Protein AF-A0ABD3PRK5-F1 (afdb_monomer_lite)

pLDDT: mean 80.18, std 20.68, range [23.12, 98.81]

Foldseek 3Di:
DDDDDDDDDDDDDDDDDDDDDPPPPVVVVVVQVVDCPRPVVPDDPVVVVVVVVVVVVVVVVVVVVPDDDDPPFPWDQPDPQFKTKTPLLADPVLLVLVVVQVVVFFPAPLPPDPQDDPDDFDWTFGQEDPVRHTDQKHKDDLPPCVRSVSVSVCSVLCVDPVSVVQVWDWPIKMKIKGKEFAQPPDNRHGYFKHDWDAAADPQQKKKKKAKFAFKFQKWKDWPVDPDIDTDIHDHNMIMIGDRHVVRRITIMTHGTDAPPPPPPCPVPRCVVPVSSNGMMMIMIMITDIDRPPVCCPVVVVVVVCVVVVVPPDDDDDPPPPPPPPPPPPPPQPDCHDAQKDWPDWDFPDDDQKTWTWTKIWHQDDPPDPPDRDPDTDIDIDTAIEGRQPFQAKEFEWEAELVLQWTKWKWWQDPVVRDTAIFTQMDTLHPPVQCPPPVPPPVVPDDSRVSRNQLSCCAQAQWHDADKDWLDPPPDWAQPDPRYSHTYTYMYGYDTDGHPDGDYHDPPIDMDMDISHHLVNLVVSVVVVRHDPVRNVSSVSNVVVCVVVVSDD

InterPro domains:
  IPR015797 NUDIX hydrolase-like domain superfamily [SSF55811] (386-530)
  IPR027450 Alpha-ketoglutarate-dependent dioxygenase AlkB-like [PF13532] (84-259)
  IPR037151 Alpha-ketoglutarate-dependent dioxygenase AlkB-like superfamily [G3DSA:2.60.120.590] (176-291)

Radius of gyration: 34.69 Å; chains: 1; bounding box: 88×92×71 Å

Sequence (552 aa):
MVACARLKYCVCCVVSLSAQPCSAIVIVQKEAMRNQDHPLARLSPITAIAIAEIGRISNYLLARYSEKSSSPPQTICLTKAGSYVQKNLLSQDEQLRLFSFIQQQDTTDWDNIPPCMNPSPKTLDLLQNKNGESSRTVCLDPNNDNNAVVQMLKKALDSVDWYKKGKRKIKTLSMAVLKYCPAETYSRTIGSTFPPHIDHCNDGSWVVLISLGCTANFRLKCLSMTRSEMFEMESGDVLVFDPSSEAAILHGVDSIQCGEDRGVDWAGLGEHFEVLSCSRFGVQCRVSSTMNLIKVSVLSILHILCILGISSVIASPPNLHASRSSAKSYPNGRDRPHHYQIQSDKLVYSGWRRVIRRTVSSLRHPHHYDEYNPTKHLIDFDIIDQNQGTCGAVIVFAWNSTSKTATIVREYMPGCHRILGGLAAGLVEEEKHAANDILDLDTGEDRNLVAARCELEEECHLAGGTWYRLTEEGISIPMDKYVITEITPYLVIDPHHVHNPRPLDDEEDIEIISGVTADEIMQMIREGDMNLVGGFGALLALQKLRDLGEIK

Structure (mmCIF, N/CA/C/O backbone):
data_AF-A0ABD3PRK5-F1
#
_entry.id   AF-A0ABD3PRK5-F1
#
loop_
_atom_site.group_PDB
_atom_site.id
_atom_site.type_symbol
_atom_site.label_atom_id
_atom_site.label_alt_id
_atom_site.label_comp_id
_atom_site.label_asym_id
_atom_site.label_entity_id
_atom_site.label_seq_id
_atom_site.pdbx_PDB_ins_code
_atom_site.Cartn_x
_atom_site.Cartn_y
_atom_site.Cartn_z
_atom_site.occupancy
_atom_site.B_iso_or_equiv
_atom_site.auth_seq_id
_atom_site.auth_comp_id
_atom_site.auth_asym_id
_atom_site.auth_atom_id
_atom_site.pdbx_PDB_model_num
ATOM 1 N N . MET A 1 1 ? -59.906 36.802 -15.118 1.00 38.34 1 MET A N 1
ATOM 2 C CA . MET A 1 1 ? -60.064 38.166 -14.572 1.00 38.34 1 MET A CA 1
ATOM 3 C C . MET A 1 1 ? -60.675 38.057 -13.188 1.00 38.34 1 MET A C 1
ATOM 5 O O . MET A 1 1 ? -61.753 37.497 -13.088 1.00 38.34 1 MET A O 1
ATOM 9 N N . VAL A 1 2 ? -59.935 38.525 -12.181 1.00 26.00 2 VAL A N 1
ATOM 10 C CA . VAL A 1 2 ? -60.304 39.037 -10.840 1.00 26.00 2 VAL A CA 1
ATOM 11 C C . VAL A 1 2 ? -59.149 38.685 -9.894 1.00 26.00 2 VAL A C 1
ATOM 13 O O . VAL A 1 2 ? -58.669 37.557 -9.851 1.00 26.00 2 VAL A O 1
ATOM 16 N N . ALA A 1 3 ? -58.630 39.729 -9.255 1.00 26.86 3 ALA A N 1
ATOM 17 C CA . ALA A 1 3 ? -57.329 39.814 -8.616 1.00 26.86 3 ALA A CA 1
ATOM 18 C C . ALA A 1 3 ? -57.334 39.316 -7.161 1.00 26.86 3 ALA A C 1
ATOM 20 O O . ALA A 1 3 ? -58.203 39.688 -6.378 1.00 26.86 3 ALA A O 1
ATOM 21 N N . CYS A 1 4 ? -56.294 38.566 -6.780 1.00 24.14 4 CYS A N 1
ATOM 22 C CA . CYS A 1 4 ? -55.896 38.373 -5.385 1.00 24.14 4 CYS A CA 1
ATOM 23 C C . CYS A 1 4 ? -54.982 39.528 -4.956 1.00 24.14 4 CYS A C 1
ATOM 25 O O . CYS A 1 4 ? -53.845 39.644 -5.423 1.00 24.14 4 CYS A O 1
ATOM 27 N N . ALA A 1 5 ? -55.472 40.373 -4.050 1.00 30.05 5 ALA A N 1
ATOM 28 C CA . ALA A 1 5 ? -54.668 41.376 -3.367 1.00 30.05 5 ALA A CA 1
ATOM 29 C C . ALA A 1 5 ? -53.857 40.736 -2.225 1.00 30.05 5 ALA A C 1
ATOM 31 O O . ALA A 1 5 ? -54.369 39.966 -1.416 1.00 30.05 5 ALA A O 1
ATOM 32 N N . ARG A 1 6 ? -52.563 41.069 -2.204 1.00 29.88 6 ARG A N 1
ATOM 33 C CA . ARG A 1 6 ? -51.546 40.688 -1.218 1.00 29.88 6 ARG A CA 1
ATOM 34 C C . ARG A 1 6 ? -51.714 41.471 0.087 1.00 29.88 6 ARG A C 1
ATOM 36 O O . ARG A 1 6 ? -51.919 42.679 0.042 1.00 29.88 6 ARG A O 1
ATOM 43 N N . LEU A 1 7 ? -51.413 40.831 1.215 1.00 23.72 7 LEU A N 1
ATOM 44 C CA . LEU A 1 7 ? -50.934 41.497 2.429 1.00 23.72 7 LEU A CA 1
ATOM 45 C C . LEU A 1 7 ? -49.596 40.858 2.826 1.00 23.72 7 LEU A C 1
ATOM 47 O O . LEU A 1 7 ? -49.532 39.705 3.240 1.00 23.72 7 LEU A O 1
ATOM 51 N N . LYS A 1 8 ? -48.512 41.613 2.607 1.00 26.88 8 LYS A N 1
ATOM 52 C CA . LYS A 1 8 ? -47.154 41.335 3.085 1.00 26.88 8 LYS A CA 1
ATOM 53 C C . LYS A 1 8 ? -46.963 42.102 4.393 1.00 26.88 8 LYS A C 1
ATOM 55 O O . LYS A 1 8 ? -47.075 43.322 4.372 1.00 26.88 8 LYS A O 1
ATOM 60 N N . TYR A 1 9 ? -46.567 41.426 5.465 1.00 25.06 9 TYR A N 1
ATOM 61 C CA . TYR A 1 9 ? -45.815 42.058 6.548 1.00 25.06 9 TYR A CA 1
ATOM 62 C C . TYR A 1 9 ? -44.525 41.269 6.757 1.00 25.06 9 TYR A C 1
ATOM 64 O O . TYR A 1 9 ? -44.531 40.136 7.224 1.00 25.06 9 TYR A O 1
ATOM 72 N N . CYS A 1 10 ? -43.422 41.882 6.333 1.00 23.12 10 CYS A N 1
ATOM 73 C CA . CYS A 1 10 ? -42.058 41.459 6.600 1.00 23.12 10 CYS A CA 1
ATOM 74 C C . CYS A 1 10 ? -41.510 42.454 7.624 1.00 23.12 10 CYS A C 1
ATOM 76 O O . CYS A 1 10 ? -41.424 43.645 7.328 1.00 23.12 10 CYS A O 1
ATOM 78 N N . VAL A 1 11 ? -41.191 41.994 8.831 1.00 24.28 11 VAL A N 1
ATOM 79 C CA . VAL A 1 11 ? -40.504 42.813 9.834 1.00 24.28 11 VAL A CA 1
ATOM 80 C C . VAL A 1 11 ? -39.004 42.643 9.601 1.00 24.28 11 VAL A C 1
ATOM 82 O O . VAL A 1 11 ? -38.421 41.632 9.978 1.00 24.28 11 VAL A O 1
ATOM 85 N N . CYS A 1 12 ? -38.386 43.617 8.933 1.00 24.38 12 CYS A N 1
ATOM 86 C CA . CYS A 1 12 ? -36.933 43.772 8.904 1.00 24.38 12 CYS A CA 1
ATOM 87 C C . CYS A 1 12 ? -36.504 44.601 10.119 1.00 24.38 12 CYS A C 1
ATOM 89 O O . CYS A 1 12 ? -36.779 45.797 10.172 1.00 24.38 12 CYS A O 1
ATOM 91 N N . CYS A 1 13 ? -35.791 43.996 11.070 1.00 26.17 13 CYS A N 1
ATOM 92 C CA . CYS A 1 13 ? -34.974 44.753 12.015 1.00 26.17 13 CYS A CA 1
ATOM 93 C C . CYS A 1 13 ? -33.598 44.996 11.386 1.00 26.17 13 CYS A C 1
ATOM 95 O O . CYS A 1 13 ? -32.785 44.082 11.276 1.00 26.17 13 CYS A O 1
ATOM 97 N N . VAL A 1 14 ? -33.351 46.239 10.976 1.00 25.88 14 VAL A N 1
ATOM 98 C CA . VAL A 1 14 ? -32.010 46.760 10.698 1.00 25.88 14 VAL A CA 1
ATOM 99 C C . VAL A 1 14 ? -31.440 47.244 12.030 1.00 25.88 14 VAL A C 1
ATOM 101 O O . VAL A 1 14 ? -31.965 48.189 12.613 1.00 25.88 14 VAL A O 1
ATOM 104 N N . VAL A 1 15 ? -30.387 46.596 12.530 1.00 28.20 15 VAL A N 1
ATOM 105 C CA . VAL A 1 15 ? -29.602 47.110 13.661 1.00 28.20 15 VAL A CA 1
ATOM 106 C C . VAL A 1 15 ? -28.414 47.870 13.084 1.00 28.20 15 VAL A C 1
ATOM 108 O O . VAL A 1 15 ? -27.487 47.272 12.543 1.00 28.20 15 VAL A O 1
ATOM 111 N N . SER A 1 16 ? -28.468 49.198 13.177 1.00 24.98 16 SER A N 1
ATOM 112 C CA . SER A 1 16 ? -27.324 50.072 12.927 1.00 24.98 16 SER A CA 1
ATOM 113 C C . SER A 1 16 ? -26.397 50.017 14.141 1.00 24.98 16 SER A C 1
ATOM 115 O O . SER A 1 16 ? -26.805 50.347 15.254 1.00 24.98 16 SER A O 1
ATOM 117 N N . LEU A 1 17 ? -25.155 49.581 13.935 1.00 32.22 17 LEU A N 1
ATOM 118 C CA . LEU A 1 17 ? -24.101 49.600 14.947 1.00 32.22 17 LEU A CA 1
ATOM 119 C C . LEU A 1 17 ? -23.575 51.034 15.099 1.00 32.22 17 LEU A C 1
ATOM 121 O O . LEU A 1 17 ? -22.738 51.477 14.318 1.00 32.22 17 LEU A O 1
ATOM 125 N N . SER A 1 18 ? -24.039 51.749 16.123 1.00 30.48 18 SER A N 1
ATOM 126 C CA . SER A 1 18 ? -23.292 52.867 16.707 1.00 30.48 18 SER A CA 1
ATOM 127 C C . SER A 1 18 ? -22.980 52.552 18.165 1.00 30.48 18 SER A C 1
ATOM 129 O O . SER A 1 18 ? -23.817 52.012 18.888 1.00 30.48 18 SER A O 1
ATOM 131 N N . ALA A 1 19 ? -21.749 52.851 18.570 1.00 39.47 19 ALA A N 1
ATOM 132 C CA . ALA A 1 19 ? -21.189 52.514 19.868 1.00 39.47 19 ALA A CA 1
ATOM 133 C C . ALA A 1 19 ? -22.044 53.031 21.047 1.00 39.47 19 ALA A C 1
ATOM 135 O O . ALA A 1 19 ? -22.521 54.160 21.016 1.00 39.47 19 ALA A O 1
ATOM 136 N N . GLN A 1 20 ? -22.131 52.191 22.089 1.00 42.94 20 GLN A N 1
ATOM 137 C CA . GLN A 1 20 ? -22.838 52.313 23.382 1.00 42.94 20 GLN A CA 1
ATOM 138 C C . GLN A 1 20 ? -24.289 51.785 23.463 1.00 42.94 20 GLN A C 1
ATOM 140 O O . GLN A 1 20 ? -25.243 52.535 23.270 1.00 42.94 20 GLN A O 1
ATOM 145 N N . PRO A 1 21 ? -24.481 50.527 23.923 1.00 36.38 21 PRO A N 1
ATOM 146 C CA . PRO A 1 21 ? -25.783 50.021 24.338 1.00 36.38 21 PRO A CA 1
ATOM 147 C C . PRO A 1 21 ? -25.736 49.438 25.764 1.00 36.38 21 PRO A C 1
ATOM 149 O O . PRO A 1 21 ? -25.818 48.230 25.938 1.00 36.38 21 PRO A O 1
ATOM 152 N N . CYS A 1 22 ? -25.628 50.270 26.805 1.00 43.47 22 CYS A N 1
ATOM 153 C CA . CYS A 1 22 ? -25.883 49.807 28.185 1.00 43.47 22 CYS A CA 1
ATOM 154 C C . CYS A 1 22 ? -27.105 50.464 28.845 1.00 43.47 22 CYS A C 1
ATOM 156 O O . CYS A 1 22 ? -27.529 50.027 29.910 1.00 43.47 22 CYS A O 1
ATOM 158 N N . SER A 1 23 ? -27.743 51.441 28.195 1.00 40.75 23 SER A N 1
ATOM 159 C CA . SER A 1 23 ? -28.864 52.187 28.794 1.00 40.75 23 SER A CA 1
ATOM 160 C C . SER A 1 23 ? -30.213 51.929 28.112 1.00 40.75 23 SER A C 1
ATOM 162 O O . SER A 1 23 ? -31.254 52.110 28.731 1.00 40.75 23 SER A O 1
ATOM 164 N N . ALA A 1 24 ? -30.232 51.482 26.851 1.00 42.25 24 ALA A N 1
ATOM 165 C CA . ALA A 1 24 ? -31.452 51.502 26.037 1.00 42.25 24 ALA A CA 1
ATOM 166 C C . ALA A 1 24 ? -32.447 50.364 26.346 1.00 42.25 24 ALA A C 1
ATOM 168 O O . ALA A 1 24 ? -33.653 50.589 26.364 1.00 42.25 24 ALA A O 1
ATOM 169 N N . ILE A 1 25 ? -31.976 49.146 26.638 1.00 41.91 25 ILE A N 1
ATOM 170 C CA . ILE A 1 25 ? -32.865 47.971 26.751 1.00 41.91 25 ILE A CA 1
ATOM 171 C C . ILE A 1 25 ? -33.645 47.960 28.078 1.00 41.91 25 ILE A C 1
ATOM 173 O O . ILE A 1 25 ? -34.820 47.596 28.104 1.00 41.91 25 ILE A O 1
ATOM 177 N N . VAL A 1 26 ? -33.039 48.431 29.173 1.00 44.75 26 VAL A N 1
ATOM 178 C CA . VAL A 1 26 ? -33.699 48.488 30.493 1.00 44.75 26 VAL A CA 1
ATOM 179 C C . VAL A 1 26 ? -34.729 49.628 30.562 1.00 44.75 26 VAL A C 1
ATOM 181 O O . VAL A 1 26 ? -35.728 49.509 31.273 1.00 44.75 26 VAL A O 1
ATOM 184 N N . ILE A 1 27 ? -34.541 50.705 29.789 1.00 49.25 27 ILE A N 1
ATOM 185 C CA . ILE A 1 27 ? -35.487 51.833 29.730 1.00 49.25 27 ILE A CA 1
ATOM 186 C C . ILE A 1 27 ? -36.748 51.443 28.939 1.00 49.25 27 ILE A C 1
ATOM 188 O O . ILE A 1 27 ? -37.856 51.633 29.441 1.00 49.25 27 ILE A O 1
ATOM 192 N N . VAL A 1 28 ? -36.600 50.767 27.791 1.00 49.12 28 VAL A N 1
ATOM 193 C CA . VAL A 1 28 ? -37.741 50.329 26.958 1.00 49.12 28 VAL A CA 1
ATOM 194 C C . VAL A 1 28 ? -38.655 49.347 27.702 1.00 49.12 28 VAL A C 1
ATOM 196 O O . VAL A 1 28 ? -39.876 49.408 27.563 1.00 49.12 28 VAL A O 1
ATOM 199 N N . GLN A 1 29 ? -38.103 48.475 28.552 1.00 44.56 29 GLN A N 1
ATOM 200 C CA . GLN A 1 29 ? -38.902 47.517 29.325 1.00 44.56 29 GLN A CA 1
ATOM 201 C C . GLN A 1 29 ? -39.704 48.190 30.456 1.00 44.56 29 GLN A C 1
ATOM 203 O O . GLN A 1 29 ? -40.836 47.793 30.731 1.00 44.56 29 GLN A O 1
ATOM 208 N N . LYS A 1 30 ? -39.156 49.243 31.083 1.00 47.66 30 LYS A N 1
ATOM 209 C CA . LYS A 1 30 ? -39.846 50.018 32.130 1.00 47.66 30 LYS A CA 1
ATOM 210 C C . LYS A 1 30 ? -40.915 50.962 31.571 1.00 47.66 30 LYS A C 1
ATOM 212 O O . LYS A 1 30 ? -41.928 51.170 32.238 1.00 47.66 30 LYS A O 1
ATOM 217 N N . GLU A 1 31 ? -40.724 51.503 30.368 1.00 48.81 31 GLU A N 1
ATOM 218 C CA . GLU A 1 31 ? -41.727 52.341 29.692 1.00 48.81 31 GLU A CA 1
ATOM 219 C C . GLU A 1 31 ? -42.858 51.519 29.060 1.00 48.81 31 GLU A C 1
ATOM 221 O O . GLU A 1 31 ? -44.023 51.896 29.189 1.00 48.81 31 GLU A O 1
ATOM 226 N N . ALA A 1 32 ? -42.563 50.347 28.484 1.00 50.12 32 ALA A N 1
ATOM 227 C CA . ALA A 1 32 ? -43.581 49.465 27.905 1.00 50.12 32 ALA A CA 1
ATOM 228 C C . ALA A 1 32 ? -44.575 48.910 28.945 1.00 50.12 32 ALA A C 1
ATOM 230 O O . ALA A 1 32 ? -45.729 48.664 28.609 1.00 50.12 32 ALA A O 1
ATOM 231 N N . MET A 1 33 ? -44.169 48.748 30.211 1.00 50.09 33 MET A N 1
ATOM 232 C CA . MET A 1 33 ? -45.081 48.320 31.286 1.00 50.09 33 MET A CA 1
ATOM 233 C C . MET A 1 33 ? -45.940 49.459 31.860 1.00 50.09 33 MET A C 1
ATOM 235 O O . MET A 1 33 ? -46.901 49.188 32.575 1.00 50.09 33 MET A O 1
ATOM 239 N N . ARG A 1 34 ? -45.621 50.726 31.560 1.00 53.34 34 ARG A N 1
ATOM 240 C CA . ARG A 1 34 ? -46.426 51.888 31.980 1.00 53.34 34 ARG A CA 1
ATOM 241 C C . ARG A 1 34 ? -47.439 52.337 30.929 1.00 53.34 34 ARG A C 1
ATOM 243 O O . ARG A 1 34 ? -48.359 53.069 31.277 1.00 53.34 34 ARG A O 1
ATOM 250 N N . ASN A 1 35 ? -47.296 51.903 29.677 1.00 53.19 35 ASN A N 1
ATOM 251 C CA . ASN A 1 35 ? -48.154 52.319 28.573 1.00 53.19 35 ASN A CA 1
ATOM 252 C C . ASN A 1 35 ? -48.914 51.112 27.993 1.00 53.19 35 ASN A C 1
ATOM 254 O O . ASN A 1 35 ? -48.328 50.291 27.287 1.00 53.19 35 ASN A O 1
ATOM 258 N N . GLN A 1 36 ? -50.212 50.987 28.307 1.00 53.03 36 GLN A N 1
ATOM 259 C CA . GLN A 1 36 ? -51.039 49.815 27.954 1.00 53.03 36 GLN A CA 1
ATOM 260 C C . GLN A 1 36 ? -51.221 49.604 26.436 1.00 53.03 36 GLN A C 1
ATOM 262 O O . GLN A 1 36 ? -51.607 48.513 26.021 1.00 53.03 36 GLN A O 1
ATOM 267 N N . ASP A 1 37 ? -50.861 50.589 25.609 1.00 55.78 37 ASP A N 1
ATOM 268 C CA . ASP A 1 37 ? -50.931 50.508 24.145 1.00 55.78 37 ASP A CA 1
ATOM 269 C C . ASP A 1 37 ? -49.588 50.172 23.462 1.00 55.78 37 ASP A C 1
ATOM 271 O O . ASP A 1 37 ? -49.492 50.179 22.233 1.00 55.78 37 ASP A O 1
ATOM 275 N N . HIS A 1 38 ? -48.530 49.843 24.217 1.00 60.62 38 HIS A N 1
ATOM 276 C CA . HIS A 1 38 ? -47.235 49.499 23.623 1.00 60.62 38 HIS A CA 1
ATOM 277 C C . HIS A 1 38 ? -47.294 48.136 22.888 1.00 60.62 38 HIS A C 1
ATOM 279 O O . HIS A 1 38 ? -47.757 47.155 23.473 1.00 60.62 38 HIS A O 1
ATOM 285 N N . PRO A 1 39 ? -46.765 47.991 21.651 1.00 54.56 39 PRO A N 1
ATOM 286 C CA . PRO A 1 39 ? -46.854 46.747 20.863 1.00 54.56 39 PRO A CA 1
ATOM 287 C C . PRO A 1 39 ? -46.300 45.497 21.569 1.00 54.56 39 PRO A C 1
ATOM 289 O O . PRO A 1 39 ? -46.729 44.378 21.295 1.00 54.56 39 PRO A O 1
ATOM 292 N N . LEU A 1 40 ? -45.372 45.689 22.511 1.00 54.00 40 LEU A N 1
ATOM 293 C CA . LEU A 1 40 ? -44.791 44.619 23.331 1.00 54.00 40 LEU A CA 1
ATOM 294 C C . LEU A 1 40 ? -45.721 44.125 24.455 1.00 54.00 40 LEU A C 1
ATOM 296 O O . LEU A 1 40 ? -45.537 43.009 24.928 1.00 54.00 40 LEU A O 1
ATOM 300 N N . ALA A 1 41 ? -46.733 44.903 24.857 1.00 57.25 41 ALA A N 1
ATOM 301 C CA . ALA A 1 41 ? -47.711 44.512 25.878 1.00 57.25 41 ALA A CA 1
ATOM 302 C C . ALA A 1 41 ? -48.725 43.467 25.370 1.00 57.25 41 ALA A C 1
ATOM 304 O O . ALA A 1 41 ? -49.407 42.829 26.167 1.00 57.25 41 ALA A O 1
ATOM 305 N N . ARG A 1 42 ? -48.806 43.259 24.046 1.00 55.22 42 ARG A N 1
ATOM 306 C CA . ARG A 1 42 ? -49.652 42.234 23.403 1.00 55.22 42 ARG A CA 1
ATOM 307 C C . ARG A 1 42 ? -48.902 40.949 23.056 1.00 55.22 42 ARG A C 1
ATOM 309 O O . ARG A 1 42 ? -49.470 40.058 22.425 1.00 55.22 42 ARG A O 1
ATOM 316 N N . LEU A 1 43 ? -47.628 40.847 23.427 1.00 56.09 43 LEU A N 1
ATOM 317 C CA . LEU A 1 43 ? -46.879 39.614 23.239 1.00 56.09 43 LEU A CA 1
ATOM 318 C C . LEU A 1 43 ? -47.447 38.533 24.154 1.00 56.09 43 LEU A C 1
ATOM 320 O O . LEU A 1 43 ? -47.689 38.766 25.338 1.00 56.09 43 LEU A O 1
ATOM 324 N N . SER A 1 44 ? -47.652 37.336 23.601 1.00 68.69 44 SER A N 1
ATOM 325 C CA . SER A 1 44 ? -48.068 36.196 24.413 1.00 68.69 44 SER A CA 1
ATOM 326 C C . SER A 1 44 ? -47.050 35.971 25.546 1.00 68.69 44 SER A C 1
ATOM 328 O O . SER A 1 44 ? -45.852 36.208 25.335 1.00 68.69 44 SER A O 1
ATOM 330 N N . PRO A 1 45 ? -47.472 35.475 26.723 1.00 62.56 45 PRO A N 1
ATOM 331 C CA . PRO A 1 45 ? -46.564 35.185 27.836 1.00 62.56 45 PRO A CA 1
ATOM 332 C C . PRO A 1 45 ? -45.352 34.336 27.420 1.00 62.56 45 PRO A C 1
ATOM 334 O O . PRO A 1 45 ? -44.245 34.535 27.912 1.00 62.56 45 PRO A O 1
ATOM 337 N N . ILE A 1 46 ? -45.538 33.451 26.436 1.00 53.47 46 ILE A N 1
ATOM 338 C CA . ILE A 1 46 ? -44.492 32.588 25.874 1.00 53.47 46 ILE A CA 1
ATOM 339 C C . ILE A 1 46 ? -43.412 33.412 25.155 1.00 53.47 46 ILE A C 1
ATOM 341 O O . ILE A 1 46 ? -42.220 33.154 25.314 1.00 53.47 46 ILE A O 1
ATOM 345 N N . THR A 1 47 ? -43.800 34.441 24.401 1.00 59.12 47 THR A N 1
ATOM 346 C CA . THR A 1 47 ? -42.858 35.300 23.670 1.00 59.12 47 THR A CA 1
ATOM 347 C C . THR A 1 47 ? -42.060 36.200 24.616 1.00 59.12 47 THR A C 1
ATOM 349 O O . THR A 1 47 ? -40.870 36.418 24.399 1.00 59.12 47 THR A O 1
ATOM 352 N N . ALA A 1 48 ? -42.679 36.674 25.701 1.00 61.78 48 ALA A N 1
ATOM 353 C CA . ALA A 1 48 ? -41.993 37.462 26.724 1.00 61.78 48 ALA A CA 1
ATOM 354 C C . ALA A 1 48 ? -40.941 36.633 27.487 1.00 61.78 48 ALA A C 1
ATOM 356 O O . ALA A 1 48 ? -39.830 37.112 27.717 1.00 61.78 48 ALA A O 1
ATOM 357 N N . ILE A 1 49 ? -41.259 35.372 27.808 1.00 65.81 49 ILE A N 1
ATOM 358 C CA . ILE A 1 49 ? -40.323 34.430 28.442 1.00 65.81 49 ILE A CA 1
ATOM 359 C C . ILE A 1 49 ? -39.142 34.129 27.508 1.00 65.81 49 ILE A C 1
ATOM 361 O O . ILE A 1 49 ? -37.994 34.167 27.945 1.00 65.81 49 ILE A O 1
ATOM 365 N N . ALA A 1 50 ? -39.397 33.914 26.213 1.00 60.81 50 ALA A N 1
ATOM 366 C CA . ALA A 1 50 ? -38.337 33.659 25.237 1.00 60.81 50 ALA A CA 1
ATOM 367 C C . ALA A 1 50 ? -37.354 34.839 25.108 1.00 60.81 50 ALA A C 1
ATOM 369 O O . ALA A 1 50 ? -36.143 34.634 25.071 1.00 60.81 50 ALA A O 1
ATOM 370 N N . ILE A 1 51 ? -37.854 36.079 25.092 1.00 65.75 51 ILE A N 1
ATOM 371 C CA . ILE A 1 51 ? -37.008 37.281 25.004 1.00 65.75 51 ILE A CA 1
ATOM 372 C C . ILE A 1 51 ? -36.184 37.479 26.286 1.00 65.75 51 ILE A C 1
ATOM 374 O O . ILE A 1 51 ? -34.999 37.810 26.207 1.00 65.75 51 ILE A O 1
ATOM 378 N N . ALA A 1 52 ? -36.777 37.240 27.460 1.00 65.81 52 ALA A N 1
ATOM 379 C CA . ALA A 1 52 ? -36.070 37.330 28.737 1.00 65.81 52 ALA A CA 1
ATOM 380 C C . ALA A 1 52 ? -34.922 36.311 28.831 1.00 65.81 52 ALA A C 1
ATOM 382 O O . ALA A 1 52 ? -33.828 36.648 29.293 1.00 65.81 52 ALA A O 1
ATOM 383 N N . GLU A 1 53 ? -35.140 35.094 28.329 1.00 64.62 53 GLU A N 1
ATOM 384 C CA . GLU A 1 53 ? -34.133 34.036 28.368 1.00 64.62 53 GLU A CA 1
ATOM 385 C C . GLU A 1 53 ? -32.993 34.281 27.369 1.00 64.62 53 GLU A C 1
ATOM 387 O O . GLU A 1 53 ? -31.823 34.092 27.704 1.00 64.62 53 GLU A O 1
ATOM 392 N N . ILE A 1 54 ? -33.299 34.833 26.190 1.00 64.12 54 ILE A N 1
ATOM 393 C CA . ILE A 1 54 ? -32.283 35.299 25.231 1.00 64.12 54 ILE A CA 1
ATOM 394 C C . ILE A 1 54 ? -31.416 36.407 25.852 1.00 64.12 54 ILE A C 1
ATOM 396 O O . ILE A 1 54 ? -30.190 36.373 25.726 1.00 64.12 54 ILE A O 1
ATOM 400 N N . GLY A 1 55 ? -32.019 37.354 26.580 1.00 69.56 55 GLY A N 1
ATOM 401 C CA . GLY A 1 55 ? -31.285 38.407 27.290 1.00 69.56 55 GLY A CA 1
ATOM 402 C C . GLY A 1 55 ? -30.361 37.864 28.387 1.00 69.56 55 GLY A C 1
ATOM 403 O O . GLY A 1 55 ? -29.216 38.304 28.515 1.00 69.56 55 GLY A O 1
ATOM 404 N N . ARG A 1 56 ? -30.817 36.856 29.143 1.00 67.88 56 ARG A N 1
ATOM 405 C CA . ARG A 1 56 ? -30.012 36.175 30.172 1.00 67.88 56 ARG A CA 1
ATOM 406 C C . ARG A 1 56 ? -28.804 35.455 29.580 1.00 67.88 56 ARG A C 1
ATOM 408 O O . ARG A 1 56 ? -27.697 35.600 30.096 1.00 67.88 56 ARG A O 1
ATOM 415 N N . ILE A 1 57 ? -29.008 34.735 28.476 1.00 58.84 57 ILE A N 1
ATOM 416 C CA . ILE A 1 57 ? -27.942 34.026 27.757 1.00 58.84 57 ILE A CA 1
ATOM 417 C C . ILE A 1 57 ? -26.928 35.026 27.186 1.00 58.84 57 ILE A C 1
ATOM 419 O O . ILE A 1 57 ? -25.724 34.820 27.320 1.00 58.84 57 ILE A O 1
ATOM 423 N N . SER A 1 58 ? -27.389 36.145 26.623 1.00 58.81 58 SER A N 1
ATOM 424 C CA . SER A 1 58 ? -26.503 37.175 26.070 1.00 58.81 58 SER A CA 1
ATOM 425 C C . SER A 1 58 ? -25.630 37.838 27.145 1.00 58.81 58 SER A C 1
ATOM 427 O O . SER A 1 58 ? -24.436 38.039 26.929 1.00 58.81 58 SER A O 1
ATOM 429 N N . ASN A 1 59 ? -26.188 38.115 28.329 1.00 52.97 59 ASN A N 1
ATOM 430 C CA . ASN A 1 59 ? -25.435 38.684 29.454 1.00 52.97 59 ASN A CA 1
ATOM 431 C C . ASN A 1 59 ? -24.446 37.684 30.069 1.00 52.97 59 ASN A C 1
ATOM 433 O O . ASN A 1 59 ? -23.337 38.066 30.436 1.00 52.97 59 ASN A O 1
ATOM 437 N N . TYR A 1 60 ? -24.810 36.400 30.128 1.00 53.12 60 TYR A N 1
ATOM 438 C CA . TYR A 1 60 ? -23.903 35.334 30.558 1.00 53.12 60 TYR A CA 1
ATOM 439 C C . TYR A 1 60 ? -22.701 35.182 29.608 1.00 53.12 60 TYR A C 1
ATOM 441 O O . TYR A 1 60 ? -21.574 34.974 30.056 1.00 53.12 60 TYR A O 1
ATOM 449 N N . LEU A 1 61 ? -22.916 35.341 28.298 1.00 48.81 61 LEU A N 1
ATOM 450 C CA . LEU A 1 61 ? -21.853 35.275 27.290 1.00 48.81 61 LEU A CA 1
ATOM 451 C C . LEU A 1 61 ? -20.935 36.507 27.307 1.00 48.81 61 LEU A C 1
ATOM 453 O O . LEU A 1 61 ? -19.726 36.359 27.137 1.00 48.81 61 LEU A O 1
ATOM 457 N N . LEU A 1 62 ? -21.481 37.700 27.565 1.00 49.75 62 LEU A N 1
ATOM 458 C CA . LEU A 1 62 ? -20.701 38.939 27.674 1.00 49.75 62 LEU A CA 1
ATOM 459 C C . LEU A 1 62 ? -19.855 38.992 28.955 1.00 49.75 62 LEU A C 1
ATOM 461 O O . LEU A 1 62 ? -18.698 39.403 28.900 1.00 49.75 62 LEU A O 1
ATOM 465 N N . ALA A 1 63 ? -20.377 38.510 30.088 1.00 46.41 63 ALA A N 1
ATOM 466 C CA . ALA A 1 63 ? -19.632 38.456 31.349 1.00 46.41 63 ALA A CA 1
ATOM 467 C C . ALA A 1 63 ? -18.412 37.517 31.283 1.00 46.41 63 ALA A C 1
ATOM 469 O O . ALA A 1 63 ? -17.410 37.745 31.955 1.00 46.41 63 ALA A O 1
ATOM 470 N N . ARG A 1 64 ? -18.456 36.489 30.425 1.00 47.91 64 ARG A N 1
ATOM 471 C CA . ARG A 1 64 ? -17.350 35.540 30.233 1.00 47.91 64 ARG A CA 1
ATOM 472 C C . ARG A 1 64 ? -16.217 36.074 29.349 1.00 47.91 64 ARG A C 1
ATOM 474 O O . ARG A 1 64 ? -15.168 35.446 29.271 1.00 47.91 64 ARG A O 1
ATOM 481 N N . TYR A 1 65 ? -16.425 37.214 28.691 1.00 41.91 65 TYR A N 1
ATOM 482 C CA . TYR A 1 65 ? -15.460 37.831 27.778 1.00 41.91 65 TYR A CA 1
ATOM 483 C C . TYR A 1 65 ? -14.536 38.862 28.456 1.00 41.91 65 TYR A C 1
ATOM 485 O O . TYR A 1 65 ? -13.678 39.431 27.787 1.00 41.91 65 TYR A O 1
ATOM 493 N N . SER A 1 66 ? -14.685 39.103 29.767 1.00 35.12 66 SER A N 1
ATOM 494 C CA . SER A 1 66 ? -14.031 40.217 30.476 1.00 35.12 66 SER A CA 1
ATOM 495 C C . SER A 1 66 ? -12.957 39.816 31.505 1.00 35.12 66 SER A C 1
ATOM 497 O O . SER A 1 66 ? -12.640 40.611 32.387 1.00 35.12 66 SER A O 1
ATOM 499 N N . GLU A 1 67 ? -12.341 38.635 31.401 1.00 40.97 67 GLU A N 1
ATOM 500 C CA . GLU A 1 67 ? -11.193 38.271 32.248 1.00 40.97 67 GLU A CA 1
ATOM 501 C C . GLU A 1 67 ? -10.088 37.557 31.459 1.00 40.97 67 GLU A C 1
ATOM 503 O O . GLU A 1 67 ? -10.175 36.361 31.191 1.00 40.97 67 GLU A O 1
ATOM 508 N N . LYS A 1 68 ? -9.034 38.307 31.108 1.00 39.66 68 LYS A N 1
ATOM 509 C CA . LYS A 1 68 ? -7.602 38.018 31.351 1.00 39.66 68 LYS A CA 1
ATOM 510 C C . LYS A 1 68 ? -6.718 38.787 30.367 1.00 39.66 68 LYS A C 1
ATOM 512 O O . LYS A 1 68 ? -6.767 38.595 29.158 1.00 39.66 68 LYS A O 1
ATOM 517 N N . SER A 1 69 ? -5.889 39.647 30.949 1.00 37.50 69 SER A N 1
ATOM 518 C CA . SER A 1 69 ? -4.821 40.408 30.310 1.00 37.50 69 SER A CA 1
ATOM 519 C C . SER A 1 69 ? -3.492 39.666 30.483 1.00 37.50 69 SER A C 1
ATOM 521 O O . SER A 1 69 ? -2.820 39.807 31.500 1.00 37.50 69 SER A O 1
ATOM 523 N N . SER A 1 70 ? -3.119 38.909 29.462 1.00 45.44 70 SER A N 1
ATOM 524 C CA . SER A 1 70 ? -1.751 38.748 28.959 1.00 45.44 70 SER A CA 1
ATOM 525 C C . SER A 1 70 ? -1.897 38.779 27.436 1.00 45.44 70 SER A C 1
ATOM 527 O O . SER A 1 70 ? -2.949 38.371 26.939 1.00 45.44 70 SER A O 1
ATOM 529 N N . SER A 1 71 ? -0.942 39.337 26.689 1.00 46.19 71 SER A N 1
ATOM 530 C CA . SER A 1 71 ? -1.081 39.505 25.232 1.00 46.19 71 SER A CA 1
ATOM 531 C C . SER A 1 71 ? -1.586 38.205 24.588 1.00 46.19 71 SER A C 1
ATOM 533 O O . SER A 1 71 ? -0.963 37.162 24.799 1.00 46.19 71 SER A O 1
ATOM 535 N N . PRO A 1 72 ? -2.739 38.222 23.890 1.00 56.28 72 PRO A N 1
ATOM 536 C CA . PRO A 1 72 ? -3.353 37.001 23.393 1.00 56.28 72 PRO A CA 1
ATOM 537 C C . PRO A 1 72 ? -2.388 36.306 22.427 1.00 56.28 72 PRO A C 1
ATOM 539 O O . PRO A 1 72 ? -1.722 37.002 21.654 1.00 56.28 72 PRO A O 1
ATOM 542 N N . PRO A 1 73 ? -2.303 34.963 22.446 1.00 56.59 73 PRO A N 1
ATOM 543 C CA . PRO A 1 73 ? -1.499 34.233 21.477 1.00 56.59 73 PRO A CA 1
ATOM 544 C C . PRO A 1 73 ? -1.901 34.679 20.069 1.00 56.59 73 PRO A C 1
ATOM 546 O O . PRO A 1 73 ? -3.079 34.612 19.698 1.00 56.59 73 PRO A O 1
ATOM 549 N N . GLN A 1 74 ? -0.934 35.177 19.295 1.00 63.91 74 GLN A N 1
ATOM 550 C CA . GLN A 1 74 ? -1.168 35.525 17.899 1.00 63.91 74 GLN A CA 1
ATOM 551 C C . GLN A 1 74 ? -1.374 34.223 17.129 1.00 63.91 74 GLN A C 1
ATOM 553 O O . GLN A 1 74 ? -0.438 33.526 16.744 1.00 63.91 74 GLN A O 1
ATOM 558 N N . THR A 1 75 ? -2.641 33.870 16.932 1.00 60.62 75 THR A N 1
ATOM 559 C CA . THR A 1 75 ? -3.011 32.797 16.017 1.00 60.62 75 THR A CA 1
ATOM 560 C C . THR A 1 75 ? -2.814 33.328 14.606 1.00 60.62 75 THR A C 1
ATOM 562 O O . THR A 1 75 ? -3.628 34.108 14.110 1.00 60.62 75 THR A O 1
ATOM 565 N N . ILE A 1 76 ? -1.718 32.931 13.965 1.00 60.56 76 ILE A N 1
ATOM 566 C CA . ILE A 1 76 ? -1.485 33.241 12.560 1.00 60.56 76 ILE A CA 1
ATOM 567 C C . ILE A 1 76 ? -2.170 32.136 11.756 1.00 60.56 76 ILE A C 1
ATOM 569 O O . ILE A 1 76 ? -1.649 31.038 11.571 1.00 60.56 76 ILE A O 1
ATOM 573 N N . CYS A 1 77 ? -3.385 32.411 11.286 1.00 57.62 77 CYS A N 1
ATOM 574 C CA . CYS A 1 77 ? -4.066 31.522 10.351 1.00 57.62 77 CYS A CA 1
ATOM 575 C C . CYS A 1 77 ? -3.330 31.585 9.004 1.00 57.62 77 CYS A C 1
ATOM 577 O O . CYS A 1 77 ? -3.626 32.445 8.176 1.00 57.62 77 CYS A O 1
ATOM 579 N N . LEU A 1 78 ? -2.321 30.728 8.821 1.00 54.44 78 LEU A N 1
ATOM 580 C CA . LEU A 1 78 ? -1.485 30.762 7.623 1.00 54.44 78 LEU A CA 1
ATOM 581 C C . LEU A 1 78 ? -2.219 30.268 6.375 1.00 54.44 78 LEU A C 1
ATOM 583 O O . LEU A 1 78 ? -1.844 30.679 5.285 1.00 54.44 78 LEU A O 1
ATOM 587 N N . THR A 1 79 ? -3.287 29.460 6.464 1.00 56.97 79 THR A N 1
ATOM 588 C CA . THR A 1 79 ? -3.915 28.967 5.228 1.00 56.97 79 THR A CA 1
ATOM 589 C C . THR A 1 79 ? -5.441 28.911 5.258 1.00 56.97 79 THR A C 1
ATOM 591 O O . THR A 1 79 ? -6.083 28.498 6.221 1.00 56.97 79 THR A O 1
ATOM 594 N N . LYS A 1 80 ? -6.051 29.258 4.117 1.00 58.59 80 LYS A N 1
ATOM 595 C CA . LYS A 1 80 ? -7.475 29.016 3.818 1.00 58.59 80 LYS A CA 1
ATOM 596 C C . LYS A 1 80 ? -7.814 27.518 3.661 1.00 58.59 80 LYS A C 1
ATOM 598 O O . LYS A 1 80 ? -8.930 27.199 3.267 1.00 58.59 80 LYS A O 1
ATOM 603 N N . ALA A 1 81 ? -6.877 26.612 3.942 1.00 63.78 81 ALA A N 1
ATOM 604 C CA . ALA A 1 81 ? -6.898 25.220 3.494 1.00 63.78 81 ALA A CA 1
ATOM 605 C C . ALA A 1 81 ? -6.788 24.195 4.633 1.00 63.78 81 ALA A C 1
ATOM 607 O O . ALA A 1 81 ? -6.310 23.086 4.424 1.00 63.78 81 ALA A O 1
ATOM 608 N N . GLY A 1 82 ? -7.218 24.561 5.843 1.00 78.44 82 GLY A N 1
ATOM 609 C CA . GLY A 1 82 ? -7.329 23.606 6.948 1.00 78.44 82 GLY A CA 1
ATOM 610 C C . GLY A 1 82 ? -6.035 23.342 7.723 1.00 78.44 82 GLY A C 1
ATOM 611 O O . GLY A 1 82 ? -5.988 22.367 8.469 1.00 78.44 82 GLY A O 1
ATOM 612 N N . SER A 1 83 ? -5.018 24.205 7.607 1.00 89.31 83 SER A N 1
ATOM 613 C CA . SER A 1 83 ? -3.850 24.200 8.500 1.00 89.31 83 SER A CA 1
ATOM 614 C C . SER A 1 83 ? -3.748 25.482 9.334 1.00 89.31 83 SER A C 1
ATOM 616 O O . SER A 1 83 ? -4.052 26.580 8.864 1.00 89.31 83 SER A O 1
ATOM 618 N N . TYR A 1 84 ? -3.319 25.340 10.589 1.00 91.94 84 TYR A N 1
ATOM 619 C CA . TYR A 1 84 ? -3.298 26.412 11.586 1.00 91.94 84 TYR A CA 1
ATOM 620 C C . TYR A 1 84 ? -1.946 26.456 12.286 1.00 91.94 84 TYR A C 1
ATOM 622 O O . TYR A 1 84 ? -1.568 25.470 12.911 1.00 91.94 84 TYR A O 1
ATOM 630 N N . VAL A 1 85 ? -1.252 27.596 12.234 1.00 92.75 85 VAL A N 1
ATOM 631 C CA . VAL A 1 85 ? -0.017 27.819 12.998 1.00 92.75 85 VAL A CA 1
ATOM 632 C C . VAL A 1 85 ? -0.295 28.773 14.150 1.00 92.75 85 VAL A C 1
ATOM 634 O O . VAL A 1 85 ? -0.868 29.849 13.993 1.00 92.75 85 VAL A O 1
ATOM 637 N N . GLN A 1 86 ? 0.088 28.357 15.345 1.00 93.12 86 GLN A N 1
ATOM 638 C CA . GLN A 1 86 ? -0.179 29.065 16.584 1.00 93.12 86 GLN A CA 1
ATOM 639 C C . GLN A 1 86 ? 1.160 29.416 17.206 1.00 93.12 86 GLN A C 1
ATOM 641 O O . GLN A 1 86 ? 1.871 28.537 17.695 1.00 93.12 86 GLN A O 1
ATOM 646 N N . LYS A 1 87 ? 1.506 30.702 17.127 1.00 93.31 87 LYS A N 1
ATOM 647 C CA . LYS A 1 87 ? 2.787 31.206 17.603 1.00 93.31 87 LYS A CA 1
ATOM 648 C C . LYS A 1 87 ? 2.789 31.342 19.113 1.00 93.31 87 LYS A C 1
ATOM 650 O O . LYS A 1 87 ? 1.834 31.892 19.666 1.00 93.31 87 LYS A O 1
ATOM 655 N N . ASN A 1 88 ? 3.857 30.868 19.754 1.00 92.75 88 ASN A N 1
ATOM 656 C CA . ASN A 1 88 ? 4.046 30.944 21.203 1.00 92.75 88 ASN A CA 1
ATOM 657 C C . ASN A 1 88 ? 2.822 30.434 21.983 1.00 92.75 88 ASN A C 1
ATOM 659 O O . ASN A 1 88 ? 2.372 31.048 22.953 1.00 92.75 88 ASN A O 1
ATOM 663 N N . LEU A 1 89 ? 2.225 29.331 21.518 1.00 94.75 89 LEU A N 1
ATOM 664 C CA . LEU A 1 89 ? 1.047 28.773 22.173 1.00 94.75 89 LEU A CA 1
ATOM 665 C C . LEU A 1 89 ? 1.410 28.201 23.547 1.00 94.75 89 LEU A C 1
ATOM 667 O O . LEU A 1 89 ? 0.637 28.340 24.503 1.00 94.75 89 LEU A O 1
ATOM 671 N N . LEU A 1 90 ? 2.557 27.523 23.629 1.00 95.19 90 LEU A N 1
ATOM 672 C CA . LEU A 1 90 ? 3.016 26.901 24.861 1.00 95.19 90 LEU A CA 1
ATOM 673 C C . LEU A 1 90 ? 3.873 27.869 25.671 1.00 95.19 90 LEU A C 1
ATOM 675 O O . LEU A 1 90 ? 4.890 28.366 25.186 1.00 95.19 90 LEU A O 1
ATOM 679 N N . SER A 1 91 ? 3.493 28.090 26.929 1.00 94.31 91 SER A N 1
ATOM 680 C CA . SER A 1 91 ? 4.346 28.809 27.872 1.00 94.31 91 SER A CA 1
ATOM 681 C C . SER A 1 91 ? 5.624 28.017 28.142 1.00 94.31 91 SER A C 1
ATOM 683 O O . SER A 1 91 ? 5.677 26.804 27.944 1.00 94.31 91 SER A O 1
ATOM 685 N N . GLN A 1 92 ? 6.653 28.687 28.646 1.00 93.88 92 GLN A N 1
ATOM 686 C CA . GLN A 1 92 ? 7.907 28.034 29.006 1.00 93.88 92 GLN A CA 1
ATOM 687 C C . GLN A 1 92 ? 7.703 26.875 29.999 1.00 93.88 92 GLN A C 1
ATOM 689 O O . GLN A 1 92 ? 8.209 25.781 29.769 1.00 93.88 92 GLN A O 1
ATOM 694 N N . ASP A 1 93 ? 6.872 27.059 31.029 1.00 95.06 93 ASP A N 1
ATOM 695 C CA . ASP A 1 93 ? 6.527 25.997 31.988 1.00 95.06 93 ASP A CA 1
ATOM 696 C C . ASP A 1 93 ? 5.815 24.801 31.336 1.00 95.06 93 ASP A C 1
ATOM 698 O O . ASP A 1 93 ? 5.974 23.653 31.753 1.00 95.06 93 ASP A O 1
ATOM 702 N N . GLU A 1 94 ? 4.982 25.044 30.323 1.00 95.81 94 GLU A N 1
ATOM 703 C CA . GLU A 1 94 ? 4.361 23.972 29.543 1.00 95.81 94 GLU A CA 1
ATOM 704 C C . GLU A 1 94 ? 5.416 23.235 28.716 1.00 95.81 94 GLU A C 1
ATOM 706 O O . GLU A 1 94 ? 5.467 22.009 28.756 1.00 95.81 94 GLU A O 1
ATOM 711 N N . GLN A 1 95 ? 6.306 23.959 28.043 1.00 96.19 95 GLN A N 1
ATOM 712 C CA . GLN A 1 95 ? 7.398 23.362 27.274 1.00 96.19 95 GLN A CA 1
ATOM 713 C C . GLN A 1 95 ? 8.317 22.503 28.162 1.00 96.19 95 GLN A C 1
ATOM 715 O O . GLN A 1 95 ? 8.627 21.369 27.797 1.00 96.19 95 GLN A O 1
ATOM 720 N N . LEU A 1 96 ? 8.664 22.982 29.364 1.00 95.62 96 LEU A N 1
ATOM 721 C CA . LEU A 1 96 ? 9.443 22.229 30.353 1.00 95.62 96 LEU A CA 1
ATOM 722 C C . LEU A 1 96 ? 8.725 20.942 30.776 1.00 95.62 96 LEU A C 1
ATOM 724 O O . LEU A 1 96 ? 9.322 19.867 30.738 1.00 95.62 96 LEU A O 1
ATOM 728 N N . ARG A 1 97 ? 7.430 21.019 31.116 1.00 96.50 97 ARG A N 1
ATOM 729 C CA . ARG A 1 97 ? 6.631 19.835 31.486 1.00 96.50 97 ARG A CA 1
ATOM 730 C C . ARG A 1 97 ? 6.519 18.824 30.347 1.00 96.50 97 ARG A C 1
ATOM 732 O O . ARG A 1 97 ? 6.562 17.621 30.606 1.00 96.50 97 ARG A O 1
ATOM 739 N N . LEU A 1 98 ? 6.377 19.288 29.103 1.00 96.50 98 LEU A N 1
ATOM 740 C CA . LEU A 1 98 ? 6.335 18.411 27.931 1.00 96.50 98 LEU A CA 1
ATOM 741 C C . LEU A 1 98 ? 7.658 17.682 27.761 1.00 96.50 98 LEU A C 1
ATOM 743 O O . LEU A 1 98 ? 7.677 16.467 27.591 1.00 96.50 98 LEU A O 1
ATOM 747 N N . PHE A 1 99 ? 8.763 18.421 27.829 1.00 96.88 99 PHE A N 1
ATOM 748 C CA . PHE A 1 99 ? 10.074 17.837 27.624 1.00 96.88 99 PHE A CA 1
ATOM 749 C C . PHE A 1 99 ? 10.471 16.895 28.763 1.00 96.88 99 PHE A C 1
ATOM 751 O O . PHE A 1 99 ? 10.984 15.815 28.494 1.00 96.88 99 PHE A O 1
ATOM 758 N N . SER A 1 100 ? 10.136 17.225 30.016 1.00 96.31 100 SER A N 1
ATOM 759 C CA . SER A 1 100 ? 10.285 16.292 31.143 1.00 96.31 100 SER A CA 1
ATOM 760 C C . SER A 1 100 ? 9.525 14.989 30.909 1.00 96.31 100 SER A C 1
ATOM 762 O O . SER A 1 100 ? 10.056 13.918 31.187 1.00 96.31 100 SER A O 1
ATOM 764 N N . PHE A 1 101 ? 8.299 15.058 30.373 1.00 95.50 101 PHE A N 1
ATOM 765 C CA . PHE A 1 101 ? 7.551 13.857 30.006 1.00 95.50 101 PHE A CA 1
ATOM 766 C C . PHE A 1 101 ? 8.289 13.050 28.932 1.00 95.50 101 PHE A C 1
ATOM 768 O O . PHE A 1 101 ? 8.474 11.852 29.107 1.00 95.50 101 PHE A O 1
ATOM 775 N N . ILE A 1 102 ? 8.756 13.696 27.858 1.00 95.75 102 ILE A N 1
ATOM 776 C CA . ILE A 1 102 ? 9.502 13.028 26.779 1.00 95.75 102 ILE A CA 1
ATOM 777 C C . ILE A 1 102 ? 10.756 12.351 27.331 1.00 95.75 102 ILE A C 1
ATOM 779 O O . ILE A 1 102 ? 10.945 11.167 27.094 1.00 95.75 102 ILE A O 1
ATOM 783 N N . GLN A 1 103 ? 11.566 13.063 28.116 1.00 95.38 103 GLN A N 1
ATOM 784 C CA . GLN A 1 103 ? 12.802 12.535 28.692 1.00 95.38 103 GLN A CA 1
ATOM 785 C C . GLN A 1 103 ? 12.551 11.342 29.625 1.00 95.38 103 GLN A C 1
ATOM 787 O O . GLN A 1 103 ? 13.331 10.399 29.632 1.00 95.38 103 GLN A O 1
ATOM 792 N N . GLN A 1 104 ? 11.459 11.358 30.395 1.00 94.31 104 GLN A N 1
ATOM 793 C CA . GLN A 1 104 ? 11.078 10.231 31.254 1.00 94.31 104 GLN A CA 1
ATOM 794 C C . GLN A 1 104 ? 10.603 9.005 30.467 1.00 94.31 104 GLN A C 1
ATOM 796 O O . GLN A 1 104 ? 10.664 7.897 30.993 1.00 94.31 104 GLN A O 1
ATOM 801 N N . GLN A 1 105 ? 10.069 9.201 29.258 1.00 94.19 105 GLN A N 1
ATOM 802 C CA . GLN A 1 105 ? 9.608 8.109 28.400 1.00 94.19 105 GLN A CA 1
ATOM 803 C C . GLN A 1 105 ? 10.672 7.646 27.398 1.00 94.19 105 GLN A C 1
ATOM 805 O O . GLN A 1 105 ? 10.529 6.549 26.872 1.00 94.19 105 GLN A O 1
ATOM 810 N N . ASP A 1 106 ? 11.700 8.448 27.114 1.00 94.38 106 ASP A N 1
ATOM 811 C CA . ASP A 1 106 ? 12.727 8.141 26.119 1.00 94.38 106 ASP A CA 1
ATOM 812 C C . ASP A 1 106 ? 13.613 6.969 26.560 1.00 94.38 106 ASP A C 1
ATOM 814 O O . ASP A 1 106 ? 14.305 7.021 27.574 1.00 94.38 106 ASP A O 1
ATOM 818 N N . THR A 1 107 ? 13.589 5.909 25.760 1.00 93.81 107 THR A N 1
ATOM 819 C CA . THR A 1 107 ? 14.402 4.692 25.909 1.00 93.81 107 THR A CA 1
ATOM 820 C C . THR A 1 107 ? 15.283 4.441 24.696 1.00 93.81 107 THR A C 1
ATOM 822 O O . THR A 1 107 ? 15.831 3.351 24.546 1.00 93.81 107 THR A O 1
ATOM 825 N N . THR A 1 108 ? 15.416 5.439 23.821 1.00 90.12 108 THR A N 1
ATOM 826 C CA . THR A 1 108 ? 16.236 5.343 22.617 1.00 90.12 108 THR A CA 1
ATOM 827 C C . THR A 1 108 ? 17.678 5.021 23.002 1.00 90.12 108 THR A C 1
ATOM 829 O O . THR A 1 108 ? 18.301 5.742 23.784 1.00 90.12 108 THR A O 1
ATOM 832 N N . ASP A 1 109 ? 18.233 3.956 22.423 1.00 88.62 109 ASP A N 1
ATOM 833 C CA . ASP A 1 109 ? 19.656 3.646 22.542 1.00 88.62 109 ASP A CA 1
ATOM 834 C C . ASP A 1 109 ? 20.454 4.628 21.674 1.00 88.62 109 ASP A C 1
ATOM 836 O O . ASP A 1 109 ? 20.702 4.402 20.486 1.00 88.62 109 ASP A O 1
ATOM 840 N N . TRP A 1 110 ? 20.801 5.772 22.270 1.00 82.62 110 TRP A N 1
ATOM 841 C CA . TRP A 1 110 ? 21.497 6.861 21.587 1.00 82.62 110 TRP A CA 1
ATOM 842 C C . TRP A 1 110 ? 22.908 6.479 21.109 1.00 82.62 110 TRP A C 1
ATOM 844 O O . TRP A 1 110 ? 23.427 7.126 20.193 1.00 82.62 110 TRP A O 1
ATOM 854 N N . ASP A 1 111 ? 23.499 5.423 21.670 1.00 81.25 111 ASP A N 1
ATOM 855 C CA . ASP A 1 111 ? 24.843 4.957 21.330 1.00 81.25 111 ASP A CA 1
ATOM 856 C C . ASP A 1 111 ? 24.837 3.998 20.133 1.00 81.25 111 ASP A C 1
ATOM 858 O O . ASP A 1 111 ? 25.759 4.033 19.312 1.00 81.25 111 ASP A O 1
ATOM 862 N N . ASN A 1 112 ? 23.775 3.200 19.981 1.00 77.88 112 ASN A N 1
ATOM 863 C CA . ASN A 1 112 ? 23.644 2.195 18.920 1.00 77.88 112 ASN A CA 1
ATOM 864 C C . ASN A 1 112 ? 22.620 2.558 17.845 1.00 77.88 112 ASN A C 1
ATOM 866 O O . ASN A 1 112 ? 22.034 1.679 17.206 1.00 77.88 112 ASN A O 1
ATOM 870 N N . ILE A 1 113 ? 22.398 3.849 17.599 1.00 68.00 113 ILE A N 1
ATOM 871 C CA . ILE A 1 113 ? 21.429 4.234 16.579 1.00 68.00 113 ILE A CA 1
ATOM 872 C C . ILE A 1 113 ? 21.963 3.840 15.197 1.00 68.00 113 ILE A C 1
ATOM 874 O O . ILE A 1 113 ? 23.015 4.352 14.792 1.00 68.00 113 ILE A O 1
ATOM 878 N N . PRO A 1 114 ? 21.234 3.017 14.420 1.00 57.91 114 PRO A N 1
ATOM 879 C CA . PRO A 1 114 ? 21.648 2.703 13.066 1.00 57.91 114 PRO A CA 1
ATOM 880 C C . PRO A 1 114 ? 21.841 3.997 12.251 1.00 57.91 114 PRO A C 1
ATOM 882 O O . PRO A 1 114 ? 21.109 4.985 12.444 1.00 57.91 114 PRO A O 1
ATOM 885 N N . PRO A 1 115 ? 22.851 4.036 11.362 1.00 52.94 115 PRO A N 1
ATOM 886 C CA . PRO A 1 115 ? 23.060 5.169 10.475 1.00 52.94 115 PRO A CA 1
ATOM 887 C C . PRO A 1 115 ? 21.777 5.444 9.686 1.00 52.94 115 PRO A C 1
ATOM 889 O O . PRO A 1 115 ? 21.086 4.519 9.261 1.00 52.94 115 PRO A O 1
ATOM 892 N N . CYS A 1 116 ? 21.439 6.729 9.551 1.00 50.00 116 CYS A N 1
ATOM 893 C CA . CYS A 1 116 ? 20.248 7.208 8.856 1.00 50.00 116 CYS A CA 1
ATOM 894 C C . CYS A 1 116 ? 20.203 6.621 7.437 1.00 50.00 116 CYS A C 1
ATOM 896 O O . CYS A 1 116 ? 20.890 7.098 6.535 1.00 50.00 116 CYS A O 1
ATOM 898 N N . MET A 1 117 ? 19.406 5.573 7.240 1.00 35.97 117 MET A N 1
ATOM 899 C CA . MET A 1 117 ? 19.030 5.133 5.908 1.00 35.97 117 MET A CA 1
ATOM 900 C C . MET A 1 117 ? 17.917 6.060 5.438 1.00 35.97 117 MET A C 1
ATOM 902 O O . MET A 1 117 ? 16.794 6.048 5.948 1.00 35.97 117 MET A O 1
ATOM 906 N N . ASN A 1 118 ? 18.285 6.903 4.481 1.00 44.19 118 ASN A N 1
ATOM 907 C CA . ASN A 1 118 ? 17.380 7.715 3.692 1.00 44.19 118 ASN A CA 1
ATOM 908 C C . ASN A 1 118 ? 16.183 6.838 3.245 1.00 44.19 118 ASN A C 1
ATOM 910 O O . ASN A 1 118 ? 16.435 5.827 2.583 1.00 44.19 118 ASN A O 1
ATOM 914 N N . PRO A 1 119 ? 14.918 7.154 3.606 1.00 44.69 119 PRO A N 1
ATOM 915 C CA . PRO A 1 119 ? 14.427 8.481 3.997 1.00 44.69 119 PRO A CA 1
ATOM 916 C C . PRO A 1 119 ? 13.655 8.565 5.335 1.00 44.69 119 PRO A C 1
ATOM 918 O O . PRO A 1 119 ? 12.848 9.479 5.493 1.00 44.69 119 PRO A O 1
ATOM 921 N N . SER A 1 120 ? 13.829 7.654 6.301 1.00 51.31 120 SER A N 1
ATOM 922 C CA . SER A 1 120 ? 12.991 7.695 7.520 1.00 51.31 120 SER A CA 1
ATOM 923 C C . SER A 1 120 ? 13.633 8.509 8.658 1.00 51.31 120 SER A C 1
ATOM 925 O O . SER A 1 120 ? 14.748 8.191 9.074 1.00 51.31 120 SER A O 1
ATOM 927 N N . PRO A 1 121 ? 12.963 9.541 9.203 1.00 53.97 121 PRO A N 1
ATOM 928 C CA . PRO A 1 121 ? 13.452 10.280 10.361 1.00 53.97 121 PRO A CA 1
ATOM 929 C C . PRO A 1 121 ? 13.449 9.376 11.604 1.00 53.97 121 PRO A C 1
ATOM 931 O O . PRO A 1 121 ? 12.600 8.497 11.748 1.00 53.97 121 PRO A O 1
ATOM 934 N N . LYS A 1 122 ? 14.399 9.592 12.521 1.00 69.62 122 LYS A N 1
ATOM 935 C CA . LYS A 1 122 ? 14.506 8.836 13.778 1.00 69.62 122 LYS A CA 1
ATOM 936 C C . LYS A 1 122 ? 13.407 9.270 14.754 1.00 69.62 122 LYS A C 1
ATOM 938 O O . LYS A 1 122 ? 13.516 10.282 15.443 1.00 69.62 122 LYS A O 1
ATOM 943 N N . THR A 1 123 ? 12.330 8.505 14.792 1.00 84.06 123 THR A N 1
ATOM 944 C CA . THR A 1 123 ? 11.352 8.581 15.875 1.00 84.06 123 THR A CA 1
ATOM 945 C C . THR A 1 123 ? 11.973 7.997 17.144 1.00 84.06 123 THR A C 1
ATOM 947 O O . THR A 1 123 ? 12.555 6.918 17.071 1.00 84.06 123 THR A O 1
ATOM 950 N N . LEU A 1 124 ? 11.878 8.709 18.271 1.00 87.56 124 LEU A N 1
ATOM 951 C CA . LEU A 1 124 ? 12.318 8.209 19.578 1.00 87.56 124 LEU A CA 1
ATOM 952 C C . LEU A 1 124 ? 11.569 6.921 19.930 1.00 87.56 124 LEU A C 1
ATOM 954 O O . LEU A 1 124 ? 10.370 6.808 19.665 1.00 87.56 124 LEU A O 1
ATOM 958 N N . ASP A 1 125 ? 12.270 5.999 20.578 1.00 89.12 125 ASP A N 1
ATOM 959 C CA . ASP A 1 125 ? 11.690 4.803 21.175 1.00 89.12 125 ASP A CA 1
ATOM 960 C C . ASP A 1 125 ? 11.213 5.163 22.592 1.00 89.12 125 ASP A C 1
ATOM 962 O O . ASP A 1 125 ? 12.006 5.464 23.487 1.00 89.12 125 ASP A O 1
ATOM 966 N N . LEU A 1 126 ? 9.896 5.208 22.787 1.00 90.75 126 LEU A N 1
ATOM 967 C CA . LEU A 1 126 ? 9.250 5.677 24.009 1.00 90.75 126 LEU A CA 1
ATOM 968 C C . LEU A 1 126 ? 8.603 4.515 24.772 1.00 90.75 126 LEU A C 1
ATOM 970 O O . LEU A 1 126 ? 8.000 3.630 24.170 1.00 90.75 126 LEU A O 1
ATOM 974 N N . LEU A 1 127 ? 8.636 4.544 26.103 1.00 91.31 127 LEU A N 1
ATOM 975 C CA . LEU A 1 127 ? 7.961 3.541 26.931 1.00 91.31 127 LEU A CA 1
ATOM 976 C C . LEU A 1 127 ? 6.440 3.529 26.693 1.00 91.31 127 LEU A C 1
ATOM 978 O O . LEU A 1 127 ? 5.725 4.505 26.932 1.00 91.3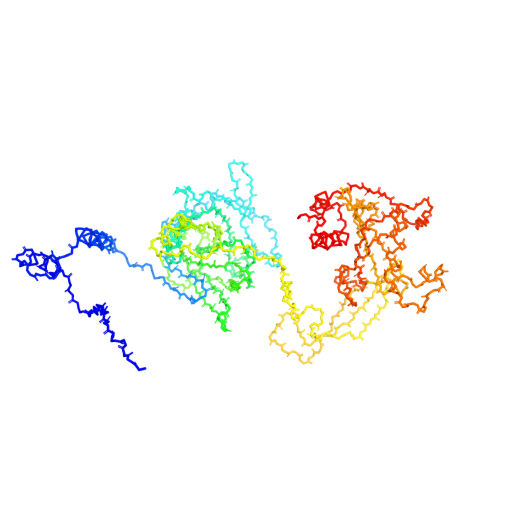1 127 LEU A O 1
ATOM 982 N N . GLN A 1 128 ? 5.930 2.381 26.253 1.00 82.44 128 GLN A N 1
ATOM 983 C CA . GLN A 1 128 ? 4.519 2.079 26.084 1.00 82.44 128 GLN A CA 1
ATOM 984 C C . GLN A 1 128 ? 4.026 1.286 27.302 1.00 82.44 128 GLN A C 1
ATOM 986 O O . GLN A 1 128 ? 4.276 0.094 27.459 1.00 82.44 128 GLN A O 1
ATOM 991 N N . ASN A 1 129 ? 3.245 1.952 28.156 1.00 72.38 129 ASN A N 1
ATOM 992 C CA . ASN A 1 129 ? 2.620 1.381 29.356 1.00 72.38 129 ASN A CA 1
ATOM 993 C C . ASN A 1 129 ? 3.606 0.947 30.465 1.00 72.38 129 ASN A C 1
ATOM 995 O O . ASN A 1 129 ? 4.822 0.915 30.312 1.00 72.38 129 ASN A O 1
ATOM 999 N N . LYS A 1 130 ? 3.052 0.580 31.630 1.00 69.38 130 LYS A N 1
ATOM 1000 C CA . LYS A 1 130 ? 3.815 0.122 32.810 1.00 69.38 130 LYS A CA 1
ATOM 1001 C C . LYS A 1 130 ? 4.605 -1.177 32.590 1.00 69.38 130 LYS A C 1
ATOM 1003 O O . LYS A 1 130 ? 5.380 -1.546 33.464 1.00 69.38 130 LYS A O 1
ATOM 1008 N N . ASN A 1 131 ? 4.396 -1.863 31.467 1.00 79.19 131 ASN A N 1
ATOM 1009 C CA . ASN A 1 131 ? 5.031 -3.146 31.176 1.00 79.19 131 ASN A CA 1
ATOM 1010 C C . ASN A 1 131 ? 6.474 -2.992 30.670 1.00 79.19 131 ASN A C 1
ATOM 1012 O O . ASN A 1 131 ? 7.169 -3.993 30.547 1.00 79.19 131 ASN A O 1
ATOM 1016 N N . GLY A 1 132 ? 6.927 -1.760 30.402 1.00 83.25 132 GLY A N 1
ATOM 1017 C CA . GLY A 1 132 ? 8.305 -1.490 29.991 1.00 83.25 132 GLY A CA 1
ATOM 1018 C C . GLY A 1 132 ? 8.598 -1.774 28.516 1.00 83.25 132 GLY A C 1
ATOM 1019 O O . GLY A 1 132 ? 9.754 -1.703 28.113 1.00 83.25 132 GLY A O 1
ATOM 1020 N N . GLU A 1 133 ? 7.584 -2.096 27.710 1.00 89.06 133 GLU A N 1
ATOM 1021 C CA . GLU A 1 133 ? 7.751 -2.256 26.264 1.00 89.06 133 GLU A CA 1
ATOM 1022 C C . GLU A 1 133 ? 8.036 -0.896 25.632 1.00 89.06 133 GLU A C 1
ATOM 1024 O O . GLU A 1 133 ? 7.369 0.086 25.946 1.00 89.06 133 GLU A O 1
ATOM 1029 N N . SER A 1 134 ? 9.029 -0.825 24.751 1.00 89.38 134 SER A N 1
ATOM 1030 C CA . SER A 1 134 ? 9.355 0.404 24.033 1.00 89.38 134 SER A CA 1
ATOM 1031 C C . SER A 1 134 ? 8.681 0.431 22.663 1.00 89.38 134 SER A C 1
ATOM 1033 O O . SER A 1 134 ? 8.587 -0.592 21.984 1.00 89.38 134 SER A O 1
ATOM 1035 N N . SER A 1 135 ? 8.188 1.599 22.258 1.00 90.12 135 SER A N 1
ATOM 1036 C CA . SER A 1 135 ? 7.497 1.817 20.993 1.00 90.12 135 SER A CA 1
ATOM 1037 C C . SER A 1 135 ? 7.754 3.219 20.456 1.00 90.12 135 SER A C 1
ATOM 1039 O O . SER A 1 135 ? 7.767 4.206 21.187 1.00 90.12 135 SER A O 1
ATOM 1041 N N . ARG A 1 136 ? 7.845 3.337 19.131 1.00 89.88 136 ARG A N 1
ATOM 1042 C CA . ARG A 1 136 ? 7.958 4.631 18.432 1.00 89.88 136 ARG A CA 1
ATOM 1043 C C . ARG A 1 136 ? 6.694 5.479 18.508 1.00 89.88 136 ARG A C 1
ATOM 1045 O O . ARG A 1 136 ? 6.672 6.631 18.079 1.00 89.88 136 ARG A O 1
ATOM 1052 N N . THR A 1 137 ? 5.590 4.902 18.969 1.00 90.44 137 THR A N 1
ATOM 1053 C CA . THR A 1 137 ? 4.319 5.603 19.105 1.00 90.44 137 THR A CA 1
ATOM 1054 C C . THR A 1 137 ? 3.643 5.196 20.400 1.00 90.44 137 THR A C 1
ATOM 1056 O O . THR A 1 137 ? 3.337 4.026 20.619 1.00 90.44 137 THR A O 1
ATOM 1059 N N . VAL A 1 138 ? 3.349 6.185 21.241 1.00 92.31 138 VAL A N 1
ATOM 1060 C CA . VAL A 1 138 ? 2.679 5.968 22.526 1.00 92.31 138 VAL A CA 1
ATOM 1061 C C . VAL A 1 138 ? 1.224 6.383 22.410 1.00 92.31 138 VAL A C 1
ATOM 1063 O O . VAL A 1 138 ? 0.919 7.524 22.063 1.00 92.31 138 VAL A O 1
ATOM 1066 N N . CYS A 1 139 ? 0.315 5.464 22.727 1.00 92.25 139 CYS A N 1
ATOM 1067 C CA . CYS A 1 139 ? -1.102 5.770 22.885 1.00 92.25 139 CYS A CA 1
ATOM 1068 C C . CYS A 1 139 ? -1.343 6.387 24.266 1.00 92.25 139 CYS A C 1
ATOM 1070 O O . CYS A 1 139 ? -0.959 5.815 25.283 1.00 92.25 139 CYS A O 1
ATOM 1072 N N . LEU A 1 140 ? -2.007 7.538 24.304 1.00 92.38 140 LEU A N 1
ATOM 1073 C CA . LEU A 1 140 ? -2.320 8.259 25.534 1.00 92.38 140 LEU A CA 1
ATOM 1074 C C . LEU A 1 140 ? -3.831 8.256 25.763 1.00 92.38 140 LEU A C 1
ATOM 1076 O O . LEU A 1 140 ? -4.608 8.390 24.817 1.00 92.38 140 LEU A O 1
ATOM 1080 N N . ASP A 1 141 ? -4.253 8.141 27.023 1.00 93.00 141 ASP A N 1
ATOM 1081 C CA . ASP A 1 141 ? -5.662 8.312 27.381 1.00 93.00 141 ASP A CA 1
ATOM 1082 C C . ASP A 1 141 ? -6.044 9.800 27.275 1.00 93.00 141 ASP A C 1
ATOM 1084 O O . ASP A 1 141 ? -5.571 10.610 28.080 1.00 93.00 141 ASP A O 1
ATOM 1088 N N . PRO A 1 142 ? -6.920 10.191 26.330 1.00 92.31 142 PRO A N 1
ATOM 1089 C CA . PRO A 1 142 ? -7.316 11.588 26.156 1.00 92.31 142 PRO A CA 1
ATOM 1090 C C . PRO A 1 142 ? -8.133 12.156 27.330 1.00 92.31 142 PRO A C 1
ATOM 1092 O O . PRO A 1 142 ? -8.368 13.370 27.390 1.00 92.31 142 PRO A O 1
ATOM 1095 N N . ASN A 1 143 ? -8.597 11.307 28.252 1.00 92.06 143 ASN A N 1
ATOM 1096 C CA . ASN A 1 143 ? -9.304 11.725 29.462 1.00 92.06 143 ASN A CA 1
ATOM 1097 C C . ASN A 1 143 ? -8.360 11.941 30.656 1.00 92.06 143 ASN A C 1
ATOM 1099 O O . ASN A 1 143 ? -8.802 12.451 31.683 1.00 92.06 143 ASN A O 1
ATOM 1103 N N . ASN A 1 144 ? -7.075 11.591 30.540 1.00 91.75 144 ASN A N 1
ATOM 1104 C CA . ASN A 1 144 ? -6.106 11.830 31.601 1.00 91.75 144 ASN A CA 1
ATOM 1105 C C . ASN A 1 144 ? -5.635 13.291 31.586 1.00 91.75 144 ASN A C 1
ATOM 1107 O O . ASN A 1 144 ? -4.592 13.626 31.024 1.00 91.75 144 ASN A O 1
ATOM 1111 N N . ASP A 1 145 ? -6.405 14.156 32.242 1.00 84.38 145 ASP A N 1
ATOM 1112 C CA . ASP A 1 145 ? -6.123 15.591 32.334 1.00 84.38 145 ASP A CA 1
ATOM 1113 C C . ASP A 1 145 ? -4.832 15.927 33.086 1.00 84.38 145 ASP A C 1
ATOM 1115 O O . ASP A 1 145 ? -4.377 17.061 33.001 1.00 84.38 145 ASP A O 1
ATOM 1119 N N . ASN A 1 146 ? -4.201 14.974 33.777 1.00 90.31 146 ASN A N 1
ATOM 1120 C CA . ASN A 1 146 ? -2.913 15.192 34.441 1.00 90.31 146 ASN A CA 1
ATOM 1121 C C . ASN A 1 146 ? -1.713 14.980 33.504 1.00 90.31 146 ASN A C 1
ATOM 1123 O O . ASN A 1 146 ? -0.587 15.314 33.870 1.00 90.31 146 ASN A O 1
ATOM 1127 N N . ASN A 1 147 ? -1.922 14.427 32.306 1.00 92.44 147 ASN A N 1
ATOM 1128 C CA . ASN A 1 147 ? -0.848 14.210 31.345 1.00 92.44 147 ASN A CA 1
ATOM 1129 C C . ASN A 1 147 ? -0.516 15.514 30.591 1.00 92.44 147 ASN A C 1
ATOM 1131 O O . ASN A 1 147 ? -1.389 16.126 29.972 1.00 92.44 147 ASN A O 1
ATOM 1135 N N . ALA A 1 148 ? 0.759 15.919 30.614 1.00 92.81 148 ALA A N 1
ATOM 1136 C CA . ALA A 1 148 ? 1.235 17.157 29.993 1.00 92.81 148 ALA A CA 1
ATOM 1137 C C . ALA A 1 148 ? 0.899 17.241 28.490 1.00 92.81 148 ALA A C 1
ATOM 1139 O O . ALA A 1 148 ? 0.427 18.277 28.022 1.00 92.81 148 ALA A O 1
ATOM 1140 N N . VAL A 1 149 ? 1.051 16.134 27.755 1.00 94.25 149 VAL A N 1
ATOM 1141 C CA . VAL A 1 149 ? 0.741 16.047 26.318 1.00 94.25 149 VAL A CA 1
ATOM 1142 C C . VAL A 1 149 ? -0.750 16.278 26.076 1.00 94.25 149 VAL A C 1
ATOM 1144 O O . VAL A 1 149 ? -1.123 17.052 25.198 1.00 94.25 149 VAL A O 1
ATOM 1147 N N . VAL A 1 150 ? -1.615 15.654 26.884 1.00 94.81 150 VAL A N 1
ATOM 1148 C CA . VAL A 1 150 ? -3.077 15.796 26.774 1.00 94.81 150 VAL A CA 1
ATOM 1149 C C . VAL A 1 150 ? -3.509 17.239 27.045 1.00 94.81 150 VAL A C 1
ATOM 1151 O O . VAL A 1 150 ? -4.329 17.775 26.299 1.00 94.81 150 VAL A O 1
ATOM 1154 N N . GLN A 1 151 ? -2.946 17.890 28.069 1.00 94.50 151 GLN A N 1
ATOM 1155 C CA . GLN A 1 151 ? -3.245 19.294 28.385 1.00 94.50 151 GLN A CA 1
ATOM 1156 C C . GLN A 1 151 ? -2.884 20.227 27.219 1.00 94.50 151 GLN A C 1
ATOM 1158 O O . GLN A 1 151 ? -3.699 21.055 26.808 1.00 94.50 151 GLN A O 1
ATOM 1163 N N . MET A 1 152 ? -1.684 20.072 26.655 1.00 94.75 152 MET A N 1
ATOM 1164 C CA . MET A 1 152 ? -1.198 20.917 25.555 1.00 94.75 152 MET A CA 1
ATOM 1165 C C . MET A 1 152 ? -1.963 20.672 24.266 1.00 94.75 152 MET A C 1
ATOM 1167 O O . MET A 1 152 ? -2.290 21.614 23.548 1.00 94.75 152 MET A O 1
ATOM 1171 N N . LEU A 1 153 ? -2.317 19.416 24.005 1.00 94.44 153 LEU A N 1
ATOM 1172 C CA . LEU A 1 153 ? -3.153 19.066 22.874 1.00 94.44 153 LEU A CA 1
ATOM 1173 C C . LEU A 1 153 ? -4.532 19.716 22.973 1.00 94.44 153 LEU A C 1
ATOM 1175 O O . LEU A 1 153 ? -5.001 20.304 22.003 1.00 94.44 153 LEU A O 1
ATOM 1179 N N . LYS A 1 154 ? -5.179 19.639 24.143 1.00 93.50 154 LYS A N 1
ATOM 1180 C CA . LYS A 1 154 ? -6.471 20.296 24.371 1.00 93.50 154 LYS A CA 1
ATOM 1181 C C . LYS A 1 154 ? -6.353 21.799 24.157 1.00 93.50 154 LYS A C 1
ATOM 1183 O O . LYS A 1 154 ? -7.154 22.351 23.416 1.00 93.50 154 LYS A O 1
ATOM 1188 N N . LYS A 1 155 ? -5.300 22.432 24.683 1.00 93.94 155 LYS A N 1
ATOM 1189 C CA . LYS A 1 155 ? -5.014 23.856 24.454 1.00 93.94 155 LYS A CA 1
ATOM 1190 C C . LYS A 1 155 ? -4.877 24.198 22.963 1.00 93.94 155 LYS A C 1
ATOM 1192 O O . LYS A 1 155 ? -5.473 25.176 22.520 1.00 93.94 155 LYS A O 1
ATOM 1197 N N . ALA A 1 156 ? -4.146 23.386 22.197 1.00 93.19 156 ALA A N 1
ATOM 1198 C CA . ALA A 1 156 ? -3.936 23.568 20.757 1.00 93.19 156 ALA A CA 1
ATOM 1199 C C . ALA A 1 156 ? -5.181 23.321 19.903 1.00 93.19 156 ALA A C 1
ATOM 1201 O O . ALA A 1 156 ? -5.364 23.968 18.875 1.00 93.19 156 ALA A O 1
ATOM 1202 N N . LEU A 1 157 ? -6.038 22.383 20.299 1.00 91.56 157 LEU A N 1
ATOM 1203 C CA . LEU A 1 157 ? -7.296 22.118 19.604 1.00 91.56 157 LEU A CA 1
ATOM 1204 C C . LEU A 1 157 ? -8.361 23.152 19.973 1.00 91.56 157 LEU A C 1
ATOM 1206 O O . LEU A 1 157 ? -9.116 23.599 19.111 1.00 91.56 157 LEU A O 1
ATOM 1210 N N . ASP A 1 158 ? -8.392 23.590 21.231 1.00 89.75 158 ASP A N 1
ATOM 1211 C CA . ASP A 1 158 ? -9.313 24.616 21.706 1.00 89.75 158 ASP A CA 1
ATOM 1212 C C . ASP A 1 158 ? -9.028 25.974 21.066 1.00 89.75 158 ASP A C 1
ATOM 1214 O O . ASP A 1 158 ? -9.937 26.778 20.926 1.00 89.75 158 ASP A O 1
ATOM 1218 N N . SER A 1 159 ? -7.817 26.279 20.616 1.00 86.38 159 SER A N 1
ATOM 1219 C CA . SER A 1 159 ? -7.537 27.498 19.841 1.00 86.38 159 SER A CA 1
ATOM 1220 C C . SER A 1 159 ? -8.043 27.433 18.392 1.00 86.38 159 SER A C 1
ATOM 1222 O O . SER A 1 159 ? -8.126 28.478 17.748 1.00 86.38 159 SER A O 1
ATOM 1224 N N . VAL A 1 160 ? -8.462 26.266 17.885 1.00 85.50 160 VAL A N 1
ATOM 1225 C CA . VAL A 1 160 ? -8.942 26.107 16.506 1.00 85.50 160 VAL A CA 1
ATOM 1226 C C . VAL A 1 160 ? -10.474 26.151 16.423 1.00 85.50 160 VAL A C 1
ATOM 1228 O O . VAL A 1 160 ? -11.195 25.310 16.964 1.00 85.50 160 VAL A O 1
ATOM 1231 N N . ASP A 1 161 ? -10.998 27.129 15.681 1.00 81.12 161 ASP A N 1
ATOM 1232 C CA . ASP A 1 161 ? -12.434 27.439 15.614 1.00 81.12 161 ASP A CA 1
ATOM 1233 C C . ASP A 1 161 ? -13.335 26.271 15.186 1.00 81.12 161 ASP A C 1
ATOM 1235 O O . ASP A 1 161 ? -14.436 26.114 15.723 1.00 81.12 161 ASP A O 1
ATOM 1239 N N . TRP A 1 162 ? -12.920 25.455 14.211 1.00 76.88 162 TRP A N 1
ATOM 1240 C CA . TRP A 1 162 ? -13.753 24.341 13.737 1.00 76.88 162 TRP A CA 1
ATOM 1241 C C . TRP A 1 162 ? -13.909 23.260 14.809 1.00 76.88 162 TRP A C 1
ATOM 1243 O O . TRP A 1 162 ? -14.988 22.676 14.950 1.00 76.88 162 TRP A O 1
ATOM 1253 N N . TYR A 1 163 ? -12.863 23.038 15.605 1.00 78.25 163 TYR A N 1
ATOM 1254 C CA . TYR A 1 163 ? -12.877 22.077 16.697 1.00 78.25 163 TYR A CA 1
ATOM 1255 C C . TYR A 1 163 ? -13.808 22.560 17.817 1.00 78.25 163 TYR A C 1
ATOM 1257 O O . TYR A 1 163 ? -14.720 21.830 18.222 1.00 78.25 163 TYR A O 1
ATOM 1265 N N . LYS A 1 164 ? -13.681 23.840 18.203 1.00 74.62 164 LYS A N 1
ATOM 1266 C CA . LYS A 1 164 ? -14.591 24.527 19.138 1.00 74.62 164 LYS A CA 1
ATOM 1267 C C . LYS A 1 164 ? -16.059 24.409 18.722 1.00 74.62 164 LYS A C 1
ATOM 1269 O O . LYS A 1 164 ? -16.909 24.028 19.528 1.00 74.62 164 LYS A O 1
ATOM 1274 N N . LYS A 1 165 ? -16.373 24.723 17.459 1.00 80.12 165 LYS A N 1
ATOM 1275 C CA . LYS A 1 165 ? -17.754 24.709 16.940 1.00 80.12 165 LYS A CA 1
ATOM 1276 C C . LYS A 1 165 ? -18.336 23.297 16.872 1.00 80.12 165 LYS A C 1
ATOM 1278 O O . LYS A 1 165 ? -19.522 23.116 17.135 1.00 80.12 165 LYS A O 1
ATOM 1283 N N . GLY A 1 166 ? -17.509 22.301 16.554 1.00 75.38 166 GLY A N 1
ATOM 1284 C CA . GLY A 1 166 ? -17.938 20.912 16.405 1.00 75.38 166 GLY A CA 1
ATOM 1285 C C . GLY A 1 166 ? -18.195 20.164 17.715 1.00 75.38 166 GLY A C 1
ATOM 1286 O O . GLY A 1 166 ? -18.708 19.048 17.651 1.00 75.38 166 GLY A O 1
ATOM 1287 N N . LYS A 1 167 ? -17.826 20.730 18.880 1.00 76.81 167 LYS A N 1
ATOM 1288 C CA . LYS A 1 167 ? -17.865 20.054 20.196 1.00 76.81 167 LYS A CA 1
ATOM 1289 C C . LYS A 1 167 ? -17.349 18.611 20.114 1.00 76.81 167 LYS A C 1
ATOM 1291 O O . LYS A 1 167 ? -17.979 17.685 20.633 1.00 76.81 167 LYS A O 1
ATOM 1296 N N . ARG A 1 168 ? -16.260 18.400 19.373 1.00 82.44 168 ARG A N 1
ATOM 1297 C CA . ARG A 1 168 ? -15.742 17.055 19.117 1.00 82.44 168 ARG A CA 1
ATOM 1298 C C . ARG A 1 168 ? -15.077 16.518 20.378 1.00 82.44 168 ARG A C 1
ATOM 1300 O O . ARG A 1 168 ? -14.436 17.268 21.109 1.00 82.44 168 ARG A O 1
ATOM 1307 N N . LYS A 1 169 ? -15.237 15.219 20.634 1.00 88.06 169 LYS A N 1
ATOM 1308 C CA . LYS A 1 169 ? -14.514 14.534 21.709 1.00 88.06 169 LYS A CA 1
ATOM 1309 C C . LYS A 1 169 ? -13.360 13.746 21.100 1.00 88.06 169 LYS A C 1
ATOM 1311 O O . LYS A 1 169 ? -13.562 13.011 20.127 1.00 88.06 169 LYS A O 1
ATOM 1316 N N . ILE A 1 170 ? -12.173 13.893 21.681 1.00 92.25 170 ILE A N 1
ATOM 1317 C CA . ILE A 1 170 ? -11.004 13.083 21.332 1.00 92.25 170 ILE A CA 1
ATOM 1318 C C . ILE A 1 170 ? -11.307 11.629 21.701 1.00 92.25 170 ILE A C 1
ATOM 1320 O O . ILE A 1 170 ? -11.652 11.337 22.847 1.00 92.25 170 ILE A O 1
ATOM 1324 N N . LYS A 1 171 ? -11.220 10.734 20.716 1.00 92.38 171 LYS A N 1
ATOM 1325 C CA . LYS A 1 171 ? -11.446 9.295 20.881 1.00 92.38 171 LYS A CA 1
ATOM 1326 C C . LYS A 1 171 ? -10.128 8.578 21.134 1.00 92.38 171 LYS A C 1
ATOM 1328 O O . LYS A 1 171 ? -10.031 7.816 22.088 1.00 92.38 171 LYS A O 1
ATOM 1333 N N . THR A 1 172 ? -9.133 8.831 20.291 1.00 93.12 172 THR A N 1
ATOM 1334 C CA . THR A 1 172 ? -7.783 8.288 20.451 1.00 93.12 172 THR A CA 1
ATOM 1335 C C . THR A 1 172 ? -6.757 9.397 20.304 1.00 93.12 172 THR A C 1
ATOM 1337 O O . THR A 1 172 ? -6.965 10.359 19.560 1.00 93.12 172 THR A O 1
ATOM 1340 N N . LEU A 1 173 ? -5.655 9.242 21.029 1.00 95.12 173 LEU A N 1
ATOM 1341 C CA . LEU A 1 173 ? -4.489 10.100 20.958 1.00 95.12 173 LEU A CA 1
ATOM 1342 C C . LEU A 1 173 ? -3.251 9.213 20.899 1.00 95.12 173 LEU A C 1
ATOM 1344 O O . LEU A 1 173 ? -3.066 8.361 21.768 1.00 95.12 173 LEU A O 1
ATOM 1348 N N . SER A 1 174 ? -2.407 9.429 19.900 1.00 95.00 174 SER A N 1
ATOM 1349 C CA . SER A 1 174 ? -1.076 8.836 19.839 1.00 95.00 174 SER A CA 1
ATOM 1350 C C . SER A 1 174 ? -0.014 9.914 19.662 1.00 95.00 174 SER A C 1
ATOM 1352 O O . SER A 1 174 ? -0.269 10.925 19.010 1.00 95.00 174 SER A O 1
ATOM 1354 N N . MET A 1 175 ? 1.170 9.698 20.225 1.00 95.94 175 MET A N 1
ATOM 1355 C CA . MET A 1 175 ? 2.292 10.631 20.175 1.00 95.94 175 MET A CA 1
ATOM 1356 C C . MET A 1 175 ? 3.545 9.941 19.636 1.00 95.94 175 MET A C 1
ATOM 1358 O O . MET A 1 175 ? 3.854 8.821 20.040 1.00 95.94 175 MET A O 1
ATOM 1362 N N . ALA A 1 176 ? 4.273 10.643 18.775 1.00 94.31 176 ALA A N 1
ATOM 1363 C CA . ALA A 1 176 ? 5.618 10.316 18.324 1.00 94.31 176 ALA A CA 1
ATOM 1364 C C . ALA A 1 176 ? 6.518 11.551 18.493 1.00 94.31 176 ALA A C 1
ATOM 1366 O O . ALA A 1 176 ? 6.039 12.685 18.433 1.00 94.31 176 ALA A O 1
ATOM 1367 N N . VAL A 1 177 ? 7.818 11.349 18.709 1.00 95.00 177 VAL A N 1
ATOM 1368 C CA . VAL A 1 177 ? 8.782 12.446 18.891 1.00 95.00 177 VAL A CA 1
ATOM 1369 C C . VAL A 1 177 ? 9.950 12.258 17.936 1.00 95.00 177 VAL A C 1
ATOM 1371 O O . VAL A 1 177 ? 10.484 11.160 17.821 1.00 95.00 177 VAL A O 1
ATOM 1374 N N . LEU A 1 178 ? 10.347 13.328 17.251 1.00 92.06 178 LEU A N 1
ATOM 1375 C CA . LEU A 1 178 ? 11.460 13.352 16.307 1.00 92.06 178 LEU A CA 1
ATOM 1376 C C . LEU A 1 178 ? 12.520 14.341 16.801 1.00 92.06 178 LEU A C 1
ATOM 1378 O O . LEU A 1 178 ? 12.186 15.498 17.050 1.00 92.06 178 LEU A O 1
ATOM 1382 N N . LYS A 1 179 ? 13.788 13.922 16.909 1.00 92.19 179 LYS A N 1
ATOM 1383 C CA . LYS A 1 179 ? 14.906 14.797 17.320 1.00 92.19 179 LYS A CA 1
ATOM 1384 C C . LYS A 1 179 ? 15.786 15.198 16.139 1.00 92.19 179 LYS A C 1
ATOM 1386 O O . LYS A 1 179 ? 16.516 14.372 15.607 1.00 92.19 179 LYS A O 1
ATOM 1391 N N . TYR A 1 180 ? 15.805 16.478 15.807 1.00 88.06 180 TYR A N 1
ATOM 1392 C CA . TYR A 1 180 ? 16.650 17.064 14.771 1.00 88.06 180 TYR A CA 1
ATOM 1393 C C . TYR A 1 180 ? 17.881 17.735 15.376 1.00 88.06 180 TYR A C 1
ATOM 1395 O O . TYR A 1 180 ? 17.783 18.369 16.429 1.00 88.06 180 TYR A O 1
ATOM 1403 N N . CYS A 1 181 ? 19.009 17.669 14.674 1.00 85.50 181 CYS A N 1
ATOM 1404 C CA . CYS A 1 181 ? 20.214 18.416 15.028 1.00 85.50 181 CYS A CA 1
ATOM 14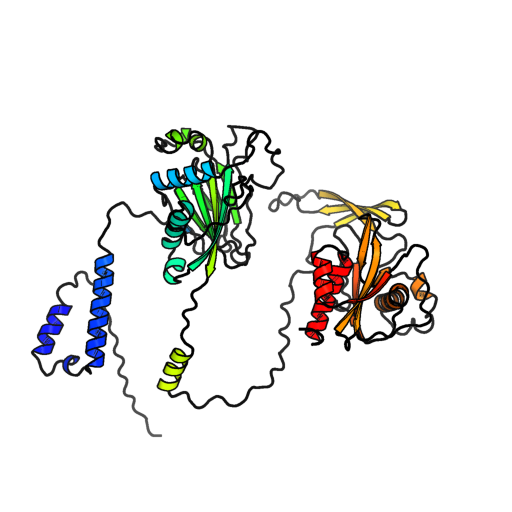05 C C . CYS A 1 181 ? 20.618 19.365 13.888 1.00 85.50 181 CYS A C 1
ATOM 1407 O O . CYS A 1 181 ? 20.392 19.038 12.720 1.00 85.50 181 CYS A O 1
ATOM 1409 N N . PRO A 1 182 ? 21.219 20.528 14.189 1.00 83.06 182 PRO A N 1
ATOM 1410 C CA . PRO A 1 182 ? 21.832 21.377 13.174 1.00 83.06 182 PRO A CA 1
ATOM 1411 C C . PRO A 1 182 ? 22.913 20.616 12.390 1.00 83.06 182 PRO A C 1
ATOM 1413 O O . PRO A 1 182 ? 23.556 19.705 12.914 1.00 83.06 182 PRO A O 1
ATOM 1416 N N . ALA A 1 183 ? 23.109 20.983 11.120 1.00 76.06 183 ALA A N 1
ATOM 1417 C CA . ALA A 1 183 ? 23.975 20.247 10.189 1.00 76.06 183 ALA A CA 1
ATOM 1418 C C . ALA A 1 183 ? 25.443 20.181 10.640 1.00 76.06 183 ALA A C 1
ATOM 1420 O O . ALA A 1 183 ? 26.164 19.256 10.277 1.00 76.06 183 ALA A O 1
ATOM 1421 N N . GLU A 1 184 ? 25.875 21.162 11.427 1.00 70.44 184 GLU A N 1
ATOM 1422 C CA . GLU A 1 184 ? 27.270 21.340 11.824 1.00 70.44 184 GLU A CA 1
ATOM 1423 C C . GLU A 1 184 ? 27.642 20.528 13.067 1.00 70.44 184 GLU A C 1
ATOM 1425 O O . GLU A 1 184 ? 28.824 20.316 13.329 1.00 70.44 184 GLU A O 1
ATOM 1430 N N . THR A 1 185 ? 26.657 20.068 13.846 1.00 63.03 185 THR A N 1
ATOM 1431 C CA . THR A 1 185 ? 26.932 19.700 15.237 1.00 63.03 185 THR A CA 1
ATOM 1432 C C . THR A 1 185 ? 27.307 18.230 15.428 1.00 63.03 185 THR A C 1
ATOM 1434 O O . THR A 1 185 ? 28.161 17.972 16.260 1.00 63.03 185 THR A O 1
ATOM 1437 N N . TYR A 1 186 ? 26.774 17.253 14.679 1.00 56.72 186 TYR A N 1
ATOM 1438 C CA . TYR A 1 186 ? 27.138 15.829 14.858 1.00 56.72 186 TYR A CA 1
ATOM 1439 C C . TYR A 1 186 ? 26.790 14.954 13.638 1.00 56.72 186 TYR A C 1
ATOM 1441 O O . TYR A 1 186 ? 25.720 15.087 13.055 1.00 56.72 186 TYR A O 1
ATOM 1449 N N . SER A 1 187 ? 27.638 13.968 13.302 1.00 53.38 187 SER A N 1
ATOM 1450 C CA . SER A 1 187 ? 27.415 13.024 12.182 1.00 53.38 187 SER A CA 1
ATOM 1451 C C . SER A 1 187 ? 26.468 11.847 12.487 1.00 53.38 187 SER A C 1
ATOM 1453 O O . SER A 1 187 ? 26.228 11.014 11.614 1.00 53.38 187 SER A O 1
ATOM 1455 N N . ARG A 1 188 ? 25.943 11.735 13.720 1.00 52.00 188 ARG A N 1
ATOM 1456 C CA . ARG A 1 188 ? 25.205 10.543 14.203 1.00 52.00 188 ARG A CA 1
ATOM 1457 C C . ARG A 1 188 ? 23.694 10.741 14.410 1.00 52.00 188 ARG A C 1
ATOM 1459 O O . ARG A 1 188 ? 22.975 9.769 14.658 1.00 52.00 188 ARG A O 1
ATOM 1466 N N . THR A 1 189 ? 23.171 11.955 14.285 1.00 53.53 189 THR A N 1
ATOM 1467 C CA . THR A 1 189 ? 21.760 12.293 14.563 1.00 53.53 189 THR A CA 1
ATOM 1468 C C . THR A 1 189 ? 20.927 12.458 13.284 1.00 53.53 189 THR A C 1
ATOM 1470 O O . THR A 1 189 ? 21.451 12.326 12.179 1.00 53.53 189 THR A O 1
ATOM 1473 N N . ILE A 1 190 ? 19.599 12.639 13.409 1.00 60.66 190 ILE A N 1
ATOM 1474 C CA . ILE A 1 190 ? 18.758 13.015 12.257 1.00 60.66 190 ILE A CA 1
ATOM 1475 C C . ILE A 1 190 ? 19.344 14.312 11.716 1.00 60.66 190 ILE A C 1
ATOM 1477 O O . ILE A 1 190 ? 19.542 15.252 12.491 1.00 60.66 190 ILE A O 1
ATOM 1481 N N . GLY A 1 191 ? 19.635 14.347 10.416 1.00 69.25 191 GLY A N 1
ATOM 1482 C CA . GLY A 1 191 ? 20.117 15.561 9.774 1.00 69.25 191 GLY A CA 1
ATOM 1483 C C . GLY A 1 191 ? 19.192 16.747 10.056 1.00 69.25 191 GLY A C 1
ATOM 1484 O O . GLY A 1 191 ? 18.046 16.595 10.484 1.00 69.25 191 GLY A O 1
ATOM 1485 N N . SER A 1 192 ? 19.666 17.949 9.764 1.00 82.62 192 SER A N 1
ATOM 1486 C CA . SER A 1 192 ? 18.913 19.192 9.963 1.00 82.62 192 SER A CA 1
ATOM 1487 C C . SER A 1 192 ? 17.642 19.307 9.112 1.00 82.62 192 SER A C 1
ATOM 1489 O O . SER A 1 192 ? 16.972 20.335 9.155 1.00 82.62 192 SER A O 1
ATOM 1491 N N . THR A 1 193 ? 17.301 18.278 8.334 1.00 87.19 193 THR A N 1
ATOM 1492 C CA . THR A 1 193 ? 16.239 18.291 7.333 1.00 87.19 193 THR A CA 1
ATOM 1493 C C . THR A 1 193 ? 15.316 17.082 7.481 1.00 87.19 193 THR A C 1
ATOM 1495 O O . THR A 1 193 ? 15.695 16.022 7.983 1.00 87.19 193 THR A O 1
ATOM 1498 N N . PHE A 1 194 ? 14.082 17.246 7.023 1.00 87.56 194 PHE A N 1
ATOM 1499 C CA . PHE A 1 194 ? 13.089 16.203 6.862 1.00 87.56 194 PHE A CA 1
ATOM 1500 C C . PHE A 1 194 ? 12.414 16.378 5.501 1.00 87.56 194 PHE A C 1
ATOM 1502 O O . PHE A 1 194 ? 11.805 17.433 5.276 1.00 87.56 194 PHE A O 1
ATOM 1509 N N . PRO A 1 195 ? 12.521 15.388 4.593 1.00 87.56 195 PRO A N 1
ATOM 1510 C CA . PRO A 1 195 ? 12.013 15.528 3.240 1.00 87.56 195 PRO A CA 1
ATOM 1511 C C . PRO A 1 195 ? 10.529 15.923 3.194 1.00 87.56 195 PRO A C 1
ATOM 1513 O O . PRO A 1 195 ? 9.731 15.445 4.007 1.00 87.56 195 PRO A O 1
ATOM 1516 N N . PRO A 1 196 ? 10.133 16.771 2.228 1.00 91.88 196 PRO A N 1
ATOM 1517 C CA . PRO A 1 196 ? 8.730 17.074 1.998 1.00 91.88 196 PRO A CA 1
ATOM 1518 C C . PRO A 1 196 ? 7.934 15.802 1.685 1.00 91.88 196 PRO A C 1
ATOM 1520 O O . PRO A 1 196 ? 8.292 15.062 0.770 1.00 91.88 196 PRO A O 1
ATOM 1523 N N . HIS A 1 197 ? 6.845 15.570 2.409 1.00 93.00 197 HIS A N 1
ATOM 1524 C CA . HIS A 1 197 ? 5.968 14.411 2.233 1.00 93.00 197 HIS A CA 1
ATOM 1525 C C . HIS A 1 197 ? 4.507 14.788 2.516 1.00 93.00 197 HIS A C 1
ATOM 1527 O O . HIS A 1 197 ? 4.219 15.864 3.042 1.00 93.00 197 HIS A O 1
ATOM 1533 N N . ILE A 1 198 ? 3.589 13.918 2.095 1.00 92.81 198 ILE A N 1
ATOM 1534 C CA . ILE A 1 198 ? 2.149 14.026 2.338 1.00 92.81 198 ILE A CA 1
ATOM 1535 C C . ILE A 1 198 ? 1.757 12.835 3.204 1.00 92.81 198 ILE A C 1
ATOM 1537 O O . ILE A 1 198 ? 2.092 11.697 2.875 1.00 92.81 198 ILE A O 1
ATOM 1541 N N . ASP A 1 199 ? 1.034 13.095 4.286 1.00 91.56 199 ASP A N 1
ATOM 1542 C CA . ASP A 1 199 ? 0.439 12.022 5.071 1.00 91.56 199 ASP A CA 1
ATOM 1543 C C . ASP A 1 199 ? -0.763 11.417 4.332 1.00 91.56 199 ASP A C 1
ATOM 1545 O O . ASP A 1 199 ? -1.529 12.105 3.657 1.00 91.56 199 ASP A O 1
ATOM 1549 N N . HIS A 1 200 ? -0.944 10.104 4.469 1.00 89.75 200 HIS A N 1
ATOM 1550 C CA . HIS A 1 200 ? -2.042 9.362 3.842 1.00 89.75 200 HIS A CA 1
ATOM 1551 C C . HIS A 1 200 ? -3.027 8.804 4.884 1.00 89.75 200 HIS A C 1
ATOM 1553 O O . HIS A 1 200 ? -3.473 7.659 4.807 1.00 89.75 200 HIS A O 1
ATOM 1559 N N . CYS A 1 201 ? -3.370 9.611 5.889 1.00 90.56 201 CYS A N 1
ATOM 1560 C CA . CYS A 1 201 ? -4.213 9.203 7.012 1.00 90.56 201 CYS A CA 1
ATOM 1561 C C . CYS A 1 201 ? -5.688 9.555 6.768 1.00 90.56 201 CYS A C 1
ATOM 1563 O O . CYS A 1 201 ? -6.157 10.632 7.120 1.00 90.56 201 CYS A O 1
ATOM 1565 N N . ASN A 1 202 ? -6.445 8.620 6.189 1.00 90.88 202 ASN A N 1
ATOM 1566 C CA . ASN A 1 202 ? -7.844 8.831 5.782 1.00 90.88 202 ASN A CA 1
ATOM 1567 C C . ASN A 1 202 ? -8.883 8.378 6.833 1.00 90.88 202 ASN A C 1
ATOM 1569 O O . ASN A 1 202 ? -10.002 8.007 6.491 1.00 90.88 202 ASN A O 1
ATOM 1573 N N . ASP A 1 203 ? -8.529 8.381 8.120 1.00 89.69 203 ASP A N 1
ATOM 1574 C CA . ASP A 1 203 ? -9.385 7.931 9.234 1.00 89.69 203 ASP A CA 1
ATOM 1575 C C . ASP A 1 203 ? -10.114 9.080 9.959 1.00 89.69 203 ASP A C 1
ATOM 1577 O O . ASP A 1 203 ? -10.679 8.889 11.039 1.00 89.69 203 ASP A O 1
ATOM 1581 N N . GLY A 1 204 ? -10.079 10.290 9.391 1.00 88.62 204 GLY A N 1
ATOM 1582 C CA . GLY A 1 204 ? -10.642 11.496 10.004 1.00 88.62 204 GLY A CA 1
ATOM 1583 C C . GLY A 1 204 ? -9.867 11.989 11.232 1.00 88.62 204 GLY A C 1
ATOM 1584 O O . GLY A 1 204 ? -10.412 12.754 12.041 1.00 88.62 204 GLY A O 1
ATOM 1585 N N . SER A 1 205 ? -8.623 11.531 11.404 1.00 93.56 205 SER A N 1
ATOM 1586 C CA . SER A 1 205 ? -7.713 12.069 12.410 1.00 93.56 205 SER A CA 1
ATOM 1587 C C . SER A 1 205 ? -7.141 13.428 12.006 1.00 93.56 205 SER A C 1
ATOM 1589 O O . SER A 1 205 ? -7.281 13.872 10.874 1.00 93.56 205 SER A O 1
ATOM 1591 N N . TRP A 1 206 ? -6.535 14.106 12.974 1.00 94.69 206 TRP A N 1
ATOM 1592 C CA . TRP A 1 206 ? -5.822 15.369 12.809 1.00 94.69 206 TRP A CA 1
ATOM 1593 C C . TRP A 1 206 ? -4.415 15.223 13.364 1.00 94.69 206 TRP A C 1
ATOM 1595 O O . TRP A 1 206 ? -4.211 14.486 14.334 1.00 94.69 206 TRP A O 1
ATOM 1605 N N . VAL A 1 207 ? -3.466 15.950 12.784 1.00 96.12 207 VAL A N 1
ATOM 1606 C CA . VAL A 1 207 ? -2.099 16.035 13.297 1.00 96.12 207 VAL A CA 1
ATOM 1607 C C . VAL A 1 207 ? -1.908 17.365 14.012 1.00 96.12 207 VAL A C 1
ATOM 1609 O O . VAL A 1 207 ? -2.257 18.423 13.491 1.00 96.12 207 VAL A O 1
ATOM 1612 N N . VAL A 1 208 ? -1.352 17.297 15.220 1.00 97.19 208 VAL A N 1
ATOM 1613 C CA . VAL A 1 208 ? -0.879 18.435 16.008 1.00 97.19 208 VAL A CA 1
ATOM 1614 C C . VAL A 1 208 ? 0.625 18.276 16.189 1.00 97.19 208 VAL A C 1
ATOM 1616 O O . VAL A 1 208 ? 1.077 17.377 16.894 1.00 97.19 208 VAL A O 1
ATOM 1619 N N . LEU A 1 209 ? 1.395 19.136 15.534 1.00 97.00 209 LEU A N 1
ATOM 1620 C CA . LEU A 1 209 ? 2.847 19.183 15.603 1.00 97.00 209 LEU A CA 1
ATOM 1621 C C . LEU A 1 209 ? 3.271 20.301 16.559 1.00 97.00 209 LEU A C 1
ATOM 1623 O O . LEU A 1 209 ? 2.938 21.462 16.334 1.00 97.00 209 LEU A O 1
ATOM 1627 N N . ILE A 1 210 ? 4.025 19.966 17.598 1.00 97.69 210 ILE A N 1
ATOM 1628 C CA . ILE A 1 210 ? 4.574 20.914 18.575 1.00 97.69 210 ILE A CA 1
ATOM 1629 C C . ILE A 1 210 ? 6.090 20.985 18.373 1.00 97.69 210 ILE A C 1
ATOM 1631 O O . ILE A 1 210 ? 6.739 19.954 18.188 1.00 97.69 210 ILE A O 1
ATOM 1635 N N . SER A 1 211 ? 6.657 22.189 18.405 1.00 96.19 211 SER A N 1
ATOM 1636 C CA . SER A 1 211 ? 8.105 22.408 18.296 1.00 96.19 211 SER A CA 1
ATOM 1637 C C . SER A 1 211 ? 8.712 22.723 19.665 1.00 96.19 211 SER A C 1
ATOM 1639 O O . SER A 1 211 ? 8.160 23.534 20.406 1.00 96.19 211 SER A O 1
ATOM 1641 N N . LEU A 1 212 ? 9.837 22.091 20.007 1.00 96.06 212 LEU A N 1
ATOM 1642 C CA . LEU A 1 212 ? 10.620 22.346 21.224 1.00 96.06 212 LEU A CA 1
ATOM 1643 C C . LEU A 1 2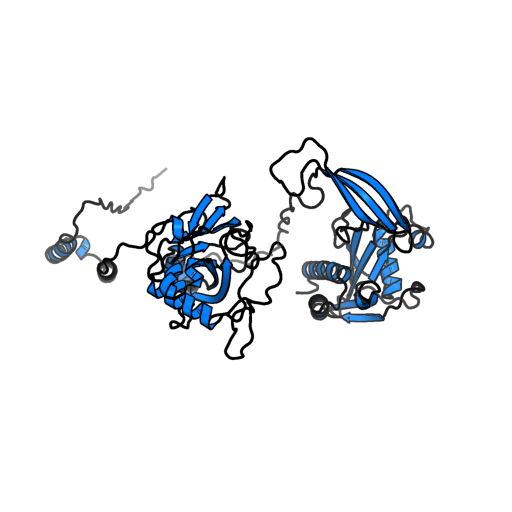12 ? 12.109 22.491 20.876 1.00 96.06 212 LEU A C 1
ATOM 1645 O O . LEU A 1 212 ? 12.618 21.722 20.060 1.00 96.06 212 LEU A O 1
ATOM 1649 N N . GLY A 1 213 ? 12.818 23.410 21.529 1.00 94.12 213 GLY A N 1
ATOM 1650 C CA . GLY A 1 213 ? 14.247 23.652 21.293 1.00 94.12 213 GLY A CA 1
ATOM 1651 C C . GLY A 1 213 ? 14.494 24.508 20.051 1.00 94.12 213 GLY A C 1
ATOM 1652 O O . GLY A 1 213 ? 13.755 25.458 19.804 1.00 94.12 213 GLY A O 1
ATOM 1653 N N . CYS A 1 214 ? 15.528 24.182 19.271 1.00 92.50 214 CYS A N 1
ATOM 1654 C CA . CYS A 1 214 ? 15.961 24.987 18.123 1.00 92.50 214 CYS A CA 1
ATOM 1655 C C . CYS A 1 214 ? 14.844 25.289 17.098 1.00 92.50 214 CYS A C 1
ATOM 1657 O O . CYS A 1 214 ? 13.962 24.466 16.836 1.00 92.50 214 CYS A O 1
ATOM 1659 N N . THR A 1 215 ? 14.934 26.452 16.445 1.00 93.56 215 THR A N 1
ATOM 1660 C CA . THR A 1 215 ? 13.981 26.879 15.409 1.00 93.56 215 THR A CA 1
ATOM 1661 C C . THR A 1 215 ? 14.113 26.027 14.147 1.00 93.56 215 THR A C 1
ATOM 1663 O O . THR A 1 215 ? 15.211 25.846 13.615 1.00 93.56 215 THR A O 1
ATOM 1666 N N . ALA A 1 216 ? 12.987 25.532 13.627 1.00 94.12 216 ALA A N 1
ATOM 1667 C CA . ALA A 1 216 ? 12.931 24.868 12.323 1.00 94.12 216 ALA A CA 1
ATOM 1668 C C . ALA A 1 216 ? 12.445 25.813 11.227 1.00 94.12 216 ALA A C 1
ATOM 1670 O O . ALA A 1 216 ? 11.421 26.469 11.391 1.00 94.12 216 ALA A O 1
ATOM 1671 N N . ASN A 1 217 ? 13.094 25.778 10.066 1.00 95.31 217 ASN A N 1
ATOM 1672 C CA . ASN A 1 217 ? 12.518 26.296 8.830 1.00 95.31 217 ASN A CA 1
ATOM 1673 C C . ASN A 1 217 ? 11.560 25.248 8.273 1.00 95.31 217 ASN A C 1
ATOM 1675 O O . ASN A 1 217 ? 11.971 24.256 7.669 1.00 95.31 217 ASN A O 1
ATOM 1679 N N . PHE A 1 218 ? 10.274 25.439 8.535 1.00 95.44 218 PHE A N 1
ATOM 1680 C CA . PHE A 1 218 ? 9.228 24.497 8.189 1.00 95.44 218 PHE A CA 1
ATOM 1681 C C . PHE A 1 218 ? 8.655 24.819 6.810 1.00 95.44 218 PHE A C 1
ATOM 1683 O O . PHE A 1 218 ? 8.319 25.966 6.513 1.00 95.44 218 PHE A O 1
ATOM 1690 N N . ARG A 1 219 ? 8.538 23.793 5.966 1.00 95.00 219 ARG A N 1
ATOM 1691 C CA . ARG A 1 219 ? 7.945 23.887 4.632 1.00 95.00 219 ARG A CA 1
ATOM 1692 C C . ARG A 1 219 ? 6.506 23.404 4.680 1.00 95.00 219 ARG A C 1
ATOM 1694 O O . ARG A 1 219 ? 6.244 22.334 5.224 1.00 95.00 219 ARG A O 1
ATOM 1701 N N . LEU A 1 220 ? 5.599 24.138 4.045 1.00 94.75 220 LEU A N 1
ATOM 1702 C CA . LEU A 1 220 ? 4.188 23.774 3.953 1.00 94.75 220 LEU A CA 1
ATOM 1703 C C . LEU A 1 220 ? 3.610 24.123 2.577 1.00 94.75 220 LEU A C 1
ATOM 1705 O O . LEU A 1 220 ? 3.822 25.217 2.058 1.00 94.75 220 LEU A O 1
ATOM 1709 N N . LYS A 1 221 ? 2.846 23.207 1.985 1.00 93.62 221 LYS A N 1
ATOM 1710 C CA . LYS A 1 221 ? 2.072 23.440 0.763 1.00 93.62 221 LYS A CA 1
ATOM 1711 C C . LYS A 1 221 ? 0.768 22.655 0.820 1.00 93.62 221 LYS A C 1
ATOM 1713 O O . LYS A 1 221 ? 0.782 21.438 0.956 1.00 93.62 221 LYS A O 1
ATOM 1718 N N . CYS A 1 222 ? -0.355 23.343 0.664 1.00 92.62 222 CYS A N 1
ATOM 1719 C CA . CYS A 1 222 ? -1.667 22.722 0.484 1.00 92.62 222 CYS A CA 1
ATOM 1720 C C . CYS A 1 222 ? -2.142 22.851 -0.974 1.00 92.62 222 CYS A C 1
ATOM 1722 O O . CYS A 1 222 ? -1.550 23.585 -1.769 1.00 92.62 222 CYS A O 1
ATOM 1724 N N . LEU A 1 223 ? -3.241 22.175 -1.326 1.00 88.19 223 LEU A N 1
ATOM 1725 C CA . LEU A 1 223 ? -3.786 22.171 -2.693 1.00 88.19 223 LEU A CA 1
ATOM 1726 C C . LEU A 1 223 ? -4.126 23.563 -3.242 1.00 88.19 223 LEU A C 1
ATOM 1728 O O . LEU A 1 223 ? -3.989 23.800 -4.440 1.00 88.19 223 LEU A O 1
ATOM 1732 N N . SER A 1 224 ? -4.554 24.498 -2.389 1.00 87.06 224 SER A N 1
ATOM 1733 C CA . SER A 1 224 ? -4.886 25.860 -2.828 1.00 87.06 224 SER A CA 1
ATOM 1734 C C . SER A 1 224 ? -3.661 26.756 -3.043 1.00 87.06 224 SER A C 1
ATOM 1736 O O . SER A 1 224 ? -3.814 27.884 -3.505 1.00 87.06 224 SER A O 1
ATOM 1738 N N . MET A 1 225 ? -2.461 26.303 -2.668 1.00 88.62 225 MET A N 1
ATOM 1739 C CA . MET A 1 225 ? -1.231 27.086 -2.772 1.00 88.62 225 MET A CA 1
ATOM 1740 C C . MET A 1 225 ? -0.497 26.786 -4.078 1.00 88.62 225 MET A C 1
ATOM 1742 O O . MET A 1 225 ? -0.158 25.644 -4.389 1.00 88.62 225 MET A O 1
ATOM 1746 N N . THR A 1 226 ? -0.166 27.837 -4.828 1.00 90.62 226 THR A N 1
ATOM 1747 C CA . THR A 1 226 ? 0.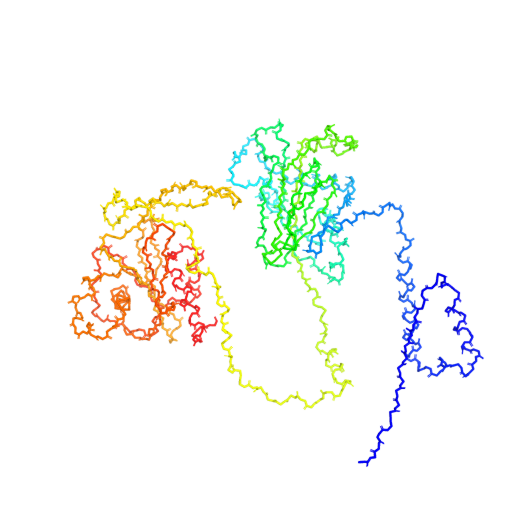636 27.715 -6.055 1.00 90.62 226 THR A CA 1
ATOM 1748 C C . THR A 1 226 ? 2.104 27.395 -5.769 1.00 90.62 226 THR A C 1
ATOM 1750 O O . THR A 1 226 ? 2.773 26.776 -6.594 1.00 90.62 226 THR A O 1
ATOM 1753 N N . ARG A 1 227 ? 2.623 27.807 -4.607 1.00 91.25 227 ARG A N 1
ATOM 1754 C CA . ARG A 1 227 ? 4.006 27.590 -4.158 1.00 91.25 227 ARG A CA 1
ATOM 1755 C C . ARG A 1 227 ? 4.013 27.114 -2.712 1.00 91.25 227 ARG A C 1
ATOM 1757 O O . ARG A 1 227 ? 3.085 27.418 -1.973 1.00 91.25 227 ARG A O 1
ATOM 1764 N N . SER A 1 228 ? 5.048 26.377 -2.324 1.00 92.44 228 SER A N 1
ATOM 1765 C CA . SER A 1 228 ? 5.274 26.065 -0.913 1.00 92.44 228 SER A CA 1
ATOM 1766 C C . SER A 1 228 ? 5.637 27.339 -0.157 1.00 92.44 228 SER A C 1
ATOM 1768 O O . SER A 1 228 ? 6.425 28.142 -0.656 1.00 92.44 228 SER A O 1
ATOM 1770 N N . GLU A 1 229 ? 5.084 27.506 1.036 1.00 93.38 229 GLU A N 1
ATOM 1771 C CA . GLU A 1 229 ? 5.509 28.532 1.979 1.00 93.38 229 GLU A CA 1
ATOM 1772 C C . GLU A 1 229 ? 6.539 27.952 2.941 1.00 93.38 229 GLU A C 1
ATOM 1774 O O . GLU A 1 229 ? 6.490 26.777 3.316 1.00 93.38 229 GLU A O 1
ATOM 1779 N N . MET A 1 230 ? 7.485 28.805 3.313 1.00 93.94 230 MET A N 1
ATOM 1780 C CA . MET A 1 230 ? 8.472 28.546 4.346 1.00 93.94 230 MET A CA 1
ATOM 1781 C C . MET A 1 230 ? 8.162 29.469 5.513 1.00 93.94 230 MET A C 1
ATOM 1783 O O . MET A 1 230 ? 7.967 30.668 5.313 1.00 93.94 230 MET A O 1
ATOM 1787 N N . PHE A 1 231 ? 8.128 28.925 6.720 1.00 94.31 231 PHE A N 1
ATOM 1788 C CA . PHE A 1 231 ? 8.019 29.724 7.930 1.00 94.31 231 PHE A CA 1
ATOM 1789 C C . PHE A 1 231 ? 8.864 29.118 9.038 1.00 94.31 231 PHE A C 1
ATOM 1791 O O . PHE A 1 231 ? 9.143 27.922 9.064 1.00 94.31 231 PHE A O 1
ATOM 1798 N N . GLU A 1 232 ? 9.270 29.960 9.970 1.00 94.56 232 GLU A N 1
ATOM 1799 C CA . GLU A 1 232 ? 10.045 29.539 11.127 1.00 94.56 232 GLU A CA 1
ATOM 1800 C C . GLU A 1 232 ? 9.102 28.985 12.185 1.00 94.56 232 GLU A C 1
ATOM 1802 O O . GLU A 1 232 ? 8.064 29.584 12.453 1.00 94.56 232 GLU A O 1
ATOM 1807 N N . MET A 1 233 ? 9.436 27.845 12.773 1.00 94.88 233 MET A N 1
ATOM 1808 C CA . MET A 1 233 ? 8.685 27.216 13.852 1.00 94.88 233 MET A CA 1
ATOM 1809 C C . MET A 1 233 ? 9.569 27.194 15.100 1.00 94.88 233 MET A C 1
ATOM 1811 O O . MET A 1 233 ? 10.483 26.372 15.212 1.00 94.88 233 MET A O 1
ATOM 1815 N N . GLU A 1 234 ? 9.320 28.146 15.993 1.00 94.62 234 GLU A N 1
ATOM 1816 C CA . GLU A 1 234 ? 10.083 28.390 17.219 1.00 94.62 234 GLU A CA 1
ATOM 1817 C C . GLU A 1 234 ? 9.635 27.443 18.341 1.00 94.62 234 GLU A C 1
ATOM 1819 O O . GLU A 1 234 ? 8.624 26.744 18.227 1.00 94.62 234 GLU A O 1
ATOM 1824 N N . SER A 1 235 ? 10.395 27.391 19.434 1.00 94.56 235 SER A N 1
ATOM 1825 C CA . SER A 1 235 ? 10.026 26.586 20.601 1.00 94.56 235 SER A CA 1
ATOM 1826 C C . SER A 1 235 ? 8.696 27.067 21.196 1.00 94.56 235 SER A C 1
ATOM 1828 O O . SER A 1 235 ? 8.538 28.236 21.533 1.00 94.56 235 SER A O 1
ATOM 1830 N N . GLY A 1 236 ? 7.733 26.157 21.342 1.00 95.31 236 GLY A N 1
ATOM 1831 C CA . GLY A 1 236 ? 6.383 26.446 21.832 1.00 95.31 236 GLY A CA 1
ATOM 1832 C C . GLY A 1 236 ? 5.357 26.779 20.747 1.00 95.31 236 GLY A C 1
ATOM 1833 O O . GLY A 1 236 ? 4.170 26.925 21.066 1.00 95.31 236 GLY A O 1
ATOM 1834 N N . ASP A 1 237 ? 5.774 26.847 19.481 1.00 96.06 237 ASP A N 1
ATOM 1835 C CA . ASP A 1 237 ? 4.862 26.937 18.344 1.00 96.06 237 ASP A CA 1
ATOM 1836 C C . ASP A 1 237 ? 4.143 25.608 18.094 1.00 96.06 237 ASP A C 1
ATOM 1838 O O . ASP A 1 237 ? 4.698 24.519 18.287 1.00 96.06 237 ASP A O 1
ATOM 1842 N N . VAL A 1 238 ? 2.904 25.704 17.601 1.00 96.38 238 VAL A N 1
ATOM 1843 C CA . VAL A 1 238 ? 2.075 24.541 17.265 1.00 96.38 238 VAL A CA 1
ATOM 1844 C C . VAL A 1 238 ? 1.477 24.667 15.867 1.00 96.38 238 VAL A C 1
ATOM 1846 O O . VAL A 1 238 ? 0.916 25.702 15.517 1.00 96.38 238 VAL A O 1
ATOM 1849 N N . LEU A 1 239 ? 1.564 23.597 15.078 1.00 95.62 239 LEU A N 1
ATOM 1850 C CA . LEU A 1 239 ? 0.920 23.447 13.775 1.00 95.62 239 LEU A CA 1
ATOM 1851 C C . LEU A 1 239 ? -0.167 22.366 13.868 1.00 95.62 239 LEU A C 1
ATOM 1853 O O . LEU A 1 239 ? 0.110 21.242 14.271 1.00 95.62 239 LEU A O 1
ATOM 1857 N N . VAL A 1 240 ? -1.395 22.684 13.463 1.00 95.38 240 VAL A N 1
ATOM 1858 C CA . VAL A 1 240 ? -2.522 21.739 13.401 1.00 95.38 240 VAL A CA 1
ATOM 1859 C C . VAL A 1 240 ? -2.966 21.581 11.952 1.00 95.38 240 VAL A C 1
ATOM 1861 O O . VAL A 1 240 ? -3.233 22.595 11.305 1.00 95.38 240 VAL A O 1
ATOM 1864 N N . PHE A 1 241 ? -3.070 20.355 11.435 1.00 95.12 241 PHE A N 1
ATOM 1865 C CA . PHE A 1 241 ? -3.483 20.110 10.048 1.00 95.12 241 PHE A CA 1
ATOM 1866 C C . PHE A 1 241 ? -4.194 18.763 9.833 1.00 95.12 241 PHE A C 1
ATOM 1868 O O . PHE A 1 241 ? -4.134 17.865 10.676 1.00 95.12 241 PHE A O 1
ATOM 1875 N N . ASP A 1 242 ? -4.894 18.658 8.702 1.00 93.81 242 ASP A N 1
ATOM 1876 C CA . ASP A 1 242 ? -5.570 17.446 8.228 1.00 93.81 242 ASP A CA 1
ATOM 1877 C C . ASP A 1 242 ? -4.573 16.556 7.448 1.00 93.81 242 ASP A C 1
ATOM 1879 O O . ASP A 1 242 ? -4.074 16.982 6.402 1.00 93.81 242 ASP A O 1
ATOM 1883 N N . PRO A 1 243 ? -4.247 15.345 7.939 1.00 94.81 243 PRO A N 1
ATOM 1884 C CA . PRO A 1 243 ? -3.286 14.433 7.322 1.00 94.81 243 PRO A CA 1
ATOM 1885 C C . PRO A 1 243 ? -3.909 13.529 6.244 1.00 94.81 243 PRO A C 1
ATOM 1887 O O . PRO A 1 243 ? -3.324 12.503 5.893 1.00 94.81 243 PRO A O 1
ATOM 1890 N N . SER A 1 244 ? -5.126 13.815 5.777 1.00 93.31 244 SER A N 1
ATOM 1891 C CA . SER A 1 244 ? -5.784 13.013 4.748 1.00 93.31 244 SER A CA 1
ATOM 1892 C C . SER A 1 244 ? -5.168 13.221 3.366 1.00 93.31 244 SER A C 1
ATOM 1894 O O . SER A 1 244 ? -4.645 14.282 3.014 1.00 93.31 244 SER A O 1
ATOM 1896 N N . SER A 1 245 ? -5.317 12.199 2.523 1.00 91.25 245 SER A N 1
ATOM 1897 C CA . SER A 1 245 ? -4.951 12.280 1.105 1.00 91.25 245 SER A CA 1
ATOM 1898 C C . SER A 1 245 ? -5.780 13.324 0.352 1.00 91.25 245 SER A C 1
ATOM 1900 O O . SER A 1 245 ? -5.332 13.820 -0.676 1.00 91.25 245 SER A O 1
ATOM 1902 N N . GLU A 1 246 ? -6.973 13.658 0.852 1.00 91.19 246 GLU A N 1
ATOM 1903 C CA . GLU A 1 246 ? -7.821 14.714 0.294 1.00 91.19 246 GLU A CA 1
ATOM 1904 C C . GLU A 1 246 ? -7.248 16.106 0.579 1.00 91.19 246 GLU A C 1
ATOM 1906 O O . GLU A 1 246 ? -7.193 16.939 -0.323 1.00 91.19 246 GLU A O 1
ATOM 1911 N N . ALA A 1 247 ? -6.770 16.353 1.802 1.00 91.25 247 ALA A N 1
ATOM 1912 C CA . ALA A 1 247 ? -6.121 17.614 2.147 1.00 91.25 247 ALA A CA 1
ATOM 1913 C C . ALA A 1 247 ? -4.765 17.782 1.435 1.00 91.25 247 ALA A C 1
ATOM 1915 O O . ALA A 1 247 ? -4.381 18.906 1.093 1.00 91.25 247 ALA A O 1
ATOM 1916 N N . ALA A 1 248 ? -4.063 16.663 1.196 1.00 92.81 248 ALA A N 1
ATOM 1917 C CA . ALA A 1 248 ? -2.799 16.577 0.459 1.00 92.81 248 ALA A CA 1
ATOM 1918 C C . ALA A 1 248 ? -1.768 17.631 0.908 1.00 92.81 248 ALA A C 1
ATOM 1920 O O . ALA A 1 248 ? -1.137 18.311 0.092 1.00 92.81 248 ALA A O 1
ATOM 1921 N N . ILE A 1 249 ? -1.631 17.798 2.226 1.00 94.19 249 ILE A N 1
ATOM 1922 C CA . ILE A 1 249 ? -0.746 18.797 2.825 1.00 94.19 249 ILE A CA 1
ATOM 1923 C C . ILE A 1 249 ? 0.694 18.287 2.762 1.00 94.19 249 ILE A C 1
ATOM 1925 O O . ILE A 1 249 ? 1.123 17.454 3.561 1.00 94.19 249 ILE A O 1
ATOM 1929 N N . LEU A 1 250 ? 1.447 18.816 1.799 1.00 94.44 250 LEU A N 1
ATOM 1930 C CA . LEU A 1 250 ? 2.876 18.577 1.665 1.00 94.44 250 LEU A CA 1
ATOM 1931 C C . LEU A 1 250 ? 3.612 19.389 2.730 1.00 94.44 250 LEU A C 1
ATOM 1933 O O . LEU A 1 250 ? 3.532 20.619 2.742 1.00 94.44 250 LEU A O 1
ATOM 1937 N N . HIS A 1 251 ? 4.355 18.718 3.599 1.00 95.06 251 HIS A N 1
ATOM 1938 C CA . HIS A 1 251 ? 5.076 19.370 4.683 1.00 95.06 251 HIS A CA 1
ATOM 1939 C C . HIS A 1 251 ? 6.440 18.725 4.946 1.00 95.06 251 HIS A C 1
ATOM 1941 O O . HIS A 1 251 ? 6.691 17.591 4.543 1.00 95.06 251 HIS A O 1
ATOM 1947 N N . GLY A 1 252 ? 7.350 19.467 5.577 1.00 94.12 252 GLY A N 1
ATOM 1948 C CA . GLY A 1 252 ? 8.702 18.996 5.880 1.00 94.12 252 GLY A CA 1
ATOM 1949 C C . GLY A 1 252 ? 9.523 20.022 6.658 1.00 94.12 252 GLY A C 1
ATOM 1950 O O . GLY A 1 252 ? 9.070 21.137 6.915 1.00 94.12 252 GLY A O 1
ATOM 1951 N N . VAL A 1 253 ? 10.748 19.647 7.017 1.00 93.75 253 VAL A N 1
ATOM 1952 C CA . VAL A 1 253 ? 11.711 20.522 7.702 1.00 93.75 253 VAL A CA 1
ATOM 1953 C C . VAL A 1 253 ? 12.872 20.764 6.751 1.00 93.75 253 VAL A C 1
ATOM 1955 O O . VAL A 1 253 ? 13.537 19.826 6.335 1.00 93.75 253 VAL A O 1
ATOM 1958 N N . ASP A 1 254 ? 13.113 22.009 6.374 1.00 92.69 254 ASP A N 1
ATOM 1959 C CA . ASP A 1 254 ? 14.162 22.339 5.409 1.00 92.69 254 ASP A CA 1
ATOM 1960 C C . ASP A 1 254 ? 15.526 22.518 6.075 1.00 92.69 254 ASP A C 1
ATOM 1962 O O . ASP A 1 254 ? 16.547 22.131 5.520 1.00 92.69 254 ASP A O 1
ATOM 1966 N N . SER A 1 255 ? 15.541 23.085 7.281 1.00 92.44 255 SER A N 1
ATOM 1967 C CA . SER A 1 255 ? 16.745 23.257 8.094 1.00 92.44 255 SER A CA 1
ATOM 1968 C C . SER A 1 255 ? 16.391 23.500 9.564 1.00 92.44 255 SER A C 1
ATOM 1970 O O . SER A 1 255 ? 15.291 23.959 9.884 1.00 92.44 255 SER A O 1
ATOM 1972 N N . ILE A 1 256 ? 17.344 23.222 10.458 1.00 91.75 256 ILE A N 1
ATOM 1973 C CA . ILE A 1 256 ? 17.325 23.620 11.871 1.00 91.75 256 ILE A CA 1
ATOM 1974 C C . ILE A 1 256 ? 18.368 24.710 12.070 1.00 91.75 256 ILE A C 1
ATOM 1976 O O . ILE A 1 256 ? 19.525 24.520 11.695 1.00 91.75 256 ILE A O 1
ATOM 1980 N N . GLN A 1 257 ? 17.965 25.825 12.667 1.00 90.12 257 GLN A N 1
ATOM 1981 C CA . GLN A 1 257 ? 18.869 26.920 13.002 1.00 90.12 257 GLN A CA 1
ATOM 1982 C C . GLN A 1 257 ? 19.386 26.763 14.431 1.00 90.12 257 GLN A C 1
ATOM 1984 O O . GLN A 1 257 ? 18.610 26.473 15.343 1.00 90.12 257 GLN A O 1
ATOM 1989 N N . CYS A 1 258 ? 20.692 26.952 14.621 1.00 79.75 258 CYS A N 1
ATOM 1990 C CA . CYS A 1 258 ? 21.309 26.919 15.943 1.00 79.75 258 CYS A CA 1
ATOM 1991 C C . CYS A 1 258 ? 20.971 28.194 16.737 1.00 79.75 258 CYS A C 1
ATOM 1993 O O . CYS A 1 258 ? 20.743 29.256 16.158 1.00 79.75 258 CYS A O 1
ATOM 1995 N N . GLY A 1 259 ? 20.911 28.080 18.067 1.00 66.62 259 GLY A N 1
ATOM 1996 C CA . GLY A 1 259 ? 20.432 29.146 18.952 1.00 66.62 259 GLY A CA 1
ATOM 1997 C C . GLY A 1 259 ? 21.352 30.367 19.076 1.00 66.62 259 GLY A C 1
ATOM 1998 O O . GLY A 1 259 ? 20.860 31.430 19.454 1.00 66.62 259 GLY A O 1
ATOM 1999 N N . GLU A 1 260 ? 22.642 30.245 18.738 1.00 68.94 260 GLU A N 1
ATOM 2000 C CA . GLU A 1 260 ? 23.644 31.307 18.948 1.00 68.94 260 GLU A CA 1
ATOM 2001 C C . GLU A 1 260 ? 23.361 32.582 18.133 1.00 68.94 260 GLU A C 1
ATOM 2003 O O . GLU A 1 260 ? 23.618 33.686 18.609 1.00 68.94 260 GLU A O 1
ATOM 2008 N N . ASP A 1 261 ? 22.736 32.458 16.958 1.00 64.62 261 ASP A N 1
ATOM 2009 C CA . ASP A 1 261 ? 22.551 33.581 16.028 1.00 64.62 261 ASP A CA 1
ATOM 2010 C C . ASP A 1 261 ? 21.314 34.455 16.303 1.00 64.62 261 ASP A C 1
ATOM 2012 O O . ASP A 1 261 ? 21.140 35.496 15.665 1.00 64.62 261 ASP A O 1
ATOM 2016 N N . ARG A 1 262 ? 20.413 34.062 17.218 1.00 59.47 262 ARG A N 1
ATOM 2017 C CA . ARG A 1 262 ? 19.066 34.670 17.280 1.00 59.47 262 ARG A CA 1
ATOM 2018 C C . ARG A 1 262 ? 18.780 35.647 18.407 1.00 59.47 262 ARG A C 1
ATOM 2020 O O . ARG A 1 262 ? 17.729 36.279 18.358 1.00 59.47 262 ARG A O 1
ATOM 2027 N N . GLY A 1 263 ? 19.642 35.798 19.410 1.00 56.16 263 GLY A N 1
ATOM 2028 C CA . GLY A 1 263 ? 19.385 36.730 20.523 1.00 56.16 263 GLY A CA 1
ATOM 2029 C C . GLY A 1 263 ? 18.043 36.511 21.250 1.00 56.16 263 GLY A C 1
ATOM 2030 O O . GLY A 1 263 ? 17.592 37.391 21.980 1.00 56.16 263 GLY A O 1
ATOM 2031 N N . VAL A 1 264 ? 17.389 35.362 21.034 1.00 59.44 264 VAL A N 1
ATOM 2032 C CA . VAL A 1 264 ? 16.204 34.934 21.777 1.00 59.44 264 VAL A CA 1
ATOM 2033 C C . VAL A 1 264 ? 16.698 34.500 23.145 1.00 59.44 264 VAL A C 1
ATOM 2035 O O . VAL A 1 264 ? 17.699 33.792 23.249 1.00 59.44 264 VAL A O 1
ATOM 2038 N N . ASP A 1 265 ? 16.014 34.962 24.185 1.00 61.88 265 ASP A N 1
ATOM 2039 C CA . ASP A 1 265 ? 16.329 34.658 25.574 1.00 61.88 265 ASP A CA 1
ATOM 2040 C C . ASP A 1 265 ? 16.072 33.164 25.855 1.00 61.88 265 ASP A C 1
ATOM 2042 O O . ASP A 1 265 ? 15.015 32.754 26.333 1.00 61.88 265 ASP A O 1
ATOM 2046 N N . TRP A 1 266 ? 17.032 32.316 25.473 1.00 67.56 266 TRP A N 1
ATOM 2047 C CA . TRP A 1 266 ? 17.029 30.868 25.705 1.00 67.56 266 TRP A CA 1
ATOM 2048 C C . TRP A 1 266 ? 17.249 30.503 27.177 1.00 67.56 266 TRP A C 1
ATOM 2050 O O . TRP A 1 266 ? 17.283 29.308 27.497 1.00 67.56 266 TRP A O 1
ATOM 2060 N N . ALA A 1 267 ? 17.373 31.504 28.058 1.00 63.72 267 ALA A N 1
ATOM 2061 C CA . ALA A 1 267 ? 17.741 31.413 29.469 1.00 63.72 267 ALA A CA 1
ATOM 2062 C C . ALA A 1 267 ? 16.703 30.703 30.358 1.00 63.72 267 ALA A C 1
ATOM 2064 O O . ALA A 1 267 ? 16.562 30.989 31.536 1.00 63.72 267 ALA A O 1
ATOM 2065 N N . GLY A 1 268 ? 15.959 29.727 29.835 1.00 79.12 268 GLY A N 1
ATOM 2066 C CA . GLY A 1 268 ? 15.403 28.730 30.739 1.00 79.12 268 GLY A CA 1
ATOM 2067 C C . GLY A 1 268 ? 15.121 27.364 30.138 1.00 79.12 268 GLY A C 1
ATOM 2068 O O . GLY A 1 268 ? 15.269 26.392 30.861 1.00 79.12 268 GLY A O 1
ATOM 2069 N N . LEU A 1 269 ? 14.797 27.201 28.849 1.00 87.25 269 LEU A N 1
ATOM 2070 C CA . LEU A 1 269 ? 14.671 25.835 28.298 1.00 87.25 269 LEU A CA 1
ATOM 2071 C C . LEU A 1 269 ? 16.033 25.147 28.160 1.00 87.25 269 LEU A C 1
ATOM 2073 O O . LEU A 1 269 ? 16.177 24.009 28.601 1.00 87.25 269 LEU A O 1
ATOM 2077 N N . GLY A 1 270 ? 17.026 25.849 27.604 1.00 85.69 270 GLY A N 1
ATOM 2078 C CA . GLY A 1 270 ? 18.388 25.327 27.457 1.00 85.69 270 GLY A CA 1
ATOM 2079 C C . GLY A 1 270 ? 19.111 25.156 28.794 1.00 85.69 270 GLY A C 1
ATOM 2080 O O . GLY A 1 270 ? 19.888 24.221 28.945 1.00 85.69 270 GLY A O 1
ATOM 2081 N N . GLU A 1 271 ? 18.804 26.000 29.785 1.00 88.69 271 GLU A N 1
ATOM 2082 C CA . GLU A 1 271 ? 19.367 25.883 31.138 1.00 88.69 271 GLU A CA 1
ATOM 2083 C C . GLU A 1 271 ? 18.868 24.636 31.878 1.00 88.69 271 GLU A C 1
ATOM 2085 O O . GLU A 1 271 ? 19.630 24.000 32.601 1.00 88.69 271 GLU A O 1
ATOM 2090 N N . HIS A 1 272 ? 17.595 24.266 31.692 1.00 93.56 272 HIS A N 1
ATOM 2091 C CA . HIS A 1 272 ? 17.029 23.065 32.314 1.00 93.56 272 HIS A CA 1
ATOM 2092 C C . HIS A 1 272 ? 17.373 21.797 31.528 1.00 93.56 272 HIS A C 1
ATOM 2094 O O . HIS A 1 272 ? 17.582 20.738 32.120 1.00 93.56 272 HIS A O 1
ATOM 2100 N N . PHE A 1 273 ? 17.425 21.895 30.199 1.00 93.56 273 PHE A N 1
ATOM 2101 C CA . PHE A 1 273 ? 17.710 20.781 29.307 1.00 93.56 273 PHE A CA 1
ATOM 2102 C C . PHE A 1 273 ? 18.721 21.208 28.248 1.00 93.56 273 PHE A C 1
ATOM 2104 O O . PHE A 1 273 ? 18.346 21.673 27.172 1.00 93.56 273 PHE A O 1
ATOM 2111 N N . GLU A 1 274 ? 20.004 20.978 28.526 1.00 91.62 274 GLU A N 1
ATOM 2112 C CA . GLU A 1 274 ? 21.111 21.334 27.627 1.00 91.62 274 GLU A CA 1
ATOM 2113 C C . GLU A 1 274 ? 20.881 20.832 26.190 1.00 91.62 274 GLU A C 1
ATOM 2115 O O . GLU A 1 274 ? 21.133 21.552 25.228 1.00 91.62 274 GLU A O 1
ATOM 2120 N N . VAL A 1 275 ? 20.292 19.642 26.023 1.00 91.06 275 VAL A N 1
ATOM 2121 C CA . VAL A 1 275 ? 19.968 19.066 24.705 1.00 91.06 275 VAL A CA 1
ATOM 2122 C C . VAL A 1 275 ? 19.033 19.943 23.856 1.00 91.06 275 VAL A C 1
ATOM 2124 O O . VAL A 1 275 ? 19.105 19.882 22.632 1.00 91.06 275 VAL A O 1
ATOM 2127 N N . LEU A 1 276 ? 18.177 20.774 24.460 1.00 92.00 276 LEU A N 1
ATOM 2128 C CA . LEU A 1 276 ? 17.292 21.695 23.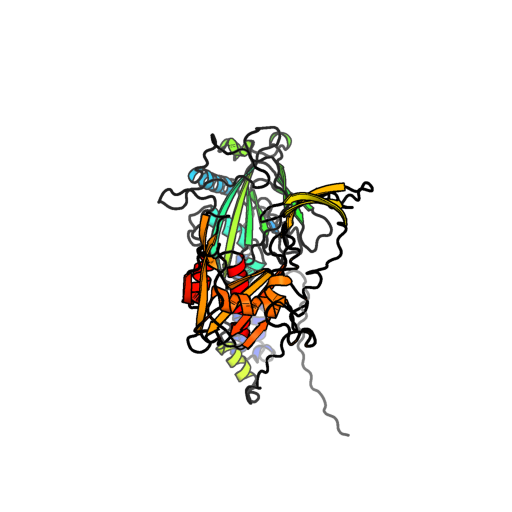735 1.00 92.00 276 LEU A CA 1
ATOM 2129 C C . LEU A 1 276 ? 18.022 22.929 23.189 1.00 92.00 276 LEU A C 1
ATOM 2131 O O . LEU A 1 276 ? 17.484 23.594 22.305 1.00 92.00 276 LEU A O 1
ATOM 2135 N N . SER A 1 277 ? 19.231 23.229 23.678 1.00 88.69 277 SER A N 1
ATOM 2136 C CA . SER A 1 277 ? 20.060 24.326 23.153 1.00 88.69 277 SER A CA 1
ATOM 2137 C C . SER A 1 277 ? 20.664 24.006 21.781 1.00 88.69 277 SER A C 1
ATOM 2139 O O . SER A 1 277 ? 20.902 24.905 20.977 1.00 88.69 277 SER A O 1
ATOM 2141 N N . CYS A 1 278 ? 20.869 22.718 21.496 1.00 87.25 278 CYS A N 1
ATOM 2142 C CA . CYS A 1 278 ? 21.577 22.230 20.313 1.00 87.25 278 CYS A CA 1
ATOM 2143 C C . CYS A 1 278 ? 20.752 21.246 19.472 1.00 87.25 278 CYS A C 1
ATOM 2145 O O . CYS A 1 278 ? 21.252 20.667 18.509 1.00 87.25 278 CYS A O 1
ATOM 2147 N N . SER A 1 279 ? 19.499 20.995 19.847 1.00 90.50 279 SER A N 1
ATOM 2148 C CA . SER A 1 279 ? 18.593 20.112 19.117 1.00 90.50 279 SER A CA 1
ATOM 2149 C C . SER A 1 279 ? 17.179 20.673 19.105 1.00 90.50 279 SER A C 1
ATOM 2151 O O . SER A 1 279 ? 16.744 21.377 20.015 1.00 90.50 279 SER A O 1
ATOM 2153 N N . ARG A 1 280 ? 16.427 20.286 18.078 1.00 92.62 280 ARG A N 1
ATOM 2154 C CA . ARG A 1 280 ? 14.983 20.489 18.014 1.00 92.62 280 ARG A CA 1
ATOM 2155 C C . ARG A 1 280 ? 14.269 19.169 18.237 1.00 92.62 280 ARG A C 1
ATOM 2157 O O . ARG A 1 280 ? 14.644 18.160 17.650 1.00 92.62 280 ARG A O 1
ATOM 2164 N N . PHE A 1 281 ? 13.166 19.200 18.967 1.00 94.81 281 PHE A N 1
ATOM 2165 C CA . PHE A 1 281 ? 12.228 18.092 19.062 1.00 94.81 281 PHE A CA 1
ATOM 2166 C C . PHE A 1 281 ? 10.903 18.480 18.401 1.00 94.81 281 PHE A C 1
ATOM 2168 O O . PHE A 1 281 ? 10.262 19.457 18.783 1.00 94.81 281 PHE A O 1
ATOM 2175 N N . GLY A 1 282 ? 10.503 17.723 17.380 1.00 95.56 282 GLY A N 1
ATOM 2176 C CA . GLY A 1 282 ? 9.164 17.776 16.804 1.00 95.56 282 GLY A CA 1
ATOM 2177 C C . GLY A 1 282 ? 8.287 16.723 17.468 1.00 95.56 282 GLY A C 1
ATOM 2178 O O . GLY A 1 282 ? 8.531 15.531 17.298 1.00 95.56 282 GLY A O 1
ATOM 2179 N N . VAL A 1 283 ? 7.279 17.149 18.224 1.00 96.88 283 VAL A N 1
ATOM 2180 C CA . VAL A 1 283 ? 6.317 16.252 18.877 1.00 96.88 283 VAL A CA 1
ATOM 2181 C C . VAL A 1 283 ? 5.077 16.172 18.001 1.00 96.88 283 VAL A C 1
ATOM 2183 O O . VAL A 1 283 ? 4.353 17.154 17.852 1.00 96.88 283 VAL A O 1
ATOM 2186 N N . GLN A 1 284 ? 4.843 15.010 17.403 1.00 96.38 284 GLN A N 1
ATOM 2187 C CA . GLN A 1 284 ? 3.711 14.754 16.527 1.00 96.38 284 GLN A CA 1
ATOM 2188 C C . GLN A 1 284 ? 2.628 13.991 17.285 1.00 96.38 284 GLN A C 1
ATOM 2190 O O . GLN A 1 284 ? 2.789 12.819 17.626 1.00 96.38 284 GLN A O 1
ATOM 2195 N N . CYS A 1 285 ? 1.497 14.648 17.509 1.00 97.25 285 CYS A N 1
ATOM 2196 C CA . CYS A 1 285 ? 0.313 14.051 18.105 1.00 97.25 285 CYS A CA 1
ATOM 2197 C C . CYS A 1 285 ? -0.736 13.789 17.023 1.00 97.25 285 CYS A C 1
ATOM 2199 O O . CYS A 1 285 ? -1.167 14.716 16.339 1.00 97.25 285 CYS A O 1
ATOM 2201 N N . ARG A 1 286 ? -1.194 12.543 16.896 1.00 96.06 286 ARG A N 1
ATOM 2202 C CA . ARG A 1 286 ? -2.323 12.175 16.035 1.00 96.06 286 ARG A CA 1
ATOM 2203 C C . ARG A 1 286 ? -3.573 11.996 16.879 1.00 96.06 286 ARG A C 1
ATOM 2205 O O . ARG A 1 286 ? -3.573 11.267 17.871 1.00 96.06 286 ARG A O 1
ATOM 2212 N N . VAL A 1 287 ? -4.645 12.662 16.470 1.00 95.38 287 VAL A N 1
ATOM 2213 C CA . VAL A 1 287 ? -5.888 12.764 17.235 1.00 95.38 287 VAL A CA 1
ATOM 2214 C C . VAL A 1 287 ? -7.041 12.270 16.386 1.00 95.38 287 VAL A C 1
ATOM 2216 O O . VAL A 1 287 ? -7.401 12.922 15.410 1.00 95.38 287 VAL A O 1
ATOM 2219 N N . SER A 1 288 ? -7.671 11.158 16.763 1.00 93.00 288 SER A N 1
ATOM 2220 C CA . SER A 1 288 ? -8.976 10.817 16.188 1.00 93.00 288 SER A CA 1
ATOM 2221 C C . SER A 1 288 ? -10.077 11.459 17.020 1.00 93.00 288 SER A C 1
ATOM 2223 O O . SER A 1 288 ? -10.044 11.460 18.255 1.00 93.00 288 SER A O 1
ATOM 2225 N N . SER A 1 289 ? -11.070 12.030 16.347 1.00 87.38 289 SER A N 1
ATOM 2226 C CA . SER A 1 289 ? -12.199 12.674 17.009 1.00 87.38 289 SER A CA 1
ATOM 2227 C C . SER A 1 289 ? -13.500 12.048 16.543 1.00 87.38 289 SER A C 1
ATOM 2229 O O . SER A 1 289 ? -13.665 11.718 15.372 1.00 87.38 289 SER A O 1
ATOM 2231 N N . THR A 1 290 ? -14.444 11.889 17.464 1.00 83.44 290 THR A N 1
ATOM 2232 C CA . THR A 1 290 ? -15.820 11.581 17.077 1.00 83.44 290 THR A CA 1
ATOM 2233 C C . THR A 1 290 ? -16.558 12.895 16.931 1.00 83.44 290 THR A C 1
ATOM 2235 O O . THR A 1 290 ? -16.547 13.741 17.834 1.00 83.44 290 THR A O 1
ATOM 2238 N N . MET A 1 291 ? -17.197 13.091 15.776 1.00 74.31 291 MET A N 1
ATOM 2239 C CA . MET A 1 291 ? -18.246 14.090 15.718 1.00 74.31 291 MET A CA 1
ATOM 2240 C C . MET A 1 291 ? -19.325 13.606 16.674 1.00 74.31 291 MET A C 1
ATOM 2242 O O . MET A 1 291 ? -19.901 12.533 16.483 1.00 74.31 291 MET A O 1
ATOM 2246 N N . ASN A 1 292 ? -19.603 14.410 17.697 1.00 65.31 292 ASN A N 1
ATOM 2247 C CA . ASN A 1 292 ? -20.915 14.380 18.300 1.00 65.31 292 ASN A CA 1
ATOM 2248 C C . ASN A 1 292 ? -21.850 14.800 17.172 1.00 65.31 292 ASN A C 1
ATOM 2250 O O . ASN A 1 292 ? -22.094 15.990 16.979 1.00 65.31 292 ASN A O 1
ATOM 2254 N N . LEU A 1 293 ? -22.316 13.831 16.374 1.00 58.56 293 LEU A N 1
ATOM 2255 C CA . LEU A 1 293 ? -23.543 14.015 15.631 1.00 58.56 293 LEU A CA 1
ATOM 2256 C C . LEU A 1 293 ? -24.502 14.473 16.707 1.00 58.56 293 LEU A C 1
ATOM 2258 O O . LEU A 1 293 ? -24.839 13.708 17.615 1.00 58.56 293 LEU A O 1
ATOM 2262 N N . ILE A 1 294 ? -24.851 15.760 16.658 1.00 54.62 294 ILE A N 1
ATOM 2263 C CA . ILE A 1 294 ? -26.041 16.237 17.324 1.00 54.62 294 ILE A CA 1
ATOM 2264 C C . ILE A 1 294 ? -27.061 15.241 16.814 1.00 54.62 294 ILE A C 1
ATOM 2266 O O . ILE A 1 294 ? -27.365 15.225 15.619 1.00 54.62 294 ILE A O 1
ATOM 2270 N N . LYS A 1 295 ? -27.482 14.320 17.686 1.00 48.72 295 LYS A N 1
ATOM 2271 C CA . LYS A 1 295 ? -28.676 13.536 17.463 1.00 48.72 295 LYS A CA 1
ATOM 2272 C C . LYS A 1 295 ? -29.744 14.609 17.438 1.00 48.72 295 LYS A C 1
ATOM 2274 O O . LYS A 1 295 ? -30.340 14.917 18.466 1.00 48.72 295 LYS A O 1
ATOM 2279 N N . VAL A 1 296 ? -29.910 15.261 16.287 1.00 50.50 296 VAL A N 1
ATOM 2280 C CA . VAL A 1 296 ? -31.138 15.935 15.944 1.00 50.50 296 VAL A CA 1
ATOM 2281 C C . VAL A 1 296 ? -32.077 14.765 15.997 1.00 50.50 296 VAL A C 1
ATOM 2283 O O . VAL A 1 296 ? -32.022 13.887 15.134 1.00 50.50 296 VAL A O 1
ATOM 2286 N N . SER A 1 297 ? -32.733 14.622 17.150 1.00 53.28 297 SER A N 1
ATOM 2287 C CA . SER A 1 297 ? -33.505 13.430 17.400 1.00 53.28 297 SER A CA 1
ATOM 2288 C C . SER A 1 297 ? -34.434 13.341 16.203 1.00 53.28 297 SER A C 1
ATOM 2290 O O . SER A 1 297 ? -34.991 14.353 15.768 1.00 53.28 297 SER A O 1
ATOM 2292 N N . VAL A 1 298 ? -34.524 12.169 15.591 1.00 59.28 298 VAL A N 1
ATOM 2293 C CA . VAL A 1 298 ? -35.477 11.959 14.504 1.00 59.28 298 VAL A CA 1
ATOM 2294 C C . VAL A 1 298 ? -36.863 12.437 14.971 1.00 59.28 298 VAL A C 1
ATOM 2296 O O . VAL A 1 298 ? -37.584 13.029 14.187 1.00 59.28 298 VAL A O 1
ATOM 2299 N N . LEU A 1 299 ? -37.141 12.378 16.286 1.00 55.97 299 LEU A N 1
ATOM 2300 C CA . LEU A 1 299 ? -38.250 13.047 16.973 1.00 55.97 299 LEU A CA 1
ATOM 2301 C C . LEU A 1 299 ? -38.334 14.576 16.821 1.00 55.97 299 LEU A C 1
ATOM 2303 O O . LEU A 1 299 ? -39.443 15.075 16.742 1.00 55.97 299 LEU A O 1
ATOM 2307 N N . SER A 1 300 ? -37.243 15.338 16.822 1.00 65.06 300 SER A N 1
ATOM 2308 C CA . SER A 1 300 ? -37.235 16.799 16.648 1.00 65.06 300 SER A CA 1
ATOM 2309 C C . SER A 1 300 ? -37.515 17.186 15.197 1.00 65.06 300 SER A C 1
ATOM 2311 O O . SER A 1 300 ? -38.275 18.118 14.962 1.00 65.06 300 SER A O 1
ATOM 2313 N N . ILE A 1 301 ? -36.965 16.443 14.228 1.00 65.94 301 ILE A N 1
ATOM 2314 C CA . ILE A 1 301 ? -37.313 16.616 12.807 1.00 65.94 301 ILE A CA 1
ATOM 2315 C C . ILE A 1 301 ? -38.754 16.157 12.565 1.00 65.94 301 ILE A C 1
ATOM 2317 O O . ILE A 1 301 ? -39.500 16.886 11.927 1.00 65.94 301 ILE A O 1
ATOM 2321 N N . LEU A 1 302 ? -39.192 15.031 13.140 1.00 61.53 302 LEU A N 1
ATOM 2322 C CA . LEU A 1 302 ? -40.592 14.602 13.085 1.00 61.53 302 LEU A CA 1
ATOM 2323 C C . LEU A 1 302 ? -41.526 15.598 13.770 1.00 61.53 302 LEU A C 1
ATOM 2325 O O . LEU A 1 302 ? -42.585 15.864 13.230 1.00 61.53 302 LEU A O 1
ATOM 2329 N N . HIS A 1 303 ? -41.158 16.194 14.905 1.00 68.06 303 HIS A N 1
ATOM 2330 C CA . HIS A 1 303 ? -41.973 17.230 15.546 1.00 68.06 303 HIS A CA 1
ATOM 2331 C C . HIS A 1 303 ? -42.063 18.478 14.672 1.00 68.06 303 HIS A C 1
ATOM 2333 O O . HIS A 1 303 ? -43.150 19.021 14.524 1.00 68.06 303 HIS A O 1
ATOM 2339 N N . ILE A 1 304 ? -40.962 18.909 14.050 1.00 71.56 304 ILE A N 1
ATOM 2340 C CA . ILE A 1 304 ? -40.977 20.032 13.106 1.00 71.56 304 ILE A CA 1
ATOM 2341 C C . ILE A 1 304 ? -41.832 19.684 11.875 1.00 71.56 304 ILE A C 1
ATOM 2343 O O . ILE A 1 304 ? -42.661 20.492 11.476 1.00 71.56 304 ILE A O 1
ATOM 2347 N N . LEU A 1 305 ? -41.717 18.477 11.317 1.00 66.25 305 LEU A N 1
ATOM 2348 C CA . LEU A 1 305 ? -42.518 18.019 10.173 1.00 66.25 305 LEU A CA 1
ATOM 2349 C C . LEU A 1 305 ? -44.009 17.839 10.519 1.00 66.25 305 LEU A C 1
ATOM 2351 O O . LEU A 1 305 ? -44.865 18.175 9.701 1.00 66.25 305 LEU A O 1
ATOM 2355 N N . CYS A 1 306 ? -44.327 17.387 11.737 1.00 64.88 306 CYS A N 1
ATOM 2356 C CA . CYS A 1 306 ? -45.691 17.289 12.264 1.00 64.88 306 CYS A CA 1
ATOM 2357 C C . CYS A 1 306 ? -46.301 18.673 12.521 1.00 64.88 306 CYS A C 1
ATOM 2359 O O . CYS A 1 306 ? -47.463 18.893 12.195 1.00 64.88 306 CYS A O 1
ATOM 2361 N N . ILE A 1 307 ? -45.526 19.625 13.055 1.00 72.06 307 ILE A N 1
ATOM 2362 C CA . ILE A 1 307 ? -45.966 21.017 13.250 1.00 72.06 307 ILE A CA 1
ATOM 2363 C C . ILE A 1 307 ? -46.162 21.722 11.897 1.00 72.06 307 ILE A C 1
ATOM 2365 O O . ILE A 1 307 ? -47.063 22.545 11.761 1.00 72.06 307 ILE A O 1
ATOM 2369 N N . LEU A 1 308 ? -45.362 21.380 10.882 1.00 71.12 308 LEU A N 1
ATOM 2370 C CA . LEU A 1 308 ? -45.475 21.926 9.525 1.00 71.12 308 LEU A CA 1
ATOM 2371 C C . LEU A 1 308 ? -46.562 21.251 8.666 1.00 71.12 308 LEU A C 1
ATOM 2373 O O . LEU A 1 308 ? -46.744 21.645 7.515 1.00 71.12 308 LEU A O 1
ATOM 2377 N N . GLY A 1 309 ? -47.299 20.266 9.195 1.00 49.44 309 GLY A N 1
ATOM 2378 C CA . GLY A 1 309 ? -48.444 19.655 8.509 1.00 49.44 309 GLY A CA 1
ATOM 2379 C C . GLY A 1 309 ? -48.089 18.867 7.243 1.00 49.44 309 GLY A C 1
ATOM 2380 O O . GLY A 1 309 ? -48.942 18.676 6.376 1.00 49.44 309 GLY A O 1
ATOM 2381 N N . ILE A 1 310 ? -46.844 18.401 7.108 1.00 61.91 310 ILE A N 1
ATOM 2382 C CA . ILE A 1 310 ? -46.395 17.618 5.949 1.00 61.91 310 ILE A CA 1
ATOM 2383 C C . ILE A 1 310 ? -46.704 16.138 6.220 1.00 61.91 310 ILE A C 1
ATOM 2385 O O . ILE A 1 310 ? -45.813 15.338 6.485 1.00 61.91 310 ILE A O 1
ATOM 2389 N N . SER A 1 311 ? -47.987 15.769 6.226 1.00 50.16 311 SER A N 1
ATOM 2390 C CA . SER A 1 311 ? -48.434 14.406 6.573 1.00 50.16 311 SER A CA 1
ATOM 2391 C C . SER A 1 311 ? -48.889 13.558 5.379 1.00 50.16 311 SER A C 1
ATOM 2393 O O . SER A 1 311 ? -49.443 12.486 5.588 1.00 50.16 311 SER A O 1
ATOM 2395 N N . SER A 1 312 ? -48.676 13.989 4.130 1.00 47.94 312 SER A N 1
ATOM 2396 C CA . SER A 1 312 ? -49.348 13.366 2.974 1.00 47.94 312 SER A CA 1
ATOM 2397 C C . SER A 1 312 ? -48.460 12.814 1.852 1.00 47.94 312 SER A C 1
ATOM 2399 O O . SER A 1 312 ? -48.985 12.510 0.786 1.00 47.94 312 SER A O 1
ATOM 2401 N N . VAL A 1 313 ? -47.153 12.598 2.050 1.00 48.12 313 VAL A N 1
ATOM 2402 C CA . VAL A 1 313 ? -46.309 11.995 0.992 1.00 48.12 313 VAL A CA 1
ATOM 2403 C C . VAL A 1 313 ? -45.372 10.920 1.542 1.00 48.12 313 VAL A C 1
ATOM 2405 O O . VAL A 1 313 ? -44.164 11.110 1.614 1.00 48.12 313 VAL A O 1
ATOM 2408 N N . ILE A 1 314 ? -45.925 9.765 1.915 1.00 43.69 314 ILE A N 1
ATOM 2409 C CA . ILE A 1 314 ? -45.177 8.498 1.912 1.00 43.69 314 ILE A CA 1
ATOM 2410 C C . ILE A 1 314 ? -46.089 7.445 1.279 1.00 43.69 314 ILE A C 1
ATOM 2412 O O . ILE A 1 314 ? -46.820 6.732 1.961 1.00 43.69 314 ILE A O 1
ATOM 2416 N N . ALA A 1 315 ? -46.079 7.400 -0.052 1.00 43.72 315 ALA A N 1
ATOM 2417 C CA . ALA A 1 315 ? -46.635 6.307 -0.834 1.00 43.72 315 ALA A CA 1
ATOM 2418 C C . ALA A 1 315 ? -45.474 5.565 -1.507 1.00 43.72 315 ALA A C 1
ATOM 2420 O O . ALA A 1 315 ? -44.771 6.148 -2.325 1.00 43.72 315 ALA A O 1
ATOM 2421 N N . SER A 1 316 ? -45.334 4.294 -1.121 1.00 42.03 316 SER A N 1
ATOM 2422 C CA . SER A 1 316 ? -44.613 3.182 -1.761 1.00 42.03 316 SER A CA 1
ATOM 2423 C C . SER A 1 316 ? -43.092 3.304 -1.988 1.00 42.03 316 SER A C 1
ATOM 2425 O O . SER A 1 316 ? -42.618 4.288 -2.550 1.00 42.03 316 SER A O 1
ATOM 2427 N N . PRO A 1 317 ? -42.299 2.266 -1.641 1.00 40.03 317 PRO A N 1
ATOM 2428 C CA . PRO A 1 317 ? -40.901 2.201 -2.046 1.00 40.03 317 PRO A CA 1
ATOM 2429 C C . PRO A 1 317 ? -40.841 1.929 -3.559 1.00 40.03 317 PRO A C 1
ATOM 2431 O O . PRO A 1 317 ? -41.416 0.937 -4.016 1.00 40.03 317 PRO A O 1
ATOM 2434 N N . PRO A 1 318 ? -40.183 2.771 -4.371 1.00 41.56 318 PRO A N 1
ATOM 2435 C CA . PRO A 1 318 ? -39.909 2.402 -5.746 1.00 41.56 318 PRO A CA 1
ATOM 2436 C C . PRO A 1 318 ? -38.877 1.272 -5.746 1.00 41.56 318 PRO A C 1
ATOM 2438 O O . PRO A 1 318 ? -37.909 1.304 -4.984 1.00 41.56 318 PRO A O 1
ATOM 2441 N N . ASN A 1 319 ? -39.089 0.284 -6.616 1.00 41.28 319 ASN A N 1
ATOM 2442 C CA . ASN A 1 319 ? -38.079 -0.698 -6.993 1.00 41.28 319 ASN A CA 1
ATOM 2443 C C . ASN A 1 319 ? -36.784 0.039 -7.356 1.00 41.28 319 ASN A C 1
ATOM 2445 O O . ASN A 1 319 ? -36.673 0.630 -8.432 1.00 41.28 319 ASN A O 1
ATOM 2449 N N . LEU A 1 320 ? -35.809 0.003 -6.446 1.00 37.94 320 LEU A N 1
ATOM 2450 C CA . LEU A 1 320 ? -34.434 0.388 -6.715 1.00 37.94 320 LEU A CA 1
ATOM 2451 C C . LEU A 1 320 ? -33.829 -0.680 -7.628 1.00 37.94 320 LEU A C 1
ATOM 2453 O O . LEU A 1 320 ? -33.086 -1.555 -7.194 1.00 37.94 320 LEU A O 1
ATOM 2457 N N . HIS A 1 321 ? -34.105 -0.575 -8.926 1.00 38.28 321 HIS A N 1
ATOM 2458 C CA . HIS A 1 321 ? -33.062 -0.892 -9.885 1.00 38.28 321 HIS A CA 1
ATOM 2459 C C . HIS A 1 321 ? -31.955 0.120 -9.622 1.00 38.28 321 HIS A C 1
ATOM 2461 O O . HIS A 1 321 ? -32.047 1.276 -10.033 1.00 38.28 321 HIS A O 1
ATOM 2467 N N . ALA A 1 322 ? -30.958 -0.300 -8.842 1.00 42.22 322 ALA A N 1
ATOM 2468 C CA . ALA A 1 322 ? -29.713 0.421 -8.691 1.00 42.22 322 ALA A CA 1
ATOM 2469 C C . ALA A 1 322 ? -29.208 0.730 -10.102 1.00 42.22 322 ALA A C 1
ATOM 2471 O O . ALA A 1 322 ? -28.734 -0.159 -10.812 1.00 42.22 322 ALA A O 1
ATOM 2472 N N . SER A 1 323 ? -29.370 1.982 -10.540 1.00 38.88 323 SER A N 1
ATOM 2473 C CA . SER A 1 323 ? -28.668 2.462 -11.715 1.00 38.88 323 SER A CA 1
ATOM 2474 C C . SER A 1 323 ? -27.205 2.233 -11.385 1.00 38.88 323 SER A C 1
ATOM 2476 O O . SER A 1 323 ? -26.700 2.862 -10.450 1.00 38.88 323 SER A O 1
ATOM 2478 N N . ARG A 1 324 ? -26.566 1.277 -12.069 1.00 44.84 324 ARG A N 1
ATOM 2479 C CA . ARG A 1 324 ? -25.118 1.092 -12.031 1.00 44.84 324 ARG A CA 1
ATOM 2480 C C . ARG A 1 324 ? -24.528 2.477 -12.235 1.00 44.84 324 ARG A C 1
ATOM 2482 O O . ARG A 1 324 ? -24.574 3.000 -13.347 1.00 44.84 324 ARG A O 1
ATOM 2489 N N . SER A 1 325 ? -24.079 3.114 -11.153 1.00 41.16 325 SER A N 1
ATOM 2490 C CA . SER A 1 325 ? -23.339 4.355 -11.277 1.00 41.16 325 SER A CA 1
ATOM 2491 C C . SER A 1 325 ? -22.156 3.959 -12.132 1.00 41.16 325 SER A C 1
ATOM 2493 O O . SER A 1 325 ? -21.415 3.065 -11.716 1.00 41.16 325 SER A O 1
ATOM 2495 N N . SER A 1 326 ? -22.044 4.509 -13.341 1.00 47.59 326 SER A N 1
ATOM 2496 C CA . SER A 1 326 ? -20.874 4.284 -14.179 1.00 47.59 326 SER A CA 1
ATOM 2497 C C . SER A 1 326 ? -19.679 4.591 -13.290 1.00 47.59 326 SER A C 1
ATOM 2499 O O . SER A 1 326 ? -19.510 5.750 -12.888 1.00 47.59 326 SER A O 1
ATOM 2501 N N . ALA A 1 327 ? -18.953 3.553 -12.866 1.00 50.31 327 ALA A N 1
ATOM 2502 C CA . ALA A 1 327 ? -17.786 3.718 -12.023 1.00 50.31 327 ALA A CA 1
ATOM 2503 C C . ALA A 1 327 ? -16.947 4.791 -12.709 1.00 50.31 327 ALA A C 1
ATOM 2505 O O . ALA A 1 327 ? -16.738 4.714 -13.921 1.00 50.31 327 ALA A O 1
ATOM 2506 N N . LYS A 1 328 ? -16.620 5.870 -11.985 1.00 46.25 328 LYS A N 1
ATOM 2507 C CA . LYS A 1 328 ? -15.862 6.983 -12.557 1.00 46.25 328 LYS A CA 1
ATOM 2508 C C . LYS A 1 328 ? -14.601 6.373 -13.155 1.00 46.25 328 LYS A C 1
ATOM 2510 O O . LYS A 1 328 ? -13.738 5.937 -12.398 1.00 46.25 328 LYS A O 1
ATOM 2515 N N . SER A 1 329 ? -14.560 6.296 -14.487 1.00 54.28 329 SER A N 1
ATOM 2516 C CA . SER A 1 329 ? -13.429 5.775 -15.247 1.00 54.28 329 SER A CA 1
ATOM 2517 C C . SER A 1 329 ? -12.181 6.408 -14.669 1.00 54.28 329 SER A C 1
ATOM 2519 O O . SER A 1 329 ? -12.116 7.637 -14.623 1.00 54.28 329 SER A O 1
ATOM 2521 N N . TYR A 1 330 ? -11.245 5.601 -14.167 1.00 63.28 330 TYR A N 1
ATOM 2522 C CA . TYR A 1 330 ? -9.980 6.103 -13.650 1.00 63.28 330 TYR A CA 1
ATOM 2523 C C . TYR A 1 330 ? -9.234 6.703 -14.847 1.00 63.28 330 TYR A C 1
ATOM 2525 O O . TYR A 1 330 ? -8.691 5.955 -15.660 1.00 63.28 330 TYR A O 1
ATOM 2533 N N . PRO A 1 331 ? -9.257 8.036 -15.036 1.00 55.94 331 PRO A N 1
ATOM 2534 C CA . PRO A 1 331 ? -9.136 8.620 -16.371 1.00 55.94 331 PRO A CA 1
ATOM 2535 C C . PRO A 1 331 ? -7.719 8.515 -16.959 1.00 55.94 331 PRO A C 1
ATOM 2537 O O . PRO A 1 331 ? -7.504 8.931 -18.089 1.00 55.94 331 PRO A O 1
ATOM 2540 N N . ASN A 1 332 ? -6.761 7.950 -16.210 1.00 62.78 332 ASN A N 1
ATOM 2541 C CA . ASN A 1 332 ? -5.332 7.921 -16.525 1.00 62.78 332 ASN A CA 1
ATOM 2542 C C . ASN A 1 332 ? -4.645 6.572 -16.175 1.00 62.78 332 ASN A C 1
ATOM 2544 O O . ASN A 1 332 ? -3.478 6.574 -15.787 1.00 62.78 332 ASN A O 1
ATOM 2548 N N . GLY A 1 333 ? -5.361 5.441 -16.192 1.00 64.44 333 GLY A N 1
ATOM 2549 C CA . GLY A 1 333 ? -4.942 4.215 -15.481 1.00 64.44 333 GLY A CA 1
ATOM 2550 C C . GLY A 1 333 ? -3.905 3.313 -16.139 1.00 64.44 333 GLY A C 1
ATOM 2551 O O . GLY A 1 333 ? -2.896 3.007 -15.512 1.00 64.44 333 GLY A O 1
ATOM 2552 N N . ARG A 1 334 ? -4.163 2.851 -17.365 1.00 67.81 334 ARG A N 1
ATOM 2553 C CA . ARG A 1 334 ? -3.400 1.742 -17.965 1.00 67.81 334 ARG A CA 1
ATOM 2554 C C . ARG A 1 334 ? -2.367 2.223 -18.980 1.00 67.81 334 ARG A C 1
ATOM 2556 O O . ARG A 1 334 ? -1.194 1.904 -18.854 1.00 67.81 334 ARG A O 1
ATOM 2563 N N . ASP A 1 335 ? -2.776 3.136 -19.856 1.00 74.44 335 ASP A N 1
ATOM 2564 C CA . ASP A 1 335 ? -1.960 3.599 -20.986 1.00 74.44 335 ASP A CA 1
ATOM 2565 C C . ASP A 1 335 ? -1.707 5.102 -20.920 1.00 74.44 335 ASP A C 1
ATOM 2567 O O . ASP A 1 335 ? -1.769 5.827 -21.917 1.00 74.44 335 ASP A O 1
ATOM 2571 N N . ARG A 1 336 ? -1.462 5.610 -19.705 1.00 81.69 336 ARG A N 1
ATOM 2572 C CA . ARG A 1 336 ? -1.096 7.018 -19.559 1.00 81.69 336 ARG A CA 1
ATOM 2573 C C . ARG A 1 336 ? 0.138 7.289 -20.429 1.00 81.69 336 ARG A C 1
ATOM 2575 O O . ARG A 1 336 ? 1.119 6.547 -20.319 1.00 81.69 336 ARG A O 1
ATOM 2582 N N . PRO A 1 337 ? 0.127 8.350 -21.252 1.00 84.38 337 PRO A N 1
ATOM 2583 C CA . PRO A 1 337 ? 1.285 8.692 -22.055 1.00 84.38 337 PRO A CA 1
ATOM 2584 C C . PRO A 1 337 ? 2.529 8.798 -21.172 1.00 84.38 337 PRO A C 1
ATOM 2586 O O . PRO A 1 337 ? 2.551 9.536 -20.183 1.00 84.38 337 PRO A O 1
ATOM 2589 N N . HIS A 1 338 ? 3.570 8.053 -21.528 1.00 88.75 338 HIS A N 1
ATOM 2590 C CA . HIS A 1 338 ? 4.862 8.108 -20.865 1.00 88.75 338 HIS A CA 1
ATOM 2591 C C . HIS A 1 338 ? 5.970 8.379 -21.878 1.00 88.75 338 HIS A C 1
ATOM 2593 O O . HIS A 1 338 ? 5.847 8.104 -23.066 1.00 88.75 338 HIS A O 1
ATOM 2599 N N . HIS A 1 339 ? 7.078 8.927 -21.393 1.00 89.06 339 HIS A N 1
ATOM 2600 C CA . HIS A 1 339 ? 8.229 9.314 -22.215 1.00 89.06 339 HIS A CA 1
ATOM 2601 C C . HIS A 1 339 ? 9.347 8.262 -22.205 1.00 89.06 339 HIS A C 1
ATOM 2603 O O . HIS A 1 339 ? 10.440 8.525 -22.704 1.00 89.06 339 HIS A O 1
ATOM 2609 N N . TYR A 1 340 ? 9.095 7.095 -21.607 1.00 92.50 340 TYR A N 1
ATOM 2610 C CA . TYR A 1 340 ? 9.997 5.953 -21.670 1.00 92.50 340 TYR A CA 1
ATOM 2611 C C . TYR A 1 340 ? 9.944 5.313 -23.055 1.00 92.50 340 TYR A C 1
ATOM 2613 O O . TYR A 1 340 ? 8.860 5.044 -23.571 1.00 92.50 340 TYR A O 1
ATOM 2621 N N . GLN A 1 341 ? 11.113 5.052 -23.631 1.00 94.75 341 GLN A N 1
ATOM 2622 C CA . GLN A 1 341 ? 11.259 4.349 -24.902 1.00 94.75 341 GLN A CA 1
ATOM 2623 C C . GLN A 1 341 ? 12.295 3.240 -24.741 1.00 94.75 341 GLN A C 1
ATOM 2625 O O . GLN A 1 341 ? 13.444 3.523 -24.391 1.00 94.75 341 GLN A O 1
ATOM 2630 N N . ILE A 1 342 ? 11.900 1.999 -25.021 1.00 96.62 342 ILE A N 1
ATOM 2631 C CA . ILE A 1 342 ? 12.816 0.853 -25.051 1.00 96.62 342 ILE A CA 1
ATOM 2632 C C . ILE A 1 342 ? 13.838 1.088 -26.169 1.00 96.62 342 ILE A C 1
ATOM 2634 O O . ILE A 1 342 ? 13.464 1.349 -27.311 1.00 96.62 342 ILE A O 1
ATOM 2638 N N . GLN A 1 343 ? 15.121 1.050 -25.820 1.00 97.75 343 GLN A N 1
ATOM 2639 C CA . GLN A 1 343 ? 16.242 1.202 -26.749 1.00 97.75 343 GLN A CA 1
ATOM 2640 C C . GLN A 1 343 ? 16.788 -0.157 -27.181 1.00 97.75 343 GLN A C 1
ATOM 2642 O O . GLN A 1 343 ? 17.120 -0.343 -28.349 1.00 97.75 343 GLN A O 1
ATOM 2647 N N . SER A 1 344 ? 16.874 -1.107 -26.250 1.00 98.00 344 SER A N 1
ATOM 2648 C CA . SER A 1 344 ? 17.333 -2.465 -26.528 1.00 98.00 344 SER A CA 1
ATOM 2649 C C . SER A 1 344 ? 16.833 -3.446 -25.475 1.00 98.00 344 SER A C 1
ATOM 2651 O O . SER A 1 344 ? 16.680 -3.086 -24.311 1.00 98.00 344 SER A O 1
ATOM 2653 N N . ASP A 1 345 ? 16.648 -4.693 -25.903 1.00 97.81 345 ASP A N 1
ATOM 2654 C CA . ASP A 1 345 ? 16.438 -5.860 -25.051 1.00 97.81 345 ASP A CA 1
ATOM 2655 C C . ASP A 1 345 ? 17.539 -6.874 -25.368 1.00 97.81 345 ASP A C 1
ATOM 2657 O O . ASP A 1 345 ? 17.666 -7.345 -26.500 1.00 97.81 345 ASP A O 1
ATOM 2661 N N . LYS A 1 346 ? 18.375 -7.195 -24.380 1.00 97.81 346 LYS A N 1
ATOM 2662 C CA . LYS A 1 346 ? 19.470 -8.159 -24.518 1.00 97.81 346 LYS A CA 1
ATOM 2663 C C . LYS A 1 346 ? 19.225 -9.355 -23.611 1.00 97.81 346 LYS A C 1
ATOM 2665 O O . LYS A 1 346 ? 19.210 -9.204 -22.395 1.00 97.81 346 LYS A O 1
ATOM 2670 N N . LEU A 1 347 ? 19.112 -10.552 -24.180 1.00 97.19 347 LEU A N 1
ATOM 2671 C CA . LEU A 1 347 ? 19.049 -11.785 -23.393 1.00 97.19 347 LEU A CA 1
ATOM 2672 C C . LEU A 1 347 ? 20.363 -11.982 -22.616 1.00 97.19 347 LEU A C 1
ATOM 2674 O O . LEU A 1 347 ? 21.441 -12.017 -23.211 1.00 97.19 347 LEU A O 1
ATOM 2678 N N . VAL A 1 348 ? 20.268 -12.076 -21.290 1.00 98.00 348 VAL A N 1
ATOM 2679 C CA . VAL A 1 348 ? 21.402 -12.280 -20.370 1.00 98.00 348 VAL A CA 1
ATOM 2680 C C . VAL A 1 348 ? 21.460 -13.722 -19.879 1.00 98.00 348 VAL A C 1
ATOM 2682 O O . VAL A 1 348 ? 22.546 -14.281 -19.752 1.00 98.00 348 VAL A O 1
ATOM 2685 N N . TYR A 1 349 ? 20.301 -14.326 -19.621 1.00 97.31 349 TYR A N 1
ATOM 2686 C CA . TYR A 1 349 ? 20.179 -15.699 -19.141 1.00 97.31 349 TYR A CA 1
ATOM 2687 C C . TYR A 1 349 ? 18.927 -16.362 -19.723 1.00 97.31 349 TYR A C 1
ATOM 2689 O O . TYR A 1 349 ? 17.918 -15.691 -19.945 1.00 97.31 349 TYR A O 1
ATOM 2697 N N . SER A 1 350 ? 18.993 -17.673 -19.952 1.00 95.56 350 SER A N 1
ATOM 2698 C CA . SER A 1 350 ? 17.874 -18.502 -20.405 1.00 95.56 350 SER A CA 1
ATOM 2699 C C . SER A 1 350 ? 17.960 -19.875 -19.736 1.00 95.56 350 SER A C 1
ATOM 2701 O O . SER A 1 350 ? 18.963 -20.576 -19.859 1.00 95.56 350 SER A O 1
ATOM 2703 N N . GLY A 1 351 ? 16.909 -20.206 -18.992 1.00 93.50 351 GLY A N 1
ATOM 2704 C CA . GLY A 1 351 ? 16.647 -21.495 -18.353 1.00 93.50 351 GLY A CA 1
ATOM 2705 C C . GLY A 1 351 ? 15.131 -21.666 -18.240 1.00 93.50 351 GLY A C 1
ATOM 2706 O O . GLY A 1 351 ? 14.426 -21.344 -19.192 1.00 93.50 351 GLY A O 1
ATOM 2707 N N . TRP A 1 352 ? 14.613 -22.066 -17.069 1.00 88.81 352 TRP A N 1
ATOM 2708 C CA . TRP A 1 352 ? 13.158 -22.060 -16.804 1.00 88.81 352 TRP A CA 1
ATOM 2709 C C . TRP A 1 352 ? 12.527 -20.683 -17.066 1.00 88.81 352 TRP A C 1
ATOM 2711 O O . TRP A 1 352 ? 11.467 -20.555 -17.669 1.00 88.81 352 TRP A O 1
ATOM 2721 N N . ARG A 1 353 ? 13.241 -19.624 -16.665 1.00 93.88 353 ARG A N 1
ATOM 2722 C CA . ARG A 1 353 ? 12.924 -18.230 -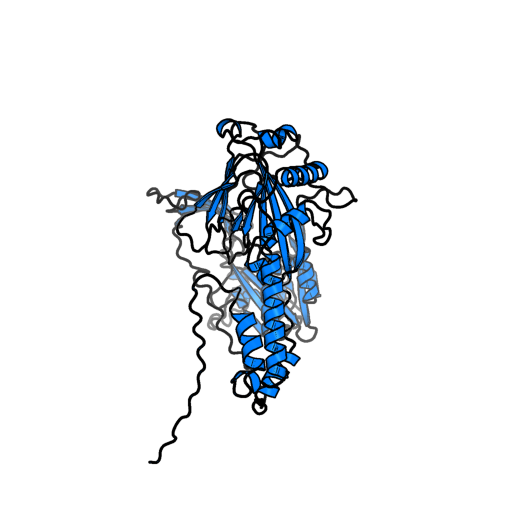16.987 1.00 93.88 353 ARG A CA 1
ATOM 2723 C C . ARG A 1 353 ? 14.022 -17.614 -17.845 1.00 93.88 353 ARG A C 1
ATOM 2725 O O . ARG A 1 353 ? 15.174 -18.059 -17.836 1.00 93.88 353 ARG A O 1
ATOM 2732 N N . ARG A 1 354 ? 13.670 -16.550 -18.559 1.00 95.38 354 ARG A N 1
ATOM 2733 C CA . ARG A 1 354 ? 14.603 -15.700 -19.302 1.00 95.38 354 ARG A CA 1
ATOM 2734 C C . ARG A 1 354 ? 14.842 -14.414 -18.522 1.00 95.38 354 ARG A C 1
ATOM 2736 O O . ARG A 1 354 ? 13.909 -13.837 -17.975 1.00 95.38 354 ARG A O 1
ATOM 2743 N N . VAL A 1 355 ? 16.093 -13.962 -18.485 1.00 97.19 355 VAL A N 1
ATOM 2744 C CA . VAL A 1 355 ? 16.460 -12.644 -17.951 1.00 97.19 355 VAL A CA 1
ATOM 2745 C C . VAL A 1 355 ? 16.914 -11.779 -19.113 1.00 97.19 355 VAL A C 1
ATOM 2747 O O . VAL A 1 355 ? 17.880 -12.108 -19.807 1.00 97.19 355 VAL A O 1
ATOM 2750 N N . ILE A 1 356 ? 16.211 -10.677 -19.328 1.00 97.38 356 ILE A N 1
ATOM 2751 C CA . ILE A 1 356 ? 16.438 -9.710 -20.395 1.00 97.38 356 ILE A CA 1
ATOM 2752 C C . ILE A 1 356 ? 16.951 -8.423 -19.761 1.00 97.38 356 ILE A C 1
ATOM 2754 O O . ILE A 1 356 ? 16.276 -7.821 -18.935 1.00 97.38 356 ILE A O 1
ATOM 2758 N N . ARG A 1 357 ? 18.120 -7.952 -20.186 1.00 98.38 357 ARG A N 1
ATOM 2759 C CA . ARG A 1 357 ? 18.569 -6.595 -19.888 1.00 98.38 357 ARG A CA 1
ATOM 2760 C C . ARG A 1 357 ? 17.912 -5.624 -20.857 1.00 98.38 357 ARG A C 1
ATOM 2762 O O . ARG A 1 357 ? 18.280 -5.591 -22.032 1.00 98.38 357 ARG A O 1
ATOM 2769 N N . ARG A 1 358 ? 16.955 -4.852 -20.353 1.00 98.06 358 ARG A N 1
ATOM 2770 C CA . ARG A 1 358 ? 16.208 -3.829 -21.082 1.00 98.06 358 ARG A CA 1
ATOM 2771 C C . ARG A 1 358 ? 16.798 -2.451 -20.815 1.00 98.06 358 ARG A C 1
ATOM 2773 O O . ARG A 1 358 ? 16.695 -1.943 -19.700 1.00 98.06 358 ARG A O 1
ATOM 2780 N N . THR A 1 359 ? 17.358 -1.823 -21.841 1.00 97.50 359 THR A N 1
ATOM 2781 C CA . THR A 1 359 ? 17.793 -0.424 -21.782 1.00 97.50 359 THR A CA 1
ATOM 2782 C C . THR A 1 359 ? 16.641 0.475 -22.215 1.00 97.50 359 THR A C 1
ATOM 2784 O O . THR A 1 359 ? 16.111 0.344 -23.319 1.00 97.50 359 THR A O 1
ATOM 2787 N N . VAL A 1 360 ? 16.257 1.423 -21.367 1.00 96.50 360 VAL A N 1
ATOM 2788 C CA . VAL A 1 360 ? 15.168 2.378 -21.601 1.00 96.50 360 VAL A CA 1
ATOM 2789 C C . VAL A 1 360 ? 15.723 3.794 -21.596 1.00 96.50 360 VAL A C 1
ATOM 2791 O O . VAL A 1 360 ? 16.473 4.169 -20.699 1.00 96.50 360 VAL A O 1
ATOM 2794 N N . SER A 1 361 ? 15.319 4.612 -22.567 1.00 94.62 361 SER A N 1
ATOM 2795 C CA . SER A 1 361 ? 15.592 6.048 -22.538 1.00 94.62 361 SER A CA 1
ATOM 2796 C C . SER A 1 361 ? 14.449 6.820 -21.885 1.00 94.62 361 SER A C 1
ATOM 2798 O O . SER A 1 361 ? 13.289 6.576 -22.222 1.00 94.62 361 SER A O 1
ATOM 2800 N N . SER A 1 362 ? 14.776 7.798 -21.043 1.00 89.94 362 SER A N 1
ATOM 2801 C CA . SER A 1 362 ? 13.841 8.753 -20.441 1.00 89.94 362 SER A CA 1
ATOM 2802 C C . SER A 1 362 ? 14.247 10.196 -20.762 1.00 89.94 362 SER A C 1
ATOM 2804 O O . SER A 1 362 ? 15.421 10.555 -20.655 1.00 89.94 362 SER A O 1
ATOM 2806 N N . LEU A 1 363 ? 13.270 11.035 -21.126 1.00 82.44 363 LEU A N 1
ATOM 2807 C CA . LEU A 1 363 ? 13.421 12.494 -21.250 1.00 82.44 363 LEU A CA 1
ATOM 2808 C C . LEU A 1 363 ? 13.417 13.230 -19.898 1.00 82.44 363 LEU A C 1
ATOM 2810 O O . LEU A 1 363 ? 13.681 14.428 -19.859 1.00 82.44 363 LEU A O 1
ATOM 2814 N N . ARG A 1 364 ? 13.085 12.551 -18.792 1.00 76.69 364 ARG A N 1
ATOM 2815 C CA . ARG A 1 364 ? 13.113 13.133 -17.442 1.00 76.69 364 ARG A CA 1
ATOM 2816 C C . ARG A 1 364 ? 14.169 12.461 -16.581 1.00 76.69 364 ARG A C 1
ATOM 2818 O O . ARG A 1 364 ? 14.303 11.234 -16.608 1.00 76.69 364 ARG A O 1
ATOM 2825 N N . HIS A 1 365 ? 14.876 13.262 -15.788 1.00 70.75 365 HIS A N 1
ATOM 2826 C CA . HIS A 1 365 ? 15.798 12.753 -14.782 1.00 70.75 365 HIS A CA 1
ATOM 2827 C C . HIS A 1 365 ? 15.005 12.163 -13.598 1.00 70.75 365 HIS A C 1
ATOM 2829 O O . HIS A 1 365 ? 14.091 12.825 -13.102 1.00 70.75 365 HIS A O 1
ATOM 2835 N N . PRO A 1 366 ? 15.342 10.963 -13.089 1.00 65.25 366 PRO A N 1
ATOM 2836 C CA . PRO A 1 366 ? 14.588 10.308 -12.011 1.00 65.25 366 PRO A CA 1
ATOM 2837 C C . PRO A 1 366 ? 14.579 11.076 -10.676 1.00 65.25 366 PRO A C 1
ATOM 2839 O O . PRO A 1 366 ? 13.727 10.820 -9.830 1.00 65.25 366 PRO A O 1
ATOM 2842 N N . HIS A 1 367 ? 15.494 12.033 -10.492 1.00 69.75 367 HIS A N 1
ATOM 2843 C CA . HIS A 1 367 ? 15.630 12.817 -9.254 1.00 69.75 367 HIS A CA 1
ATOM 2844 C C . HIS A 1 367 ? 15.289 14.311 -9.377 1.00 69.75 367 HIS A C 1
ATOM 2846 O O . HIS A 1 367 ? 15.244 14.996 -8.360 1.00 69.75 367 HIS A O 1
ATOM 2852 N N . HIS A 1 368 ? 15.017 14.823 -10.581 1.00 65.56 368 HIS A N 1
ATOM 2853 C CA . HIS A 1 368 ? 14.700 16.241 -10.792 1.00 65.56 368 HIS A CA 1
ATOM 2854 C C . HIS A 1 368 ? 13.423 16.360 -11.619 1.00 65.56 368 HIS A C 1
ATOM 2856 O O . HIS A 1 368 ? 13.449 16.292 -12.844 1.00 65.56 368 HIS A O 1
ATOM 2862 N N . TYR A 1 369 ? 12.288 16.511 -10.932 1.00 60.34 369 TYR A N 1
ATOM 2863 C CA . TYR A 1 369 ? 10.971 16.585 -11.572 1.00 60.34 369 TYR A CA 1
ATOM 2864 C C . TYR A 1 369 ? 10.771 17.847 -12.429 1.00 60.34 369 TYR A C 1
ATOM 2866 O O . TYR A 1 369 ? 9.923 17.823 -13.322 1.00 60.34 369 TYR A O 1
ATOM 2874 N N . ASP A 1 370 ? 11.571 18.894 -12.202 1.00 63.47 370 ASP A N 1
ATOM 2875 C CA . ASP A 1 370 ? 11.381 20.216 -12.811 1.00 63.47 370 ASP A CA 1
ATOM 2876 C C . ASP A 1 370 ? 12.427 20.588 -13.881 1.00 63.47 370 ASP A C 1
ATOM 2878 O O . ASP A 1 370 ? 12.245 21.583 -14.581 1.00 63.47 370 ASP A O 1
ATOM 2882 N N . GLU A 1 371 ? 13.492 19.799 -14.071 1.00 62.62 371 GLU A N 1
ATOM 2883 C CA . GLU A 1 371 ? 14.510 20.086 -15.091 1.00 62.62 371 GLU A CA 1
ATOM 2884 C C . GLU A 1 371 ? 14.362 19.178 -16.313 1.00 62.62 371 GLU A C 1
ATOM 2886 O O . GLU A 1 371 ? 14.576 17.965 -16.275 1.00 62.62 371 GLU A O 1
ATOM 2891 N N . TYR A 1 372 ? 13.994 19.797 -17.435 1.00 63.56 372 TYR A N 1
ATOM 2892 C CA . TYR A 1 372 ? 14.052 19.171 -18.748 1.00 63.56 372 TYR A CA 1
ATOM 2893 C C . TYR A 1 372 ? 15.519 19.025 -19.162 1.00 63.56 372 TYR A C 1
ATOM 2895 O O . TYR A 1 372 ? 16.177 20.020 -19.467 1.00 63.56 372 TYR A O 1
ATOM 2903 N N . ASN A 1 373 ? 16.026 17.792 -19.189 1.00 62.44 373 ASN A N 1
ATOM 2904 C CA . ASN A 1 373 ? 17.359 17.522 -19.708 1.00 62.44 373 ASN A CA 1
ATOM 2905 C C . ASN A 1 373 ? 17.277 17.144 -21.200 1.00 62.44 373 ASN A C 1
ATOM 2907 O O . ASN A 1 373 ? 16.657 16.133 -21.537 1.00 62.44 373 ASN A O 1
ATOM 2911 N N . PRO A 1 374 ? 17.896 17.913 -22.116 1.00 73.31 374 PRO A N 1
ATOM 2912 C CA . PRO A 1 374 ? 17.928 17.559 -23.533 1.00 73.31 374 PRO A CA 1
ATOM 2913 C C . PRO A 1 374 ? 18.726 16.279 -23.833 1.00 73.31 374 PRO A C 1
ATOM 2915 O O . PRO A 1 374 ? 18.535 15.696 -24.902 1.00 73.31 374 PRO A O 1
ATOM 2918 N N . THR A 1 375 ? 19.607 15.813 -22.937 1.00 78.31 375 THR A N 1
ATOM 2919 C CA . THR A 1 375 ? 20.276 14.515 -23.104 1.00 78.31 375 THR A CA 1
ATOM 2920 C C . THR A 1 375 ? 19.408 13.379 -22.567 1.00 78.31 375 THR A C 1
ATOM 2922 O O . THR A 1 375 ? 19.034 13.346 -21.397 1.00 78.31 375 THR A O 1
ATOM 2925 N N . LYS A 1 376 ? 19.083 12.418 -23.444 1.00 81.25 376 LYS A N 1
ATOM 2926 C CA . LYS A 1 376 ? 18.337 11.206 -23.077 1.00 81.25 376 LYS A CA 1
ATOM 2927 C C . LYS A 1 376 ? 19.103 10.434 -22.001 1.00 81.25 376 LYS A C 1
ATOM 2929 O O . LYS A 1 376 ? 20.239 10.024 -22.230 1.00 81.25 376 LYS A O 1
ATOM 2934 N N . HIS A 1 377 ? 18.458 10.179 -20.868 1.00 86.56 377 HIS A N 1
ATOM 2935 C CA . HIS A 1 377 ? 19.005 9.305 -19.836 1.00 86.56 377 HIS A CA 1
ATOM 2936 C C . HIS A 1 377 ? 18.717 7.853 -20.188 1.00 86.56 377 HIS A C 1
ATOM 2938 O O . HIS A 1 377 ? 17.558 7.509 -20.411 1.00 86.56 377 HIS A O 1
ATOM 2944 N N . LEU A 1 378 ? 19.755 7.018 -20.233 1.00 93.50 378 LEU A N 1
ATOM 2945 C CA . LEU A 1 378 ? 19.625 5.573 -20.407 1.00 93.50 378 LEU A CA 1
ATOM 2946 C C . LEU A 1 378 ? 19.594 4.895 -19.037 1.00 93.50 378 LEU A C 1
ATOM 2948 O O . LEU A 1 378 ? 20.399 5.218 -18.166 1.00 93.50 378 LEU A O 1
ATOM 2952 N N . ILE A 1 379 ? 18.647 3.981 -18.856 1.00 94.94 379 ILE A N 1
ATOM 2953 C CA . ILE A 1 379 ? 18.441 3.213 -17.630 1.00 94.94 379 ILE A CA 1
ATOM 2954 C C . ILE A 1 379 ? 18.350 1.744 -18.022 1.00 94.94 379 ILE A C 1
ATOM 2956 O O . ILE A 1 379 ? 17.554 1.401 -18.895 1.00 94.94 379 ILE A O 1
ATOM 2960 N N . ASP A 1 380 ? 19.131 0.893 -17.367 1.00 96.62 380 ASP A N 1
ATOM 2961 C CA . ASP A 1 380 ? 19.083 -0.552 -17.575 1.00 96.62 380 ASP A CA 1
ATOM 2962 C C . ASP A 1 380 ? 18.222 -1.219 -16.500 1.00 96.62 380 ASP A C 1
ATOM 2964 O O . ASP A 1 380 ? 18.361 -0.936 -15.308 1.00 96.62 380 ASP A O 1
ATOM 2968 N N . PHE A 1 381 ? 17.350 -2.127 -16.929 1.00 97.62 381 PHE A N 1
ATOM 2969 C CA . PHE A 1 381 ? 16.545 -2.985 -16.068 1.00 97.62 381 PHE A CA 1
ATOM 2970 C C . PHE A 1 381 ? 16.812 -4.448 -16.401 1.00 97.62 381 PHE A C 1
ATOM 2972 O O . PHE A 1 381 ? 16.903 -4.802 -17.575 1.00 97.62 381 PHE A O 1
ATOM 2979 N N . ASP A 1 382 ? 16.872 -5.301 -15.384 1.00 98.19 382 ASP A N 1
ATOM 2980 C CA . ASP A 1 382 ? 16.783 -6.744 -15.581 1.00 98.19 382 ASP A CA 1
ATOM 2981 C C . ASP A 1 382 ? 15.299 -7.138 -15.505 1.00 98.19 382 ASP A C 1
ATOM 2983 O O . ASP A 1 382 ? 14.619 -6.890 -14.509 1.00 98.19 382 ASP A O 1
ATOM 2987 N N . ILE A 1 383 ? 14.789 -7.684 -16.604 1.00 97.56 383 ILE A N 1
ATOM 2988 C CA . ILE A 1 383 ? 13.389 -8.037 -16.828 1.00 97.56 383 ILE A CA 1
ATOM 2989 C C . ILE A 1 383 ? 13.276 -9.554 -16.936 1.00 97.56 383 ILE A C 1
ATOM 2991 O O . ILE A 1 383 ? 14.072 -10.194 -17.622 1.00 97.56 383 ILE A O 1
ATOM 2995 N N . ILE A 1 384 ? 12.274 -10.128 -16.283 1.00 95.94 384 ILE A N 1
ATOM 2996 C CA . ILE A 1 384 ? 11.984 -11.557 -16.304 1.00 95.94 384 ILE A CA 1
ATOM 2997 C C . ILE A 1 384 ? 10.929 -11.859 -17.369 1.00 95.94 384 ILE A C 1
ATOM 2999 O O . ILE A 1 384 ? 9.864 -11.239 -17.419 1.00 95.94 384 ILE A O 1
ATOM 3003 N N . ASP A 1 385 ? 11.230 -12.847 -18.202 1.00 94.38 385 ASP A N 1
ATOM 3004 C CA . ASP A 1 385 ? 10.388 -13.335 -19.292 1.00 94.38 385 ASP A CA 1
ATOM 3005 C C . ASP A 1 385 ? 10.253 -14.869 -19.226 1.00 94.38 385 ASP A C 1
ATOM 3007 O O . ASP A 1 385 ? 10.996 -15.546 -18.502 1.00 94.38 385 ASP A O 1
ATOM 3011 N N . GLN A 1 386 ? 9.297 -15.423 -19.966 1.00 91.25 386 GLN A N 1
ATOM 3012 C CA . GLN A 1 386 ? 9.051 -16.861 -20.072 1.00 91.25 386 GLN A CA 1
ATOM 3013 C C . GLN A 1 386 ? 9.843 -17.467 -21.231 1.00 91.25 386 GLN A C 1
ATOM 3015 O O . GLN A 1 386 ? 10.108 -16.812 -22.243 1.00 91.25 386 GLN A O 1
ATOM 3020 N N . ASN A 1 387 ? 10.243 -18.735 -21.097 1.00 81.75 387 ASN A N 1
ATOM 3021 C CA . ASN A 1 387 ? 11.101 -19.381 -22.091 1.00 81.75 387 ASN A CA 1
ATOM 3022 C C . ASN A 1 387 ? 10.366 -19.760 -23.393 1.00 81.75 387 ASN A C 1
ATOM 3024 O O . ASN A 1 387 ? 11.017 -19.907 -24.422 1.00 81.75 387 ASN A O 1
ATOM 3028 N N . GLN A 1 388 ? 9.032 -19.864 -23.372 1.00 70.19 388 GLN A N 1
ATOM 3029 C CA . GLN A 1 388 ? 8.253 -20.522 -24.432 1.00 70.19 388 GLN A CA 1
ATOM 3030 C C . GLN A 1 388 ? 7.402 -19.591 -25.318 1.00 70.19 388 GLN A C 1
ATOM 3032 O O . GLN A 1 388 ? 6.414 -20.018 -25.901 1.00 70.19 388 GLN A O 1
ATOM 3037 N N . GLY A 1 389 ? 7.741 -18.302 -25.434 1.00 70.12 389 GLY A N 1
ATOM 3038 C CA . GLY A 1 389 ? 6.953 -17.382 -26.275 1.00 70.12 389 GLY A CA 1
ATOM 3039 C C . GLY A 1 389 ? 5.496 -17.223 -25.816 1.00 70.12 389 GLY A C 1
ATOM 3040 O O . GLY A 1 389 ? 4.640 -16.794 -26.588 1.00 70.12 389 GLY A O 1
ATOM 3041 N N . THR A 1 390 ? 5.213 -17.569 -24.559 1.00 74.19 390 THR A N 1
ATOM 3042 C CA . THR A 1 390 ? 3.884 -17.443 -23.972 1.00 74.19 390 THR A CA 1
ATOM 3043 C C . THR A 1 390 ? 3.529 -15.971 -23.839 1.00 74.19 390 THR A C 1
ATOM 3045 O O . THR A 1 390 ? 4.343 -15.138 -23.438 1.00 74.19 390 THR A O 1
ATOM 3048 N N . CYS A 1 391 ? 2.297 -15.636 -24.212 1.00 72.12 391 CYS A N 1
ATOM 3049 C CA . CYS A 1 391 ? 1.822 -14.252 -24.207 1.00 72.12 391 CYS A CA 1
ATOM 3050 C C . CYS A 1 391 ? 1.107 -13.875 -22.897 1.00 72.12 391 CYS A C 1
ATOM 3052 O O . CYS A 1 391 ? 0.598 -12.763 -22.780 1.00 72.12 391 CYS A O 1
ATOM 3054 N N . GLY A 1 392 ? 1.059 -14.776 -21.911 1.00 92.81 392 GLY A N 1
ATOM 3055 C CA . GLY A 1 392 ? 0.410 -14.521 -20.631 1.00 92.81 392 GLY A CA 1
ATOM 3056 C C . GLY A 1 392 ? 0.263 -15.763 -19.761 1.00 92.81 392 GLY A C 1
ATOM 3057 O O . GLY A 1 392 ? 0.787 -16.833 -20.071 1.00 92.81 392 GLY A O 1
ATOM 3058 N N . ALA A 1 393 ? -0.461 -15.586 -18.667 1.00 96.06 393 ALA A N 1
ATOM 3059 C CA . ALA A 1 393 ? -0.865 -16.609 -17.721 1.00 96.06 393 ALA A CA 1
ATOM 3060 C C . ALA A 1 393 ? -2.345 -16.429 -17.357 1.00 96.06 393 ALA A C 1
ATOM 3062 O O . ALA A 1 393 ? -2.928 -15.354 -17.536 1.00 96.06 393 ALA A O 1
ATOM 3063 N N . VAL A 1 394 ? -2.955 -17.473 -16.819 1.00 97.62 394 VAL A N 1
ATOM 3064 C CA . VAL A 1 394 ? -4.346 -17.486 -16.361 1.00 97.62 394 VAL A CA 1
ATOM 3065 C C . VAL A 1 394 ? -4.396 -17.888 -14.901 1.00 97.62 394 VAL A C 1
ATOM 3067 O O . VAL A 1 394 ? -3.507 -18.583 -14.426 1.00 97.62 394 VAL A O 1
ATOM 3070 N N . ILE A 1 395 ? -5.422 -17.425 -14.188 1.00 98.31 395 ILE A N 1
ATOM 3071 C CA . ILE A 1 395 ? -5.738 -17.905 -12.838 1.00 98.31 395 ILE A CA 1
ATOM 3072 C C . ILE A 1 395 ? -7.242 -18.108 -12.705 1.00 98.31 395 ILE A C 1
ATOM 3074 O O . ILE A 1 395 ? -8.016 -17.300 -13.229 1.00 98.31 395 ILE A O 1
ATOM 3078 N N . VAL A 1 396 ? -7.667 -19.153 -11.999 1.00 98.75 396 VAL A N 1
ATOM 3079 C CA . VAL A 1 396 ? -9.067 -19.583 -11.943 1.00 98.75 396 VAL A CA 1
ATOM 3080 C C . VAL A 1 396 ? -9.537 -19.747 -10.508 1.00 98.75 396 VAL A C 1
ATOM 3082 O O . VAL A 1 396 ? -9.061 -20.588 -9.752 1.00 98.75 396 VAL A O 1
ATOM 3085 N N . PHE A 1 397 ? -10.537 -18.955 -10.136 1.00 98.81 397 PHE A N 1
ATOM 3086 C CA . PHE A 1 397 ? -11.242 -19.097 -8.873 1.00 98.81 397 PHE A CA 1
ATOM 3087 C C . PHE A 1 397 ? -12.480 -19.980 -9.065 1.00 98.81 397 PHE A C 1
ATOM 3089 O O . PHE A 1 397 ? -13.441 -19.561 -9.713 1.00 98.81 397 PHE A O 1
ATOM 3096 N N . ALA A 1 398 ? -12.477 -21.189 -8.502 1.00 98.81 398 ALA A N 1
ATOM 3097 C CA . ALA A 1 398 ? -13.600 -22.122 -8.587 1.00 98.81 398 ALA A CA 1
ATOM 3098 C C . ALA A 1 398 ? -14.533 -21.990 -7.380 1.00 98.81 398 ALA A C 1
ATOM 3100 O O . ALA A 1 398 ? -14.111 -22.210 -6.247 1.00 98.81 398 ALA A O 1
ATOM 3101 N N . TRP A 1 399 ? -15.801 -21.647 -7.616 1.00 98.75 399 TRP A N 1
ATOM 3102 C CA . TRP A 1 399 ? -16.803 -21.391 -6.579 1.00 98.75 399 TRP A CA 1
ATOM 3103 C C . TRP A 1 399 ? -17.999 -22.337 -6.684 1.00 98.75 399 TRP A C 1
ATOM 3105 O O . TRP A 1 399 ? -18.571 -22.503 -7.757 1.00 98.75 399 TRP A O 1
ATOM 3115 N N . ASN A 1 400 ? -18.432 -22.897 -5.557 1.00 98.69 400 ASN A N 1
ATOM 3116 C CA . ASN A 1 400 ? -19.672 -23.657 -5.436 1.00 98.69 400 ASN A CA 1
ATOM 3117 C C . ASN A 1 400 ? -20.758 -22.774 -4.800 1.00 98.69 400 ASN A C 1
ATOM 3119 O O . ASN A 1 400 ? -20.678 -22.410 -3.621 1.00 98.69 400 ASN A O 1
ATOM 3123 N N . SER A 1 401 ? -21.788 -22.438 -5.575 1.00 98.44 401 SER A N 1
ATOM 3124 C CA . SER A 1 401 ? -22.885 -21.559 -5.161 1.00 98.44 401 SER A CA 1
ATOM 3125 C C . SER A 1 401 ? -23.793 -22.196 -4.106 1.00 98.44 401 SER A C 1
ATOM 3127 O O . SER A 1 401 ? -24.416 -21.482 -3.318 1.00 98.44 401 SER A O 1
ATOM 3129 N N . THR A 1 402 ? -23.847 -23.530 -4.042 1.00 98.06 402 THR A N 1
ATOM 3130 C CA . THR A 1 402 ? -24.691 -24.269 -3.093 1.00 98.06 402 THR A CA 1
ATOM 3131 C C . THR A 1 402 ? -24.067 -24.300 -1.701 1.00 98.06 402 THR A C 1
ATOM 3133 O O . THR A 1 402 ? -24.738 -23.972 -0.723 1.00 98.06 402 THR A O 1
ATOM 3136 N N . SER A 1 403 ? -22.787 -24.665 -1.594 1.00 98.19 403 SER A N 1
ATOM 3137 C CA . SER A 1 403 ? -22.069 -24.711 -0.312 1.00 98.19 403 SER A CA 1
ATOM 3138 C C . SER A 1 403 ? -21.482 -23.364 0.105 1.00 98.19 403 SER A C 1
ATOM 3140 O O . SER A 1 403 ? -21.121 -23.208 1.268 1.00 98.19 403 SER A O 1
ATOM 3142 N N . LYS A 1 404 ? -21.413 -22.388 -0.811 1.00 98.31 404 LYS A N 1
ATOM 3143 C CA . LYS A 1 404 ? -20.766 -21.081 -0.605 1.00 98.31 404 LYS A CA 1
ATOM 3144 C C . LYS A 1 404 ? -19.291 -21.220 -0.228 1.00 98.31 404 LYS A C 1
ATOM 3146 O O . LYS A 1 404 ? -18.801 -20.576 0.702 1.00 98.31 404 LYS A O 1
ATOM 3151 N N . THR A 1 405 ? -18.594 -22.075 -0.967 1.00 98.62 405 THR A N 1
ATOM 3152 C CA . THR A 1 405 ? -17.178 -22.391 -0.757 1.00 98.62 405 THR A CA 1
ATOM 3153 C C . THR A 1 405 ? -16.421 -22.431 -2.076 1.00 98.62 405 THR A C 1
ATOM 3155 O O . THR A 1 405 ? -17.010 -22.697 -3.122 1.00 98.62 405 THR A O 1
ATOM 3158 N N . ALA A 1 406 ? -15.110 -22.242 -2.015 1.00 98.75 406 ALA A N 1
ATOM 3159 C CA . ALA A 1 406 ? -14.194 -22.366 -3.134 1.00 98.75 406 ALA A CA 1
ATOM 3160 C C . ALA A 1 406 ? -13.372 -23.663 -3.079 1.00 98.75 406 ALA A C 1
ATOM 3162 O O . ALA A 1 406 ? -13.304 -24.334 -2.041 1.00 98.75 406 ALA A O 1
ATOM 3163 N N . THR A 1 407 ? -12.721 -23.968 -4.200 1.00 98.75 407 THR A N 1
ATOM 3164 C CA . THR A 1 407 ? -11.601 -24.913 -4.283 1.00 98.75 407 THR A CA 1
ATOM 3165 C C . THR A 1 407 ? -10.300 -24.124 -4.426 1.00 98.75 407 THR A C 1
ATOM 3167 O O . THR A 1 407 ? -10.226 -23.196 -5.229 1.00 98.75 407 THR A O 1
ATOM 3170 N N . ILE A 1 408 ? -9.304 -24.478 -3.618 1.00 98.56 408 ILE A N 1
ATOM 3171 C CA . ILE A 1 408 ? -7.971 -23.869 -3.538 1.00 98.56 408 ILE A CA 1
ATOM 3172 C C . ILE A 1 408 ? -6.938 -24.974 -3.770 1.00 98.56 408 ILE A C 1
ATOM 3174 O O . ILE A 1 408 ? -7.163 -26.110 -3.356 1.00 98.56 408 ILE A O 1
ATOM 3178 N N . VAL A 1 409 ? -5.807 -24.643 -4.384 1.00 98.56 409 VAL A N 1
ATOM 3179 C CA . VAL A 1 409 ? -4.664 -25.558 -4.533 1.00 98.56 409 VAL A CA 1
ATOM 3180 C C . VAL A 1 409 ? -3.580 -25.201 -3.521 1.00 98.56 409 VAL A C 1
ATOM 3182 O O . VAL A 1 409 ? -3.442 -24.035 -3.146 1.00 98.56 409 VAL A O 1
ATOM 3185 N N . ARG A 1 410 ? -2.820 -26.180 -3.037 1.00 98.38 410 ARG A N 1
ATOM 3186 C CA . ARG A 1 410 ? -1.590 -25.962 -2.271 1.00 98.38 410 ARG A CA 1
ATOM 3187 C C . ARG A 1 410 ? -0.437 -26.646 -2.966 1.00 98.38 410 ARG A C 1
ATOM 3189 O O . ARG A 1 410 ? -0.512 -27.829 -3.257 1.00 98.38 410 ARG A O 1
ATOM 3196 N N . GLU A 1 411 ? 0.638 -25.904 -3.144 1.00 97.94 411 GLU A N 1
ATOM 3197 C CA . GLU A 1 411 ? 1.812 -26.370 -3.870 1.00 97.94 411 GLU A CA 1
ATOM 3198 C C . GLU A 1 411 ? 3.086 -25.792 -3.254 1.00 97.94 411 GLU A C 1
ATOM 3200 O O . GLU A 1 411 ? 3.070 -24.778 -2.537 1.00 97.94 411 GLU A O 1
ATOM 3205 N N . TYR A 1 412 ? 4.206 -26.456 -3.521 1.00 97.44 412 TYR A N 1
ATOM 3206 C CA . TYR A 1 412 ? 5.519 -25.990 -3.106 1.00 97.44 412 TYR A CA 1
ATOM 3207 C C . TYR A 1 412 ? 6.009 -24.841 -3.996 1.00 97.44 412 TYR A C 1
ATOM 3209 O O . TYR A 1 412 ? 6.237 -24.998 -5.189 1.00 97.44 412 TYR A O 1
ATOM 3217 N N . MET A 1 413 ? 6.274 -23.683 -3.390 1.00 97.06 413 MET A N 1
ATOM 3218 C CA . MET A 1 413 ? 6.745 -22.491 -4.090 1.00 97.06 413 MET A CA 1
ATOM 3219 C C . MET A 1 413 ? 8.255 -22.321 -3.910 1.00 97.06 413 MET A C 1
ATOM 3221 O O . MET A 1 413 ? 8.708 -21.884 -2.841 1.00 97.06 413 MET A O 1
ATOM 3225 N N . PRO A 1 414 ? 9.068 -22.593 -4.949 1.00 95.31 414 PRO A N 1
ATOM 3226 C CA . PRO A 1 414 ? 10.523 -22.626 -4.816 1.00 95.31 414 PRO A CA 1
ATOM 3227 C C . PRO A 1 414 ? 11.127 -21.261 -4.466 1.00 95.31 414 PRO A C 1
ATOM 3229 O O . PRO A 1 414 ? 12.154 -21.204 -3.797 1.00 95.31 414 PRO A O 1
ATOM 3232 N N . GLY A 1 415 ? 10.487 -20.156 -4.869 1.00 93.88 415 GLY A N 1
ATOM 3233 C CA . GLY A 1 415 ? 11.001 -18.804 -4.631 1.00 93.88 415 GLY A CA 1
ATOM 3234 C C . GLY A 1 415 ? 11.050 -18.404 -3.153 1.00 93.88 415 GLY A C 1
ATOM 3235 O O . GLY A 1 415 ? 11.999 -17.753 -2.725 1.00 93.88 415 GLY A O 1
ATOM 3236 N N . CYS A 1 416 ? 10.048 -18.803 -2.366 1.00 95.62 416 CYS A N 1
ATOM 3237 C CA . CYS A 1 416 ? 9.996 -18.539 -0.925 1.00 95.62 416 CYS A CA 1
ATOM 3238 C C . CYS A 1 416 ? 10.279 -19.783 -0.071 1.00 95.62 416 CYS A C 1
ATOM 3240 O O . CYS A 1 416 ? 10.337 -19.661 1.151 1.00 95.62 416 CYS A O 1
ATOM 3242 N N . HIS A 1 417 ? 10.468 -20.947 -0.702 1.00 97.00 417 HIS A N 1
ATOM 3243 C CA . HIS A 1 417 ? 10.695 -22.237 -0.054 1.00 97.00 417 HIS A CA 1
ATOM 3244 C C . HIS A 1 417 ? 9.594 -22.594 0.963 1.00 97.00 417 HIS A C 1
ATOM 3246 O O . HIS A 1 417 ? 9.864 -22.940 2.114 1.00 97.00 417 HIS A O 1
ATOM 3252 N N . ARG A 1 418 ? 8.328 -22.462 0.553 1.00 97.38 418 ARG A N 1
ATOM 3253 C CA . ARG A 1 418 ? 7.145 -22.747 1.384 1.00 97.38 418 ARG A CA 1
ATOM 3254 C C . ARG A 1 418 ? 6.077 -23.454 0.559 1.00 97.38 418 ARG A C 1
ATOM 3256 O O . ARG A 1 418 ? 6.002 -23.233 -0.642 1.00 97.38 418 ARG A O 1
ATOM 3263 N N . ILE A 1 419 ? 5.227 -24.236 1.220 1.00 98.12 419 ILE A N 1
ATOM 3264 C CA . ILE A 1 419 ? 3.949 -24.671 0.646 1.00 98.12 419 ILE A CA 1
ATOM 3265 C C . ILE A 1 419 ? 2.929 -23.577 0.943 1.00 98.12 419 ILE A C 1
ATOM 3267 O O . ILE A 1 419 ? 2.766 -23.197 2.105 1.00 98.12 419 ILE A O 1
ATOM 3271 N N . LEU A 1 420 ? 2.286 -23.041 -0.089 1.00 98.44 420 LEU A N 1
ATOM 3272 C CA . LEU A 1 420 ? 1.313 -21.956 0.041 1.00 98.44 420 LEU A CA 1
ATOM 3273 C C . LEU A 1 420 ? 0.040 -22.291 -0.728 1.00 98.44 420 LEU A C 1
ATOM 3275 O O . LEU A 1 420 ? 0.074 -23.023 -1.712 1.00 98.44 420 LEU A O 1
ATOM 3279 N N . GLY A 1 421 ? -1.080 -21.721 -0.283 1.00 98.62 421 GLY A N 1
ATOM 3280 C CA . GLY A 1 421 ? -2.327 -21.755 -1.035 1.00 98.62 421 GLY A CA 1
ATOM 3281 C C . GLY A 1 421 ? -2.254 -20.910 -2.308 1.00 98.62 421 GLY A C 1
ATOM 3282 O O . GLY A 1 421 ? -1.591 -19.870 -2.349 1.00 98.62 421 GLY A O 1
ATOM 3283 N N . GLY A 1 422 ? -2.988 -21.325 -3.327 1.00 98.25 422 GLY A N 1
ATOM 3284 C CA . GLY A 1 422 ? -3.088 -20.678 -4.625 1.00 98.25 422 GLY A CA 1
ATOM 3285 C C . GLY A 1 422 ? -4.446 -20.924 -5.274 1.00 98.25 422 GLY A C 1
ATOM 3286 O O . GLY A 1 422 ? -5.327 -21.582 -4.723 1.00 98.25 422 GLY A O 1
ATOM 3287 N N . LEU A 1 423 ? -4.621 -20.344 -6.451 1.00 98.50 423 LEU A N 1
ATOM 3288 C CA . LEU A 1 423 ? -5.718 -20.676 -7.356 1.00 98.50 423 LEU A CA 1
ATOM 3289 C C . LEU A 1 423 ? -5.150 -21.551 -8.463 1.00 98.50 423 LEU A C 1
ATOM 3291 O O . LEU A 1 423 ? -3.946 -21.459 -8.693 1.00 98.50 423 LEU A O 1
ATOM 3295 N N . ALA A 1 424 ? -6.003 -22.305 -9.158 1.00 98.31 424 ALA A N 1
ATOM 3296 C CA . ALA A 1 424 ? -5.535 -23.000 -10.348 1.00 98.31 424 ALA A CA 1
ATOM 3297 C C . ALA A 1 424 ? -4.968 -21.981 -11.351 1.00 98.31 424 ALA A C 1
ATOM 3299 O O . ALA A 1 424 ? -5.582 -20.921 -11.544 1.00 98.31 424 ALA A O 1
ATOM 3300 N N . ALA A 1 425 ? -3.796 -22.230 -11.919 1.00 97.31 425 ALA A N 1
ATOM 3301 C CA . ALA A 1 425 ? -3.024 -21.252 -12.656 1.00 97.31 425 ALA A CA 1
ATOM 3302 C C . ALA A 1 425 ? -2.028 -21.895 -13.617 1.00 97.31 425 ALA A C 1
ATOM 3304 O O . ALA A 1 425 ? -1.309 -22.806 -13.256 1.00 97.31 425 ALA A O 1
ATOM 3305 N N . GLY A 1 426 ? -1.851 -21.284 -14.786 1.00 95.25 426 GLY A N 1
ATOM 3306 C CA . GLY A 1 426 ? -0.824 -21.740 -15.716 1.00 95.25 426 GLY A CA 1
ATOM 3307 C C . GLY A 1 426 ? -0.566 -20.778 -16.860 1.00 95.25 426 GLY A C 1
ATOM 3308 O O . GLY A 1 426 ? -1.152 -19.689 -16.947 1.00 95.25 426 GLY A O 1
ATOM 3309 N N . LEU A 1 427 ? 0.411 -21.125 -17.694 1.00 94.50 427 LEU A N 1
ATOM 3310 C CA . LEU A 1 427 ? 0.856 -20.292 -18.808 1.00 94.50 427 LEU A CA 1
ATOM 3311 C C . LEU A 1 427 ? -0.044 -20.488 -20.025 1.00 94.50 427 LEU A C 1
ATOM 3313 O O . LEU A 1 427 ? -0.514 -21.577 -20.303 1.00 94.50 427 LEU A O 1
ATOM 3317 N N . VAL A 1 428 ? -0.232 -19.440 -20.826 1.00 93.19 428 VAL A N 1
ATOM 3318 C CA . VAL A 1 428 ? -0.939 -19.566 -22.107 1.00 93.19 428 VAL A CA 1
ATOM 3319 C C . VAL A 1 428 ? 0.055 -20.013 -23.181 1.00 93.19 428 VAL A C 1
ATOM 3321 O O . VAL A 1 428 ? 0.704 -19.187 -23.830 1.00 93.19 428 VAL A O 1
ATOM 3324 N N . GLU A 1 429 ? 0.192 -21.327 -23.334 1.00 89.31 429 GLU A N 1
ATOM 3325 C CA . GLU A 1 429 ? 1.102 -21.985 -24.282 1.00 89.31 429 GLU A CA 1
ATOM 3326 C C . GLU A 1 429 ? 0.407 -22.342 -25.599 1.00 89.31 429 GLU A C 1
ATOM 3328 O O . GLU A 1 429 ? -0.690 -22.894 -25.600 1.00 89.31 429 GLU A O 1
ATOM 3333 N N . GLU A 1 430 ? 1.027 -22.042 -26.742 1.00 82.12 430 GLU A N 1
ATOM 3334 C CA . GLU A 1 430 ? 0.406 -22.344 -28.038 1.00 82.12 430 GLU A CA 1
ATOM 3335 C C . GLU A 1 430 ? 0.330 -23.851 -28.297 1.00 82.12 430 GLU A C 1
ATOM 3337 O O . GLU A 1 430 ? -0.686 -24.327 -28.786 1.00 82.12 430 GLU A O 1
ATOM 3342 N N . GLU A 1 431 ? 1.366 -24.613 -27.947 1.00 81.38 431 GLU A N 1
ATOM 3343 C CA . GLU A 1 431 ? 1.452 -26.039 -28.283 1.00 81.38 431 GLU A CA 1
ATOM 3344 C C . GLU A 1 431 ? 0.607 -26.916 -27.345 1.00 81.38 431 GLU A C 1
ATOM 3346 O O . GLU A 1 431 ? -0.166 -27.745 -27.834 1.00 81.38 431 GLU A O 1
ATOM 3351 N N . LYS A 1 432 ? 0.679 -26.684 -26.020 1.00 78.81 432 LYS A N 1
ATOM 3352 C CA . LYS A 1 432 ? -0.094 -27.430 -25.002 1.00 78.81 432 LYS A CA 1
ATOM 3353 C C . LYS A 1 432 ? -1.602 -27.276 -25.232 1.00 78.81 432 LYS A C 1
ATOM 3355 O O . LYS A 1 432 ? -2.345 -28.255 -25.191 1.00 78.81 432 LYS A O 1
ATOM 3360 N N . HIS A 1 433 ? -2.044 -26.066 -25.585 1.00 75.31 433 HIS A N 1
ATOM 3361 C CA . HIS A 1 433 ? -3.464 -25.757 -25.771 1.00 75.31 433 HIS A CA 1
ATOM 3362 C C . HIS A 1 433 ? -3.984 -25.964 -27.202 1.00 75.31 433 HIS A C 1
ATOM 3364 O O . HIS A 1 433 ? -5.195 -26.058 -27.386 1.00 75.31 433 HIS A O 1
ATOM 3370 N N . ALA A 1 434 ? -3.120 -26.056 -28.222 1.00 66.94 434 ALA A N 1
ATOM 3371 C CA . ALA A 1 434 ? -3.564 -26.298 -29.598 1.00 66.94 434 ALA A CA 1
ATOM 3372 C C . ALA A 1 434 ? -3.756 -27.782 -29.933 1.00 66.94 434 ALA A C 1
ATOM 3374 O O . ALA A 1 434 ? -4.521 -28.091 -30.841 1.00 66.94 434 ALA A O 1
ATOM 3375 N N . ALA A 1 435 ? -3.060 -28.704 -29.263 1.00 55.50 435 ALA A N 1
ATOM 3376 C CA . ALA A 1 435 ? -2.877 -30.059 -29.787 1.00 55.50 435 ALA A CA 1
ATOM 3377 C C . ALA A 1 435 ? -4.095 -30.999 -29.666 1.00 55.50 435 ALA A C 1
ATOM 3379 O O . ALA A 1 435 ? -4.180 -31.956 -30.435 1.00 55.50 435 ALA A O 1
ATOM 3380 N N . ASN A 1 436 ? -5.044 -30.742 -28.757 1.00 54.16 436 ASN A N 1
ATOM 3381 C CA . ASN A 1 436 ? -6.109 -31.711 -28.444 1.00 54.16 436 ASN A CA 1
ATOM 3382 C C . ASN A 1 436 ? -7.550 -31.238 -28.725 1.00 54.16 436 ASN A C 1
ATOM 3384 O O . ASN A 1 436 ? -8.440 -32.080 -28.764 1.00 54.16 436 ASN A O 1
ATOM 3388 N N . ASP A 1 437 ? -7.772 -29.951 -29.022 1.00 52.31 437 ASP A N 1
ATOM 3389 C CA . ASP A 1 437 ? -9.087 -29.379 -29.382 1.00 52.31 437 ASP A CA 1
ATOM 3390 C C . ASP A 1 437 ? -9.069 -28.732 -30.790 1.00 52.31 437 ASP A C 1
ATOM 3392 O O . ASP A 1 437 ? -9.667 -27.689 -31.053 1.00 52.31 437 ASP A O 1
ATOM 3396 N N . ILE A 1 438 ? -8.388 -29.383 -31.748 1.00 46.16 438 ILE A N 1
ATOM 3397 C CA . ILE A 1 438 ? -8.226 -28.964 -33.166 1.00 46.16 438 ILE A CA 1
ATOM 3398 C C . ILE A 1 438 ? -9.560 -28.948 -33.957 1.00 46.16 438 ILE A C 1
ATOM 3400 O O . ILE A 1 438 ? -9.565 -28.869 -35.183 1.00 46.16 438 ILE A O 1
ATOM 3404 N N . LEU A 1 439 ? -10.723 -29.007 -33.307 1.00 48.16 439 LEU A N 1
ATOM 3405 C CA . LEU A 1 439 ? -12.000 -28.943 -34.019 1.00 48.16 439 LEU A CA 1
ATOM 3406 C C . LEU A 1 439 ? -12.588 -27.542 -34.176 1.00 48.16 439 LEU A C 1
ATOM 3408 O O . LEU A 1 439 ? -13.484 -27.418 -34.998 1.00 48.16 439 LEU A O 1
ATOM 3412 N N . ASP A 1 440 ? -12.072 -26.495 -33.518 1.00 47.94 440 ASP A N 1
ATOM 3413 C CA . ASP A 1 440 ? -12.767 -25.197 -33.547 1.00 47.94 440 ASP A CA 1
ATOM 3414 C C . ASP A 1 440 ? -11.865 -23.944 -33.482 1.00 47.94 440 ASP A C 1
ATOM 3416 O O . ASP A 1 440 ? -12.272 -22.895 -32.984 1.00 47.94 440 ASP A O 1
ATOM 3420 N N . LEU A 1 441 ? -10.666 -23.971 -34.084 1.00 51.19 441 LEU A N 1
ATOM 3421 C CA . LEU A 1 441 ? -9.875 -22.739 -34.317 1.00 51.19 441 LEU A CA 1
ATOM 3422 C C . LEU A 1 441 ? -10.623 -21.678 -35.162 1.00 51.19 441 LEU A C 1
ATOM 3424 O O . LEU A 1 441 ? -10.231 -20.512 -35.157 1.00 51.19 441 LEU A O 1
ATOM 3428 N N . ASP A 1 442 ? -11.717 -22.053 -35.834 1.00 53.62 442 ASP A N 1
ATOM 3429 C CA . ASP A 1 442 ? -12.617 -21.146 -36.563 1.00 53.62 442 ASP A CA 1
ATOM 3430 C C . ASP A 1 442 ? -13.711 -20.505 -35.677 1.00 53.62 442 ASP A C 1
ATOM 3432 O O . ASP A 1 442 ? -14.430 -19.615 -36.134 1.00 53.62 442 ASP A O 1
ATOM 3436 N N . THR A 1 443 ? -13.849 -20.902 -34.404 1.00 55.72 443 THR A N 1
ATOM 3437 C CA . THR A 1 443 ? -14.873 -20.332 -33.498 1.00 55.72 443 THR A CA 1
ATOM 3438 C C . THR A 1 443 ? -14.460 -19.023 -32.839 1.00 55.72 443 THR A C 1
ATOM 3440 O O . THR A 1 443 ? -15.306 -18.334 -32.269 1.00 55.72 443 THR A O 1
ATOM 3443 N N . GLY A 1 444 ? -13.178 -18.650 -32.929 1.00 63.41 444 GLY A N 1
ATOM 3444 C CA . GLY A 1 444 ? -12.659 -17.433 -32.305 1.00 63.41 444 GLY A CA 1
ATOM 3445 C C . GLY A 1 444 ? -12.683 -17.467 -30.774 1.00 63.41 444 GLY A C 1
ATOM 3446 O O . GLY A 1 444 ? -12.760 -16.406 -30.155 1.00 63.41 444 GLY A O 1
ATOM 3447 N N . GLU A 1 445 ? -12.646 -18.654 -30.157 1.00 74.88 445 GLU A N 1
ATOM 3448 C CA . GLU A 1 445 ? -12.593 -18.779 -28.699 1.00 74.88 445 GLU A CA 1
ATOM 3449 C C . GLU A 1 445 ? -11.298 -18.163 -28.126 1.00 74.88 445 GLU A C 1
ATOM 3451 O O . GLU A 1 445 ? -10.205 -18.300 -28.683 1.00 74.88 445 GLU A O 1
ATOM 3456 N N . ASP A 1 446 ? -11.425 -17.436 -27.011 1.00 88.12 446 ASP A N 1
ATOM 3457 C CA . ASP A 1 446 ? -10.307 -16.769 -26.337 1.00 88.12 446 ASP A CA 1
ATOM 3458 C C . ASP A 1 446 ? -9.302 -17.810 -25.822 1.00 88.12 446 ASP A C 1
ATOM 3460 O O . ASP A 1 446 ? -9.619 -18.608 -24.939 1.00 88.12 446 ASP A O 1
ATOM 3464 N N . ARG A 1 447 ? -8.060 -17.769 -26.322 1.00 90.12 447 ARG A N 1
ATOM 3465 C CA . ARG A 1 447 ? -6.969 -18.669 -25.902 1.00 90.12 447 ARG A CA 1
ATOM 3466 C C . ARG A 1 447 ? -6.748 -18.674 -24.388 1.00 90.12 447 ARG A C 1
ATOM 3468 O O . ARG A 1 447 ? -6.405 -19.709 -23.827 1.00 90.12 447 ARG A O 1
ATOM 3475 N N . ASN A 1 448 ? -6.974 -17.542 -23.717 1.00 93.81 448 ASN A N 1
ATOM 3476 C CA . ASN A 1 448 ? -6.876 -17.470 -22.260 1.00 93.81 448 ASN A CA 1
ATOM 3477 C C . ASN A 1 448 ? -7.965 -18.314 -21.583 1.00 93.81 448 ASN A C 1
ATOM 3479 O O . ASN A 1 448 ? -7.734 -18.880 -20.525 1.00 93.81 448 ASN A O 1
ATOM 3483 N N . LEU A 1 449 ? -9.167 -18.383 -22.154 1.00 94.75 449 LEU A N 1
ATOM 3484 C CA . LEU A 1 449 ? -10.244 -19.193 -21.591 1.00 94.75 449 LEU A CA 1
ATOM 3485 C C . LEU A 1 449 ? -9.975 -20.688 -21.789 1.00 94.75 449 LEU A C 1
ATOM 3487 O O . LEU A 1 449 ? -10.258 -21.470 -20.885 1.00 94.75 449 LEU A O 1
ATOM 3491 N N . VAL A 1 450 ? -9.407 -21.074 -22.936 1.00 93.50 450 VAL A N 1
ATOM 3492 C CA . VAL A 1 450 ? -8.990 -22.461 -23.196 1.00 93.50 450 VAL A CA 1
ATOM 3493 C C . VAL A 1 450 ? -7.944 -22.899 -22.173 1.00 93.50 450 VAL A C 1
ATOM 3495 O O . VAL A 1 450 ? -8.174 -23.883 -21.476 1.00 93.50 450 VAL A O 1
ATOM 3498 N N . ALA A 1 451 ? -6.867 -22.120 -22.008 1.00 94.75 451 ALA A N 1
ATOM 3499 C CA . ALA A 1 451 ? -5.853 -22.383 -20.986 1.00 94.75 451 ALA A CA 1
ATOM 3500 C C . ALA A 1 451 ? -6.487 -22.483 -19.591 1.00 94.75 451 ALA A C 1
ATOM 3502 O O . ALA A 1 451 ? -6.318 -23.481 -18.907 1.00 94.75 451 ALA A O 1
ATOM 3503 N N . ALA A 1 452 ? -7.338 -21.525 -19.208 1.00 97.00 452 ALA A N 1
ATOM 3504 C CA . ALA A 1 452 ? -7.997 -21.532 -17.900 1.00 97.00 452 ALA A CA 1
ATOM 3505 C C . ALA A 1 452 ? -8.834 -22.800 -17.638 1.00 97.00 452 ALA A C 1
ATOM 3507 O O . ALA A 1 452 ? -8.909 -23.270 -16.505 1.00 97.00 452 ALA A O 1
ATOM 3508 N N . ARG A 1 453 ? -9.477 -23.367 -18.666 1.00 96.56 453 ARG A N 1
ATOM 3509 C CA . ARG A 1 453 ? -10.215 -24.632 -18.536 1.00 96.56 453 ARG A CA 1
ATOM 3510 C C . ARG A 1 453 ? -9.283 -25.830 -18.380 1.00 96.56 453 ARG A C 1
ATOM 3512 O O . ARG A 1 453 ? -9.627 -26.717 -17.605 1.00 96.56 453 ARG A O 1
ATOM 3519 N N . CYS A 1 454 ? -8.157 -25.852 -19.096 1.00 95.69 454 CYS A N 1
ATOM 3520 C CA . CYS A 1 454 ? -7.142 -26.892 -18.932 1.00 95.69 454 CYS A CA 1
ATOM 3521 C C . CYS A 1 454 ? -6.586 -26.877 -17.506 1.00 95.69 454 CYS A C 1
ATOM 3523 O O . CYS A 1 454 ? -6.702 -27.891 -16.829 1.00 95.69 454 CYS A O 1
ATOM 3525 N N . GLU A 1 455 ? -6.150 -25.715 -17.009 1.00 97.38 455 GLU A N 1
ATOM 3526 C CA . GLU A 1 455 ? -5.608 -25.590 -15.645 1.00 97.38 455 GLU A CA 1
ATOM 3527 C C . GLU A 1 455 ? -6.634 -25.966 -14.566 1.00 97.38 455 GLU A C 1
ATOM 3529 O O . GLU A 1 455 ? -6.315 -26.613 -13.574 1.00 97.38 455 GLU A O 1
ATOM 3534 N N . LEU A 1 456 ? -7.914 -25.614 -14.750 1.00 98.12 456 LEU A N 1
ATOM 3535 C CA . LEU A 1 456 ? -8.966 -26.021 -13.811 1.00 98.12 456 LEU A CA 1
ATOM 3536 C C . LEU A 1 456 ? -9.151 -27.550 -13.770 1.00 98.12 456 LEU A C 1
ATOM 3538 O O . LEU A 1 456 ? -9.415 -28.120 -12.707 1.00 98.12 456 LEU A O 1
ATOM 3542 N N . GLU A 1 457 ? -9.073 -28.209 -14.922 1.00 97.56 457 GLU A N 1
ATOM 3543 C CA . GLU A 1 457 ? -9.208 -29.660 -15.001 1.00 97.56 457 GLU A CA 1
ATOM 3544 C C . GLU A 1 457 ? -7.981 -30.364 -14.421 1.00 97.56 457 GLU A C 1
ATOM 3546 O O . GLU A 1 457 ? -8.155 -31.281 -13.620 1.00 97.56 457 GLU A O 1
ATOM 3551 N N . GLU A 1 458 ? -6.782 -29.917 -14.800 1.00 96.62 458 GLU A N 1
ATOM 3552 C CA . GLU A 1 458 ? -5.489 -30.450 -14.359 1.00 96.62 458 GLU A CA 1
ATOM 3553 C C . GLU A 1 458 ? -5.330 -30.277 -12.842 1.00 96.62 458 GLU A C 1
ATOM 3555 O O . GLU A 1 458 ? -5.266 -31.262 -12.108 1.00 96.62 458 GLU A O 1
ATOM 3560 N N . GLU A 1 459 ? -5.395 -29.047 -12.333 1.00 98.00 459 GLU A N 1
ATOM 3561 C CA . GLU A 1 459 ? -4.990 -28.756 -10.953 1.00 98.00 459 GLU A CA 1
ATOM 3562 C C . GLU A 1 459 ? -6.124 -28.853 -9.926 1.00 98.00 459 GLU A C 1
ATOM 3564 O O . GLU A 1 459 ? -5.876 -28.961 -8.726 1.00 98.00 459 GLU A O 1
ATOM 3569 N N . CYS A 1 460 ? -7.391 -28.788 -10.354 1.00 98.19 460 CYS A N 1
ATOM 3570 C CA . CYS A 1 460 ? -8.542 -28.894 -9.446 1.00 98.19 460 CYS A CA 1
ATOM 3571 C C . CYS A 1 460 ? -9.419 -30.126 -9.690 1.00 98.19 460 CYS A C 1
ATOM 3573 O O . CYS A 1 460 ? -10.322 -30.379 -8.887 1.00 98.19 460 CYS A O 1
ATOM 3575 N N . HIS A 1 461 ? -9.199 -30.888 -10.766 1.00 98.00 461 HIS A N 1
ATOM 3576 C CA . HIS A 1 461 ? -10.074 -31.989 -11.189 1.00 98.00 461 HIS A CA 1
ATOM 3577 C C . HIS A 1 461 ? -11.536 -31.544 -11.375 1.00 98.00 461 HIS A C 1
ATOM 3579 O O . HIS A 1 461 ? -12.483 -32.239 -10.970 1.00 98.00 461 HIS A O 1
ATOM 3585 N N . LEU A 1 462 ? -11.725 -30.352 -11.948 1.00 98.31 462 LEU A N 1
ATOM 3586 C CA . LEU A 1 462 ? -13.016 -29.690 -12.131 1.00 98.31 462 LEU A CA 1
ATOM 3587 C C . LEU A 1 462 ? -13.217 -29.248 -13.590 1.00 98.31 462 LEU A C 1
ATOM 3589 O O . LEU A 1 462 ? -12.276 -28.860 -14.266 1.00 98.31 462 LEU A O 1
ATOM 3593 N N . ALA A 1 463 ? -14.460 -29.256 -14.076 1.00 98.19 463 ALA A N 1
ATOM 3594 C CA . ALA A 1 463 ? -14.809 -28.766 -15.412 1.00 98.19 463 ALA A CA 1
ATOM 3595 C C . ALA A 1 463 ? -16.218 -28.151 -15.474 1.00 98.19 463 ALA A C 1
ATOM 3597 O O . ALA A 1 463 ? -17.010 -28.219 -14.531 1.00 98.19 463 ALA A O 1
ATOM 3598 N N . GLY A 1 464 ? -16.557 -27.549 -16.617 1.00 97.12 464 GLY A N 1
ATOM 3599 C CA . GLY A 1 464 ? -17.868 -26.942 -16.860 1.00 97.12 464 GLY A CA 1
ATOM 3600 C C . GLY A 1 464 ? -18.100 -25.667 -16.046 1.00 97.12 464 GLY A C 1
ATOM 3601 O O . GLY A 1 464 ? -17.193 -24.853 -15.899 1.00 97.12 464 GLY A O 1
ATOM 3602 N N . GLY A 1 465 ? -19.325 -25.477 -15.551 1.00 98.06 465 GLY A N 1
ATOM 3603 C CA . GLY A 1 465 ? -19.719 -24.292 -14.784 1.00 98.06 465 GLY A CA 1
ATOM 3604 C C . GLY A 1 465 ? -19.969 -23.040 -15.633 1.00 98.06 465 GLY A C 1
ATOM 3605 O O . GLY A 1 465 ? -19.910 -23.058 -16.864 1.00 98.06 465 GLY A O 1
ATOM 3606 N N . THR A 1 466 ? -20.280 -21.935 -14.956 1.00 98.38 466 THR A N 1
ATOM 3607 C CA . THR A 1 466 ? -20.477 -20.617 -15.580 1.00 98.38 466 THR A CA 1
ATOM 3608 C C . THR A 1 466 ? -19.234 -19.759 -15.394 1.00 98.38 466 THR A C 1
ATOM 3610 O O . THR A 1 466 ? -18.856 -19.460 -14.262 1.00 98.38 466 THR A O 1
ATOM 3613 N N . TRP A 1 467 ? -18.622 -19.343 -16.502 1.00 98.19 467 TRP A N 1
ATOM 3614 C CA . TRP A 1 467 ? -17.352 -18.620 -16.512 1.00 98.19 467 TRP A CA 1
ATOM 3615 C C . TRP A 1 467 ? -17.541 -17.107 -16.587 1.00 98.19 467 TRP A C 1
ATOM 3617 O O . TRP A 1 467 ? -18.317 -16.589 -17.389 1.00 98.19 467 TRP A O 1
ATOM 3627 N N . TYR A 1 468 ? -16.763 -16.395 -15.781 1.00 98.00 468 TYR A N 1
ATOM 3628 C CA . TYR A 1 468 ? -16.688 -14.945 -15.758 1.00 98.00 468 TYR A CA 1
ATOM 3629 C C . TYR A 1 468 ? -15.227 -14.521 -15.836 1.00 98.00 468 TYR A C 1
ATOM 3631 O O . TYR A 1 468 ? -14.447 -14.798 -14.927 1.00 98.00 468 TYR A O 1
ATOM 3639 N N . ARG A 1 469 ? -14.864 -13.778 -16.882 1.00 97.69 469 ARG A N 1
ATOM 3640 C CA . ARG A 1 469 ? -13.618 -13.008 -16.871 1.00 97.69 469 ARG A CA 1
ATOM 3641 C C . ARG A 1 469 ? -13.719 -11.943 -15.775 1.00 97.69 469 ARG A C 1
ATOM 3643 O O . ARG A 1 469 ? -14.745 -11.266 -15.655 1.00 97.69 469 ARG A O 1
ATOM 3650 N N . LEU A 1 470 ? -12.681 -11.825 -14.951 1.00 97.56 470 LEU A N 1
ATOM 3651 C CA . LEU A 1 470 ? -12.639 -10.873 -13.833 1.00 97.56 470 LEU A CA 1
ATOM 3652 C C . LEU A 1 470 ? -12.044 -9.514 -14.233 1.00 97.56 470 LEU A C 1
ATOM 3654 O O . LEU A 1 470 ? -12.088 -8.565 -13.451 1.00 97.56 470 LEU A O 1
ATOM 3658 N N . THR A 1 471 ? -11.543 -9.405 -15.463 1.00 95.19 471 THR A N 1
ATOM 3659 C CA . THR A 1 471 ? -11.177 -8.154 -16.134 1.00 95.19 471 THR A CA 1
ATOM 3660 C C . THR A 1 471 ? -12.127 -7.846 -17.288 1.00 95.19 471 THR A C 1
ATOM 3662 O O . THR A 1 471 ? -12.877 -8.707 -17.751 1.00 95.19 471 THR A O 1
ATOM 3665 N N . GLU A 1 472 ? -12.093 -6.603 -17.766 1.00 91.75 472 GLU A N 1
ATOM 3666 C CA . GLU A 1 472 ? -12.740 -6.240 -19.027 1.00 91.75 472 GLU A CA 1
ATOM 3667 C C . GLU A 1 472 ? -12.079 -6.967 -20.216 1.00 91.75 472 GLU A C 1
ATOM 3669 O O . GLU A 1 472 ? -10.945 -7.453 -20.138 1.00 91.75 472 GLU A O 1
ATOM 3674 N N . GLU A 1 473 ? -12.805 -7.062 -21.327 1.00 88.88 473 GLU A N 1
ATOM 3675 C CA . GLU A 1 473 ? -12.321 -7.696 -22.553 1.00 88.88 473 GLU A CA 1
ATOM 3676 C C . GLU A 1 473 ? -11.063 -6.991 -23.088 1.00 88.88 473 GLU A C 1
ATOM 3678 O O . GLU A 1 473 ? -10.968 -5.764 -23.077 1.00 88.88 473 GLU A O 1
ATOM 3683 N N . GLY A 1 474 ? -10.062 -7.770 -23.509 1.00 86.75 474 GLY A N 1
ATOM 3684 C CA . GLY A 1 474 ? -8.758 -7.243 -23.936 1.00 86.75 474 GLY A CA 1
ATOM 3685 C C . GLY A 1 474 ? -7.892 -6.677 -22.800 1.00 86.75 474 GLY A C 1
ATOM 3686 O O . GLY A 1 474 ? -6.798 -6.163 -23.049 1.00 86.75 474 GLY A O 1
ATOM 3687 N N . ILE A 1 475 ? -8.350 -6.763 -21.545 1.00 91.00 475 ILE A N 1
ATOM 3688 C CA . ILE A 1 475 ? -7.587 -6.328 -20.378 1.00 91.00 475 ILE A CA 1
ATOM 3689 C C . ILE A 1 475 ? -6.956 -7.527 -19.667 1.00 91.00 475 ILE A C 1
ATOM 3691 O O . ILE A 1 475 ? -7.623 -8.492 -19.286 1.00 91.00 475 ILE A O 1
ATOM 3695 N N . SER A 1 476 ? -5.654 -7.418 -19.456 1.00 92.19 476 SER A N 1
ATOM 3696 C CA . SER A 1 476 ? -4.749 -8.334 -18.763 1.00 92.19 476 SER A CA 1
ATOM 3697 C C . SER A 1 476 ? -3.966 -7.538 -17.712 1.00 92.19 476 SER A C 1
ATOM 3699 O O . SER A 1 476 ? -3.852 -6.307 -17.788 1.00 92.19 476 SER A O 1
ATOM 3701 N N . ILE A 1 477 ? -3.473 -8.214 -16.680 1.00 94.56 477 ILE A N 1
ATOM 3702 C CA . ILE A 1 477 ? -2.882 -7.558 -15.509 1.00 94.56 477 ILE A CA 1
ATOM 3703 C C . ILE A 1 477 ? -1.396 -7.899 -15.446 1.00 94.56 477 ILE A C 1
ATOM 3705 O O . ILE A 1 477 ? -1.074 -9.082 -15.398 1.00 94.56 477 ILE A O 1
ATOM 3709 N N . PRO A 1 478 ? -0.478 -6.918 -15.421 1.00 93.75 478 PRO A N 1
ATOM 3710 C CA . PRO A 1 478 ? 0.943 -7.220 -15.279 1.00 93.75 478 PRO A CA 1
ATOM 3711 C C . PRO A 1 478 ? 1.190 -7.954 -13.956 1.00 93.75 478 PRO A C 1
ATOM 3713 O O . PRO A 1 478 ? 0.743 -7.495 -12.904 1.00 93.75 478 PRO A O 1
ATOM 3716 N N . MET A 1 479 ? 1.890 -9.091 -14.013 1.00 93.50 479 MET A N 1
ATOM 3717 C CA . MET A 1 479 ? 2.130 -9.947 -12.844 1.00 93.50 479 MET A CA 1
ATOM 3718 C C . MET A 1 479 ? 2.971 -9.244 -11.768 1.00 93.50 479 MET A C 1
ATOM 3720 O O . MET A 1 479 ? 2.667 -9.339 -10.582 1.00 93.50 479 MET A O 1
ATOM 3724 N N . ASP A 1 480 ? 4.029 -8.546 -12.183 1.00 93.50 480 ASP A N 1
ATOM 3725 C CA . ASP A 1 480 ? 4.918 -7.763 -11.321 1.00 93.50 480 ASP A CA 1
ATOM 3726 C C . ASP A 1 480 ? 5.633 -6.675 -12.150 1.00 93.50 480 ASP A C 1
ATOM 3728 O O . ASP A 1 480 ? 5.642 -6.704 -13.380 1.00 93.50 480 ASP A O 1
ATOM 3732 N N . LYS A 1 481 ? 6.265 -5.706 -11.484 1.00 94.50 481 LYS A N 1
ATOM 3733 C CA . LYS A 1 481 ? 6.982 -4.569 -12.074 1.00 94.50 481 LYS A CA 1
ATOM 3734 C C . LYS A 1 481 ? 8.084 -4.972 -13.060 1.00 94.50 481 LYS A C 1
ATOM 3736 O O . LYS A 1 481 ? 8.334 -4.234 -14.012 1.00 94.50 481 LYS A O 1
ATOM 3741 N N . TYR A 1 482 ? 8.783 -6.075 -12.802 1.00 96.38 482 TYR A N 1
ATOM 3742 C CA . TYR A 1 482 ? 9.937 -6.510 -13.598 1.00 96.38 482 TYR A CA 1
ATOM 3743 C C . TYR A 1 482 ? 9.660 -7.783 -14.399 1.00 96.38 482 TYR A C 1
ATOM 3745 O O . TYR A 1 482 ? 10.599 -8.435 -14.844 1.00 96.38 482 TYR A O 1
ATOM 3753 N N . VAL A 1 483 ? 8.391 -8.145 -14.590 1.00 94.94 483 VAL A N 1
ATOM 3754 C CA . VAL A 1 483 ? 7.975 -9.354 -15.307 1.00 94.94 483 VAL A CA 1
ATOM 3755 C C . VAL A 1 483 ? 7.151 -8.951 -16.528 1.00 94.94 483 VAL A C 1
ATOM 3757 O O . VAL A 1 483 ? 6.300 -8.073 -16.433 1.00 94.94 483 VAL A O 1
ATOM 3760 N N . ILE A 1 484 ? 7.404 -9.578 -17.682 1.00 94.44 484 ILE A N 1
ATOM 3761 C CA . ILE A 1 484 ? 6.635 -9.317 -18.917 1.00 94.44 484 ILE A CA 1
ATOM 3762 C C . ILE A 1 484 ? 5.265 -10.004 -18.884 1.00 94.44 484 ILE A C 1
ATOM 3764 O O . ILE A 1 484 ? 4.302 -9.470 -19.421 1.00 94.44 484 ILE A O 1
ATOM 3768 N N . THR A 1 485 ? 5.188 -11.176 -18.252 1.00 94.12 485 THR A N 1
ATOM 3769 C CA . THR A 1 485 ? 3.966 -11.989 -18.165 1.00 94.12 485 THR A CA 1
ATOM 3770 C C . THR A 1 485 ? 2.795 -11.179 -17.609 1.00 94.12 485 THR A C 1
ATOM 3772 O O . THR A 1 485 ? 2.877 -10.606 -16.517 1.00 94.12 485 THR A O 1
ATOM 3775 N N . GLU A 1 486 ? 1.683 -11.193 -18.335 1.00 95.12 486 GLU A N 1
ATOM 3776 C CA . GLU A 1 486 ? 0.408 -10.648 -17.883 1.00 95.12 486 GLU A CA 1
ATOM 3777 C C . GLU A 1 486 ? -0.562 -11.776 -17.521 1.00 95.12 486 GLU A C 1
ATOM 3779 O O . GLU A 1 486 ? -0.478 -12.876 -18.057 1.00 95.12 486 GLU A O 1
ATOM 3784 N N . ILE A 1 487 ? -1.490 -11.498 -16.612 1.00 96.69 487 ILE A N 1
ATOM 3785 C CA . ILE A 1 487 ? -2.424 -12.463 -16.041 1.00 96.69 487 ILE A CA 1
ATOM 3786 C C . ILE A 1 487 ? -3.848 -12.129 -16.478 1.00 96.69 487 ILE A C 1
ATOM 3788 O O . ILE A 1 487 ? -4.283 -10.976 -16.385 1.00 96.69 487 ILE A O 1
ATOM 3792 N N . THR A 1 488 ? -4.593 -13.154 -16.885 1.00 97.69 488 THR A N 1
ATOM 3793 C CA . THR A 1 488 ? -6.035 -13.086 -17.128 1.00 97.69 488 THR A CA 1
ATOM 3794 C C . THR A 1 488 ? -6.792 -13.891 -16.062 1.00 97.69 488 THR A C 1
ATOM 3796 O O . THR A 1 488 ? -6.806 -15.120 -16.119 1.00 97.69 488 THR A O 1
ATOM 3799 N N . PRO A 1 489 ? -7.428 -13.225 -15.082 1.00 98.25 489 PRO A N 1
ATOM 3800 C CA . PRO A 1 489 ? -8.156 -13.903 -14.016 1.00 98.25 489 PRO A CA 1
ATOM 3801 C C . PRO A 1 489 ? -9.590 -14.285 -14.416 1.00 98.25 489 PRO A C 1
ATOM 3803 O O . PRO A 1 489 ? -10.323 -13.484 -15.006 1.00 98.25 489 PRO A O 1
ATOM 3806 N N . TYR A 1 490 ? -10.015 -15.479 -14.005 1.00 98.62 490 TYR A N 1
ATOM 3807 C CA . TYR A 1 490 ? -11.354 -16.026 -14.207 1.00 98.62 490 TYR A CA 1
ATOM 3808 C C . TYR A 1 490 ? -12.003 -16.467 -12.890 1.00 98.62 490 TYR A C 1
ATOM 3810 O O . TYR A 1 490 ? -11.338 -16.899 -11.952 1.00 98.62 490 TYR A O 1
ATOM 3818 N N . LEU A 1 491 ? -13.330 -16.382 -12.844 1.00 98.75 491 LEU A N 1
ATOM 3819 C CA . LEU A 1 491 ? -14.197 -17.029 -11.862 1.00 98.75 491 LEU A CA 1
ATOM 3820 C C . LEU A 1 491 ? -15.045 -18.064 -12.598 1.00 98.75 491 LEU A C 1
ATOM 3822 O O . LEU A 1 491 ? -15.673 -17.730 -13.603 1.00 98.75 491 LEU A O 1
ATOM 3826 N N . VAL A 1 492 ? -15.125 -19.278 -12.067 1.00 98.81 492 VAL A N 1
ATOM 3827 C CA . VAL A 1 492 ? -16.073 -20.300 -12.515 1.00 98.81 492 VAL A CA 1
ATOM 3828 C C . VAL A 1 492 ? -17.027 -20.642 -11.375 1.00 98.81 492 VAL A C 1
ATOM 3830 O O . VAL A 1 492 ? -16.597 -20.911 -10.254 1.00 98.81 492 VAL A O 1
ATOM 3833 N N . ILE A 1 493 ? -18.331 -20.594 -11.648 1.00 98.81 493 ILE A N 1
ATOM 3834 C CA . ILE A 1 493 ? -19.382 -20.944 -10.685 1.00 98.81 493 ILE A CA 1
ATOM 3835 C C . ILE A 1 493 ? -19.969 -22.309 -11.036 1.00 98.81 493 ILE A C 1
ATOM 3837 O O . ILE A 1 493 ? -20.328 -22.555 -12.188 1.00 98.81 493 ILE A O 1
ATOM 3841 N N . ASP A 1 494 ? -20.085 -23.160 -10.021 1.00 98.50 494 ASP A N 1
ATOM 3842 C CA . ASP A 1 494 ? -20.603 -24.528 -10.070 1.00 98.50 494 ASP A CA 1
ATOM 3843 C C . ASP A 1 494 ? -19.917 -25.430 -11.110 1.00 98.50 494 ASP A C 1
ATOM 3845 O O . ASP A 1 494 ? -20.598 -26.092 -11.903 1.00 98.50 494 ASP A O 1
ATOM 3849 N N . PRO A 1 495 ? -18.568 -25.489 -11.137 1.00 98.56 495 PRO A N 1
ATOM 3850 C CA . PRO A 1 495 ? -17.901 -26.547 -11.877 1.00 98.56 495 PRO A CA 1
ATOM 3851 C C . PRO A 1 495 ? -18.205 -27.913 -11.237 1.00 98.56 495 PRO A C 1
ATOM 3853 O O . PRO A 1 495 ? -18.495 -28.018 -10.042 1.00 98.56 495 PRO A O 1
ATOM 3856 N N . HIS A 1 496 ? -18.126 -28.977 -12.030 1.00 98.06 496 HIS A N 1
ATOM 3857 C CA . HIS A 1 496 ? -18.348 -30.351 -11.585 1.00 98.06 496 HIS A CA 1
ATOM 3858 C C . HIS A 1 496 ? -17.052 -31.156 -11.622 1.00 98.06 496 HIS A C 1
ATOM 3860 O O . HIS A 1 496 ? -16.143 -30.858 -12.390 1.00 98.06 496 HIS A O 1
ATOM 3866 N N . HIS A 1 497 ? -16.981 -32.186 -10.782 1.00 98.31 497 HIS A N 1
ATOM 3867 C CA . HIS A 1 497 ? -15.817 -33.059 -10.696 1.00 98.31 497 HIS A CA 1
ATOM 3868 C C . HIS A 1 497 ? -15.621 -33.889 -11.969 1.00 98.31 497 HIS A C 1
ATOM 3870 O O . HIS A 1 497 ? -16.582 -34.447 -12.507 1.00 98.31 497 HIS A O 1
ATOM 3876 N N . VAL A 1 498 ? -14.368 -33.999 -12.409 1.00 97.75 498 VAL A N 1
ATOM 3877 C CA . VAL A 1 498 ? -13.945 -34.843 -13.529 1.00 97.75 498 VAL A CA 1
ATOM 3878 C C . VAL A 1 498 ? -13.324 -36.122 -12.978 1.00 97.75 498 VAL A C 1
ATOM 3880 O O . VAL A 1 498 ? -12.375 -36.077 -12.204 1.00 97.75 498 VAL A O 1
ATOM 3883 N N . HIS A 1 499 ? -13.860 -37.279 -13.373 1.00 95.81 499 HIS A N 1
ATOM 3884 C CA . HIS A 1 499 ? -13.399 -38.577 -12.860 1.00 95.81 499 HIS A CA 1
ATOM 3885 C C . HIS A 1 499 ? -12.042 -39.027 -13.412 1.00 95.81 499 HIS A C 1
ATOM 3887 O O . HIS A 1 499 ? -11.331 -39.761 -12.734 1.00 95.81 499 HIS A O 1
ATOM 3893 N N . ASN A 1 500 ? -11.709 -38.617 -14.635 1.00 96.50 500 ASN A N 1
ATOM 3894 C CA . ASN A 1 500 ? -10.430 -38.899 -15.284 1.00 96.50 500 ASN A CA 1
ATOM 3895 C C . ASN A 1 500 ? -9.838 -37.560 -15.738 1.00 96.50 500 ASN A C 1
ATOM 3897 O O . ASN A 1 500 ? -9.926 -37.255 -16.929 1.00 96.50 500 ASN A O 1
ATOM 3901 N N . PRO A 1 501 ? -9.370 -36.725 -14.793 1.00 96.25 501 PRO A N 1
ATOM 3902 C CA . PRO A 1 501 ? -8.785 -35.438 -15.131 1.00 96.25 501 PRO A CA 1
ATOM 3903 C C . PRO A 1 501 ? -7.521 -35.650 -15.965 1.00 96.25 501 PRO A C 1
ATOM 3905 O O . PRO A 1 501 ? -6.919 -36.733 -15.960 1.00 96.25 501 PRO A O 1
ATOM 3908 N N . ARG A 1 502 ? -7.117 -34.603 -16.677 1.00 92.69 502 ARG A N 1
ATOM 3909 C CA . ARG A 1 502 ? -5.786 -34.532 -17.278 1.00 92.69 502 ARG A CA 1
ATOM 3910 C C . ARG A 1 502 ? -4.710 -34.754 -16.196 1.00 92.69 502 ARG A C 1
ATOM 3912 O O . ARG A 1 502 ? -4.925 -34.370 -15.047 1.00 92.69 502 ARG A O 1
ATOM 3919 N N . PRO A 1 503 ? -3.599 -35.436 -16.524 1.00 94.25 503 PRO A N 1
ATOM 3920 C CA . PRO A 1 503 ? -2.506 -35.606 -15.576 1.00 94.25 503 PRO A CA 1
ATOM 3921 C C . PRO A 1 503 ? -1.858 -34.253 -15.265 1.00 94.25 503 PRO A C 1
ATOM 3923 O O . PRO A 1 503 ? -1.774 -33.412 -16.155 1.00 94.25 503 PRO A O 1
ATOM 3926 N N . LEU A 1 504 ? -1.389 -34.092 -14.026 1.00 93.31 504 LEU A N 1
ATOM 3927 C CA . LEU A 1 504 ? -0.509 -32.988 -13.635 1.00 93.31 504 LEU A CA 1
ATOM 3928 C C . LEU A 1 504 ? 0.821 -33.063 -14.391 1.00 93.31 504 LEU A C 1
ATOM 3930 O O . LEU A 1 504 ? 1.243 -34.159 -14.787 1.00 93.31 504 LEU A O 1
ATOM 3934 N N . ASP A 1 505 ? 1.486 -31.919 -14.537 1.00 88.50 505 ASP A N 1
ATOM 3935 C CA . ASP A 1 505 ? 2.842 -31.875 -15.076 1.00 88.50 505 ASP A CA 1
ATOM 3936 C C . ASP A 1 505 ? 3.836 -32.531 -14.085 1.00 88.50 505 ASP A C 1
ATOM 3938 O O . ASP A 1 505 ? 3.615 -32.567 -12.872 1.00 88.50 505 ASP A O 1
ATOM 3942 N N . ASP A 1 506 ? 4.933 -33.111 -14.590 1.00 89.88 506 ASP A N 1
ATOM 3943 C CA . ASP A 1 506 ? 5.860 -33.945 -13.795 1.00 89.88 506 ASP A CA 1
ATOM 3944 C C . ASP A 1 506 ? 6.518 -33.177 -12.622 1.00 89.88 506 ASP A C 1
ATOM 3946 O O . ASP A 1 506 ? 7.017 -33.783 -11.666 1.00 89.88 506 ASP A O 1
ATOM 3950 N N . GLU A 1 507 ? 6.574 -31.848 -12.707 1.00 87.50 507 GLU A N 1
ATOM 3951 C CA . GLU A 1 507 ? 7.109 -30.945 -11.689 1.00 87.50 507 GLU A CA 1
ATOM 3952 C C . GLU A 1 507 ? 6.107 -30.520 -10.604 1.00 87.50 507 GLU A C 1
ATOM 3954 O O . GLU A 1 507 ? 6.525 -29.913 -9.611 1.00 87.50 507 GLU A O 1
ATOM 3959 N N . GLU A 1 508 ? 4.820 -30.819 -10.771 1.00 91.50 508 GLU A N 1
ATOM 3960 C CA . GLU A 1 508 ? 3.751 -30.325 -9.905 1.00 91.50 508 GLU A CA 1
ATOM 3961 C C . GLU A 1 508 ? 3.408 -31.323 -8.788 1.00 91.50 508 GLU A C 1
ATOM 3963 O O . GLU A 1 508 ? 3.104 -32.494 -9.015 1.00 91.50 508 GLU A O 1
ATOM 3968 N N . ASP A 1 509 ? 3.430 -30.840 -7.542 1.00 95.00 509 ASP A N 1
ATOM 3969 C CA . ASP A 1 509 ? 2.963 -31.566 -6.354 1.00 95.00 509 ASP A CA 1
ATOM 3970 C C . ASP A 1 509 ? 1.858 -30.738 -5.689 1.00 95.00 509 ASP A C 1
ATOM 3972 O O . ASP A 1 509 ? 2.129 -29.824 -4.898 1.00 95.00 509 ASP A O 1
ATOM 3976 N N . ILE A 1 510 ? 0.613 -31.014 -6.094 1.00 97.56 510 ILE A N 1
ATOM 3977 C CA . ILE A 1 510 ? -0.568 -30.214 -5.759 1.00 97.56 510 ILE A CA 1
ATOM 3978 C C . ILE A 1 510 ? -1.496 -30.962 -4.792 1.00 97.56 510 ILE A C 1
ATOM 3980 O O . ILE A 1 510 ? -1.991 -32.057 -5.065 1.00 97.56 510 ILE A O 1
ATOM 3984 N N . GLU A 1 511 ? -1.815 -30.316 -3.668 1.00 98.38 511 GLU A N 1
ATOM 3985 C CA . GLU A 1 511 ? -2.903 -30.690 -2.761 1.00 98.38 511 GLU A CA 1
ATOM 3986 C C . GLU A 1 511 ? -4.168 -29.874 -3.091 1.00 98.38 511 GLU A C 1
ATOM 3988 O O . GLU A 1 511 ? -4.185 -28.647 -2.970 1.00 98.38 511 GLU A O 1
ATOM 3993 N N . ILE A 1 512 ? -5.262 -30.555 -3.449 1.00 98.50 512 ILE A N 1
ATOM 3994 C CA . ILE A 1 512 ? -6.561 -29.925 -3.739 1.00 98.50 512 ILE A CA 1
ATOM 3995 C C . ILE A 1 512 ? -7.374 -29.774 -2.449 1.00 98.50 512 ILE A C 1
ATOM 3997 O O . ILE A 1 512 ? -7.756 -30.759 -1.813 1.00 98.50 512 ILE A O 1
ATOM 4001 N N . ILE A 1 513 ? -7.720 -28.537 -2.096 1.00 98.50 513 ILE A N 1
ATOM 4002 C CA . ILE A 1 513 ? -8.498 -28.198 -0.902 1.00 98.50 513 ILE A CA 1
ATOM 4003 C C . ILE A 1 513 ? -9.860 -27.647 -1.320 1.00 98.50 513 ILE A C 1
ATOM 4005 O O . ILE A 1 513 ? -10.020 -26.470 -1.643 1.00 98.50 513 ILE A O 1
ATOM 4009 N N . SER A 1 514 ? -10.874 -28.508 -1.293 1.00 98.38 514 SER A N 1
ATOM 4010 C CA . SER A 1 514 ? -12.270 -28.120 -1.514 1.00 98.38 514 SER A CA 1
ATOM 4011 C C . SER A 1 514 ? -12.935 -27.608 -0.235 1.00 98.38 514 SER A C 1
ATOM 4013 O O . SER A 1 514 ? -12.588 -28.044 0.862 1.00 98.38 514 SER A O 1
ATOM 4015 N N . GLY A 1 515 ? -13.976 -26.784 -0.368 1.00 98.31 515 GLY A N 1
ATOM 4016 C CA . GLY A 1 515 ? -14.822 -26.406 0.768 1.00 98.31 515 GLY A CA 1
ATOM 4017 C C . GLY A 1 515 ? -14.326 -25.189 1.551 1.00 98.31 515 GLY A C 1
ATOM 4018 O O . GLY A 1 515 ? -14.806 -24.955 2.654 1.00 98.31 515 GLY A O 1
ATOM 4019 N N . VAL A 1 516 ? -13.412 -24.398 0.981 1.00 98.69 516 VAL A N 1
ATOM 4020 C CA . VAL A 1 516 ? -12.835 -23.221 1.645 1.00 98.69 516 VAL A CA 1
ATOM 4021 C C . VAL A 1 516 ? -13.806 -22.043 1.577 1.00 98.69 516 VAL A C 1
ATOM 4023 O O . VAL A 1 516 ? -14.214 -21.610 0.501 1.00 98.69 516 VAL A O 1
ATOM 4026 N N . THR A 1 517 ? -14.205 -21.504 2.720 1.00 98.56 517 THR A N 1
ATOM 4027 C CA . THR A 1 517 ? -15.123 -20.362 2.799 1.00 98.56 517 THR A CA 1
ATOM 4028 C C . THR A 1 517 ? -14.447 -19.047 2.396 1.00 98.56 517 THR A C 1
ATOM 4030 O O . THR A 1 517 ? -13.225 -18.901 2.435 1.00 98.56 517 THR A O 1
ATOM 4033 N N . ALA A 1 518 ? -15.248 -18.031 2.054 1.00 98.50 518 ALA A N 1
ATOM 4034 C CA . ALA A 1 518 ? -14.731 -16.690 1.764 1.00 98.50 518 ALA A CA 1
ATOM 4035 C C . ALA A 1 518 ? -13.937 -16.083 2.942 1.00 98.50 518 ALA A C 1
ATOM 4037 O O . ALA A 1 518 ? -12.939 -15.398 2.720 1.00 98.50 518 ALA A O 1
ATOM 4038 N N . ASP A 1 519 ? -14.354 -16.346 4.184 1.00 98.25 519 ASP A N 1
ATOM 4039 C CA . ASP A 1 519 ? -13.673 -15.841 5.382 1.00 98.25 519 ASP A CA 1
ATOM 4040 C C . ASP A 1 519 ? -12.313 -16.517 5.598 1.00 98.25 519 ASP A C 1
ATOM 4042 O O . ASP A 1 519 ? -11.339 -15.833 5.922 1.00 98.25 519 ASP A O 1
ATOM 4046 N N . GLU A 1 520 ? -12.219 -17.827 5.355 1.00 98.62 520 GLU A N 1
ATOM 4047 C CA . GLU A 1 520 ? -10.954 -18.571 5.401 1.00 98.62 520 GLU A CA 1
ATOM 4048 C C . GLU A 1 520 ? -9.988 -18.087 4.319 1.00 98.62 520 GLU A C 1
ATOM 4050 O O . GLU A 1 520 ? -8.821 -17.853 4.611 1.00 98.62 520 GLU A O 1
ATOM 4055 N N . ILE A 1 521 ? -10.465 -17.818 3.100 1.00 98.69 521 ILE A N 1
ATOM 4056 C CA . ILE A 1 521 ? -9.633 -17.235 2.032 1.00 98.69 521 ILE A CA 1
ATOM 4057 C C . ILE A 1 521 ? -9.074 -15.874 2.465 1.00 98.69 521 ILE A C 1
ATOM 4059 O O . ILE A 1 521 ? -7.878 -15.610 2.336 1.00 98.69 521 ILE A O 1
ATOM 4063 N N . MET A 1 522 ? -9.916 -15.008 3.040 1.00 98.50 522 MET A N 1
ATOM 4064 C CA . MET A 1 522 ? -9.467 -13.718 3.574 1.00 98.50 522 MET A CA 1
ATOM 4065 C C . MET A 1 522 ? -8.482 -13.878 4.737 1.00 98.50 522 MET A C 1
ATOM 4067 O O . MET A 1 522 ? -7.608 -13.030 4.928 1.00 98.50 522 MET A O 1
ATOM 4071 N N . GLN A 1 523 ? -8.617 -14.934 5.538 1.00 98.25 523 GLN A N 1
ATOM 4072 C CA . GLN A 1 523 ? -7.658 -15.272 6.581 1.00 98.25 523 GLN A CA 1
ATOM 4073 C C . GLN A 1 523 ? -6.316 -15.713 5.984 1.00 98.25 523 GLN A C 1
ATOM 4075 O O . GLN A 1 523 ? -5.309 -15.095 6.322 1.00 98.25 523 GLN A O 1
ATOM 4080 N N . MET A 1 524 ? -6.308 -16.646 5.027 1.00 98.50 524 MET A N 1
ATOM 4081 C CA . MET A 1 524 ? -5.097 -17.110 4.338 1.00 98.50 524 MET A CA 1
ATOM 4082 C C . MET A 1 524 ? -4.312 -15.952 3.708 1.00 98.50 524 MET A C 1
ATOM 4084 O O . MET A 1 524 ? -3.092 -15.876 3.846 1.00 98.50 524 MET A O 1
ATOM 4088 N N . ILE A 1 525 ? -5.007 -15.003 3.065 1.00 98.50 525 ILE A N 1
ATOM 4089 C CA . ILE A 1 525 ? -4.380 -13.802 2.489 1.00 98.50 525 ILE A CA 1
ATOM 4090 C C . ILE A 1 525 ? -3.719 -12.944 3.579 1.00 98.50 525 ILE A C 1
ATOM 4092 O O . ILE A 1 525 ? -2.596 -12.478 3.399 1.00 98.50 525 ILE A O 1
ATOM 4096 N N . ARG A 1 526 ? -4.394 -12.723 4.716 1.00 97.75 526 ARG A N 1
ATOM 4097 C CA . ARG A 1 526 ? -3.861 -11.899 5.819 1.00 97.75 526 ARG A CA 1
ATOM 4098 C C . ARG A 1 526 ? -2.684 -12.551 6.537 1.00 97.75 526 ARG A C 1
ATOM 4100 O O . ARG A 1 526 ? -1.804 -11.836 7.003 1.00 97.75 526 ARG A O 1
ATOM 4107 N N . GLU A 1 527 ? -2.688 -13.874 6.637 1.00 97.94 527 GLU A N 1
ATOM 4108 C CA . GLU A 1 527 ? -1.640 -14.653 7.303 1.00 97.94 527 GLU A CA 1
ATOM 4109 C C . GLU A 1 527 ? -0.429 -14.906 6.391 1.00 97.94 527 GLU A C 1
ATOM 4111 O O . GLU A 1 527 ? 0.625 -15.326 6.862 1.00 97.94 527 GLU A O 1
ATOM 4116 N N . GLY A 1 528 ? -0.532 -14.579 5.096 1.00 97.56 528 GLY A N 1
ATOM 4117 C CA . GLY A 1 528 ? 0.530 -14.852 4.127 1.00 97.56 528 GLY A CA 1
ATOM 4118 C C . GLY A 1 528 ? 0.673 -16.346 3.820 1.00 97.56 528 GLY A C 1
ATOM 4119 O O . GLY A 1 528 ? 1.777 -16.802 3.509 1.00 97.56 528 GLY A O 1
ATOM 4120 N N . ASP A 1 529 ? -0.441 -17.076 3.920 1.00 98.44 529 ASP A N 1
ATOM 4121 C CA . ASP A 1 529 ? -0.591 -18.505 3.614 1.00 98.44 529 ASP A CA 1
ATOM 4122 C C . ASP A 1 529 ? -1.238 -18.742 2.241 1.00 98.44 529 ASP A C 1
ATOM 4124 O O . ASP A 1 529 ? -1.522 -19.874 1.851 1.00 98.44 529 ASP A O 1
ATOM 4128 N N . MET A 1 530 ? -1.439 -17.668 1.479 1.00 98.50 530 MET A N 1
ATOM 4129 C CA . MET A 1 530 ? -1.794 -17.692 0.067 1.00 98.50 530 MET A CA 1
ATOM 4130 C C . MET A 1 530 ? -0.777 -16.868 -0.722 1.00 98.50 530 MET A C 1
ATOM 4132 O O . MET A 1 530 ? -0.352 -15.799 -0.274 1.00 98.50 530 MET A O 1
ATOM 4136 N N . ASN A 1 531 ? -0.377 -17.353 -1.896 1.00 97.69 531 ASN A N 1
ATOM 4137 C CA . ASN A 1 531 ? 0.548 -16.627 -2.755 1.00 97.69 531 ASN A CA 1
ATOM 4138 C C . ASN A 1 531 ? -0.078 -15.321 -3.267 1.00 97.69 531 ASN A C 1
ATOM 4140 O O . ASN A 1 531 ? -1.299 -15.194 -3.363 1.00 97.69 531 ASN A O 1
ATOM 4144 N N . LEU A 1 532 ? 0.761 -14.334 -3.589 1.00 97.12 532 LEU A N 1
ATOM 4145 C CA . LEU A 1 532 ? 0.294 -12.985 -3.921 1.00 97.12 532 LEU A CA 1
ATOM 4146 C C . LEU A 1 532 ? -0.658 -12.965 -5.129 1.00 97.12 532 LEU A C 1
ATOM 4148 O O . LEU A 1 532 ? -1.649 -12.238 -5.114 1.00 97.12 532 LEU A O 1
ATOM 4152 N N . VAL A 1 533 ? -0.373 -13.770 -6.155 1.00 96.69 533 VAL A N 1
ATOM 4153 C CA . VAL A 1 533 ? -1.166 -13.839 -7.389 1.00 96.69 533 VAL A CA 1
ATOM 4154 C C . VAL A 1 533 ? -2.524 -14.497 -7.131 1.00 96.69 533 VAL A C 1
ATOM 4156 O O . VAL A 1 533 ? -3.555 -13.953 -7.528 1.00 96.69 533 VAL A O 1
ATOM 4159 N N . GLY A 1 534 ? -2.541 -15.612 -6.403 1.00 97.81 534 GLY A N 1
ATOM 4160 C CA . GLY A 1 534 ? -3.755 -16.301 -5.978 1.00 97.81 534 GLY A CA 1
ATOM 4161 C C . GLY A 1 534 ? -4.610 -15.429 -5.060 1.00 97.81 534 GLY A C 1
ATOM 4162 O O . GLY A 1 534 ? -5.810 -15.295 -5.281 1.00 97.81 534 GLY A O 1
ATOM 4163 N N . GLY A 1 535 ? -3.989 -14.737 -4.099 1.00 98.19 535 GLY A N 1
ATOM 4164 C CA . GLY A 1 535 ? -4.671 -13.787 -3.220 1.00 98.19 535 GLY A CA 1
ATOM 4165 C C . GLY A 1 535 ? -5.297 -12.627 -3.992 1.00 98.19 535 GLY A C 1
ATOM 4166 O O . GLY A 1 535 ? -6.445 -12.261 -3.746 1.00 98.19 535 GLY A O 1
ATOM 4167 N N . PHE A 1 536 ? -4.583 -12.084 -4.979 1.00 98.12 536 PHE A N 1
ATOM 4168 C CA . PHE A 1 536 ? -5.114 -11.058 -5.871 1.00 98.12 536 PHE A CA 1
ATOM 4169 C C . PHE A 1 536 ? -6.316 -11.558 -6.691 1.00 98.12 536 PHE A C 1
ATOM 4171 O O . PHE A 1 536 ? -7.368 -10.910 -6.693 1.00 98.12 536 PHE A O 1
ATOM 4178 N N . GLY A 1 537 ? -6.199 -12.723 -7.338 1.00 98.25 537 GLY A N 1
ATOM 4179 C CA . GLY A 1 537 ? -7.297 -13.338 -8.090 1.00 98.25 537 GLY A CA 1
ATOM 4180 C C . GLY A 1 537 ? -8.519 -13.625 -7.219 1.00 98.25 537 GLY A C 1
ATOM 4181 O O . GLY A 1 537 ? -9.648 -13.329 -7.612 1.00 98.25 537 GLY A O 1
ATOM 4182 N N . ALA A 1 538 ? -8.292 -14.106 -5.996 1.00 98.62 538 ALA A N 1
ATOM 4183 C CA . ALA A 1 538 ? -9.341 -14.376 -5.028 1.00 98.62 538 ALA A CA 1
ATOM 4184 C C . ALA A 1 538 ? -10.085 -13.100 -4.626 1.00 98.62 538 ALA A C 1
ATOM 4186 O O . ALA A 1 538 ? -11.313 -13.092 -4.596 1.00 98.62 538 ALA A O 1
ATOM 4187 N N . LEU A 1 539 ? -9.381 -11.991 -4.384 1.00 98.62 539 LEU A N 1
ATOM 4188 C CA . LEU A 1 539 ? -10.024 -10.714 -4.060 1.00 98.62 539 LEU A CA 1
ATOM 4189 C C . LEU A 1 539 ? -10.921 -10.208 -5.200 1.00 98.62 539 LEU A C 1
ATOM 4191 O O . LEU A 1 539 ? -12.032 -9.741 -4.933 1.00 98.62 539 LEU A O 1
ATOM 4195 N N . LEU A 1 540 ? -10.480 -10.336 -6.458 1.00 98.38 540 LEU A N 1
ATOM 4196 C CA . LEU A 1 540 ? -11.304 -9.998 -7.625 1.00 98.38 540 LEU A CA 1
ATOM 4197 C C . LEU A 1 540 ? -12.542 -10.899 -7.727 1.00 98.38 540 LEU A C 1
ATOM 4199 O O . LEU A 1 540 ? -13.653 -10.405 -7.940 1.00 98.38 540 LEU A O 1
ATOM 4203 N N . ALA A 1 541 ? -12.370 -12.207 -7.532 1.00 98.62 541 ALA A N 1
ATOM 4204 C CA . ALA A 1 541 ? -13.460 -13.173 -7.578 1.00 98.62 541 ALA A CA 1
ATOM 4205 C C . ALA A 1 541 ? -14.485 -12.936 -6.461 1.00 98.62 541 ALA A C 1
ATOM 4207 O O . ALA A 1 541 ? -15.683 -12.891 -6.726 1.00 98.62 541 ALA A O 1
ATOM 4208 N N . LEU A 1 542 ? -14.034 -12.696 -5.226 1.00 98.56 542 LEU A N 1
ATOM 4209 C CA . LEU A 1 542 ? -14.902 -12.373 -4.092 1.00 98.56 542 LEU A CA 1
ATOM 4210 C C . LEU A 1 542 ? -15.690 -11.081 -4.335 1.00 98.56 542 LEU A C 1
ATOM 4212 O O . LEU A 1 542 ? -16.875 -11.017 -4.008 1.00 98.56 542 LEU A O 1
ATOM 4216 N N . GLN A 1 543 ? -15.080 -10.059 -4.946 1.00 98.25 543 GLN A N 1
ATOM 4217 C CA . GLN A 1 543 ? -15.825 -8.867 -5.353 1.00 98.25 543 GLN A CA 1
ATOM 4218 C C . GLN A 1 543 ? -16.899 -9.209 -6.394 1.00 98.25 543 GLN A C 1
ATOM 4220 O O . GLN A 1 543 ? -18.053 -8.813 -6.232 1.00 98.25 543 GLN A O 1
ATOM 4225 N N . LYS A 1 544 ? -16.557 -9.998 -7.418 1.00 98.12 544 LYS A N 1
ATOM 4226 C CA . LYS A 1 544 ? -17.519 -10.437 -8.436 1.00 98.12 544 LYS A CA 1
ATOM 4227 C C . LYS A 1 544 ? -18.669 -11.254 -7.838 1.00 98.12 544 LYS A C 1
ATOM 4229 O O . LYS A 1 544 ? -19.814 -11.068 -8.237 1.00 98.12 544 LYS A O 1
ATOM 4234 N N . LEU A 1 545 ? -18.390 -12.119 -6.866 1.00 98.50 545 LEU A N 1
ATOM 4235 C CA . LEU A 1 545 ? -19.399 -12.904 -6.156 1.00 98.50 545 LEU A CA 1
ATOM 4236 C C . LEU A 1 545 ? -20.359 -12.012 -5.354 1.00 98.50 545 LEU A C 1
ATOM 4238 O O . LEU A 1 545 ? -21.564 -12.254 -5.381 1.00 98.50 545 LEU A O 1
ATOM 4242 N N . ARG A 1 546 ? -19.874 -10.941 -4.707 1.00 98.06 546 ARG A N 1
ATOM 4243 C CA . ARG A 1 546 ? -20.753 -9.933 -4.077 1.00 98.06 546 ARG A CA 1
ATOM 4244 C C . ARG A 1 546 ? -21.651 -9.248 -5.100 1.00 98.06 546 ARG A C 1
ATOM 4246 O O . ARG A 1 546 ? -22.848 -9.109 -4.861 1.00 98.06 546 ARG A O 1
ATOM 4253 N N . ASP A 1 547 ? -21.100 -8.876 -6.255 1.00 97.06 547 ASP A N 1
ATOM 4254 C CA . ASP A 1 547 ? -21.870 -8.247 -7.335 1.00 97.06 547 ASP A CA 1
ATOM 4255 C C . ASP A 1 547 ? -22.969 -9.176 -7.882 1.00 97.06 547 ASP A C 1
ATOM 4257 O O . ASP A 1 547 ? -24.017 -8.705 -8.328 1.00 97.06 547 ASP A O 1
ATOM 4261 N N . LEU A 1 548 ? -22.732 -10.491 -7.847 1.00 97.06 548 LEU A N 1
ATOM 4262 C CA . LEU A 1 548 ? -23.693 -11.530 -8.226 1.00 97.06 548 LEU A CA 1
ATOM 4263 C C . LEU A 1 548 ? -24.674 -11.895 -7.094 1.00 97.06 548 LEU A C 1
ATOM 4265 O O . LEU A 1 548 ? -25.626 -12.629 -7.338 1.00 97.06 548 LEU A O 1
ATOM 4269 N N . GLY A 1 549 ? -24.481 -11.382 -5.873 1.00 97.50 549 GLY A N 1
ATOM 4270 C CA . GLY A 1 549 ? -25.289 -11.730 -4.699 1.00 97.50 549 GLY A CA 1
ATOM 4271 C C . GLY A 1 549 ? -24.982 -13.114 -4.116 1.00 97.50 549 GLY A C 1
ATOM 4272 O O . GLY A 1 549 ? -25.756 -13.628 -3.308 1.00 97.50 549 GLY A O 1
ATOM 4273 N N . GLU A 1 550 ? -23.859 -13.718 -4.508 1.00 97.12 550 GLU A N 1
ATOM 4274 C CA . GLU A 1 550 ? -23.437 -15.038 -4.044 1.00 97.12 550 GLU A CA 1
ATOM 4275 C C . GLU A 1 550 ? -22.957 -15.013 -2.592 1.00 97.12 550 GLU A C 1
ATOM 4277 O O . GLU A 1 550 ? -23.216 -15.960 -1.847 1.00 97.12 550 GLU A O 1
ATOM 4282 N N . ILE A 1 551 ? -22.310 -13.918 -2.190 1.00 96.62 551 ILE A N 1
ATOM 4283 C CA . ILE A 1 551 ? -21.828 -13.649 -0.831 1.00 96.62 551 ILE A CA 1
ATOM 4284 C C . ILE A 1 551 ? -22.174 -12.209 -0.428 1.00 96.62 551 ILE A C 1
ATOM 4286 O O . ILE A 1 551 ? -22.514 -11.387 -1.281 1.00 96.62 551 ILE A O 1
ATOM 4290 N N . LYS A 1 552 ? -22.127 -11.917 0.876 1.00 90.62 552 LYS A N 1
ATOM 4291 C CA . LYS A 1 552 ? -22.518 -10.614 1.440 1.00 90.62 552 LYS A CA 1
ATOM 4292 C C . LYS A 1 552 ? -21.381 -9.598 1.506 1.00 90.62 552 LYS A C 1
ATOM 4294 O O . LYS A 1 552 ? -20.196 -10.000 1.597 1.00 90.62 552 LYS A O 1
#

Secondary structure (DSSP, 8-state):
------------------S--SSHHHHHHHHHTT-TT-GGGGS-HHHHHHHHHHHHHHHHHHHTTS---SPPP-EE---TTS-EEETT-S-HHHHHHHHHHHHHHB---SSSPPP--TT---B--EEETTTTEEESSEEE-TT-TT-HHHHHHHHHHHTSHHHHHHTPEEEEEEEEEEEE--TTT-TTSBPS-EEEEE----SSEEEEEEEEESPEEEEEE-TT-SS-EEEEE-TT-EEEE--STTT--EEEEEEE--GGGS----TTHHHH-THHHH-EEEEEEEEEEE-------HHHHHHHHHHTT--S------------------TTSSS-----EEEEEEEEEESSEEEEEEEEEEEE-TT-TT-EEEEEEEEEEEEEEETT----EEEEEEEETTTTEEEEEEEEETTTTEEEEE-EEEE--HHHHHSS-TT-TTS---HHHHHHHHHHHHHHSEE-SEEEESS-TT--EESSTTB--EEEEEEEES-EE-SSPPPPPTT--EEEEEEEEHHHHHHHHHHT-B-HHHHHHHHHHHHHHHHTTS--

Organism: NCBI:txid382360